Protein AF-0000000083258379 (afdb_homodimer)

Sequence (750 aa):
MASYQQRKNGKWQYTISRMIDGKPSPLRKGGFRTKKEAKLAAEEIEHKMRRGKTPQFNSISISNYFEEWINTYKKDKVSNATFLRYINNLNGVRNHFKNTPLREINKRDYQKFIDWYGEGRSFETVNKLNKHVRSCVKDAIDEGLIDIDFTRKVHIHFTKEAKKSSEKHLSFSETQLLTREIVKDINQCLSQSKKPNLGSLMILIGITTGMRYGEIAALRHSDLNLREGYIYVERAWKEKEKDFGETKGKMTRTIKIDQNTTEILKAYLKMNNSANDSKLLFESNKPNEFLYTNASANKRLRHFLSKLDLQIITFHALRHTHASLLLYKRRSIIYVSERLGHRSTITTSDTYSHVIKELREIDNKETLEVINSLYMASYQQRKNGKWQYTISRMIDGKPSPLRKGGFRTKKEAKLAAEEIEHKMRRGKTPQFNSISISNYFEEWINTYKKDKVSNATFLRYINNLNGVRNHFKNTPLREINKRDYQKFIDWYGEGRSFETVNKLNKHVRSCVKDAIDEGLIDIDFTRKVHIHFTKEAKKSSEKHLSFSETQLLTREIVKDINQCLSQSKKPNLGSLMILIGITTGMRYGEIAALRHSDLNLREGYIYVERAWKEKEKDFGETKGKMTRTIKIDQNTTEILKAYLKMNNSANDSKLLFESNKPNEFLYTNASANKRLRHFLSKLDLQIITFHALRHTHASLLLYKRRSIIYVSERLGHRSTITTSDTYSHVIKELREIDNKETLEVINSLY

Structure (mmCIF, N/CA/C/O backbone):
data_AF-0000000083258379-model_v1
#
loop_
_entity.id
_entity.type
_entity.pdbx_description
1 polymer Integrase
#
loop_
_atom_site.group_PDB
_atom_site.id
_atom_site.type_symbol
_atom_site.label_atom_id
_atom_site.label_alt_id
_atom_site.label_comp_id
_atom_site.label_asym_id
_atom_site.label_entity_id
_atom_site.label_seq_id
_atom_s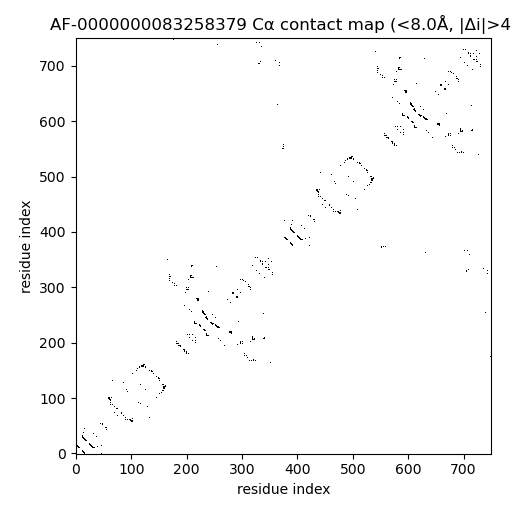ite.pdbx_PDB_ins_code
_atom_site.Cartn_x
_atom_site.Cartn_y
_atom_site.Cartn_z
_atom_site.occupancy
_atom_site.B_iso_or_equiv
_atom_site.auth_seq_id
_atom_site.auth_comp_id
_atom_site.auth_asym_id
_atom_site.auth_atom_id
_atom_site.pdbx_PDB_model_num
ATOM 1 N N . MET A 1 1 ? 57.75 11.867 11.883 1 65.25 1 MET A N 1
ATOM 2 C CA . MET A 1 1 ? 58.562 11.133 12.836 1 65.25 1 MET A CA 1
ATOM 3 C C . MET A 1 1 ? 58.312 11.625 14.258 1 65.25 1 MET A C 1
ATOM 5 O O . MET A 1 1 ? 58.25 12.828 14.508 1 65.25 1 MET A O 1
ATOM 9 N N . ALA A 1 2 ? 58.031 10.703 15.188 1 78.62 2 ALA A N 1
ATOM 10 C CA . ALA A 1 2 ? 57.719 11.008 16.578 1 78.62 2 ALA A CA 1
ATOM 11 C C . ALA A 1 2 ? 59 11.281 17.375 1 78.62 2 ALA A C 1
ATOM 13 O O . ALA A 1 2 ? 60.062 10.719 17.062 1 78.62 2 ALA A O 1
ATOM 14 N N . SER A 1 3 ? 59.094 12.336 18.234 1 84.06 3 SER A N 1
ATOM 15 C CA . SER A 1 3 ? 60.156 12.602 19.203 1 84.06 3 SER A CA 1
ATOM 16 C C . SER A 1 3 ? 59.688 12.281 20.625 1 84.06 3 SER A C 1
ATOM 18 O O . SER A 1 3 ? 58.5 12.359 20.938 1 84.06 3 SER A O 1
ATOM 20 N N . TYR A 1 4 ? 60.625 11.758 21.391 1 84.25 4 TYR A N 1
ATOM 21 C CA . TYR A 1 4 ? 60.344 11.328 22.766 1 84.25 4 TYR A CA 1
ATOM 22 C C . TYR A 1 4 ? 61.156 12.125 23.766 1 84.25 4 TYR A C 1
ATOM 24 O O . TYR A 1 4 ? 62.344 12.359 23.562 1 84.25 4 TYR A O 1
ATOM 32 N N . GLN A 1 5 ? 60.438 12.703 24.734 1 84.25 5 GLN A N 1
ATOM 33 C CA . GLN A 1 5 ? 61.125 13.461 25.781 1 84.25 5 GLN A CA 1
ATOM 34 C C . GLN A 1 5 ? 60.594 13.086 27.156 1 84.25 5 GLN A C 1
ATOM 36 O O . GLN A 1 5 ? 59.406 12.812 27.312 1 84.25 5 GLN A O 1
ATOM 41 N N . GLN A 1 6 ? 61.438 12.859 28.078 1 81.56 6 GLN A N 1
ATOM 42 C CA . GLN A 1 6 ? 61.062 12.688 29.484 1 81.56 6 GLN A CA 1
ATOM 43 C C . GLN A 1 6 ? 60.812 14.031 30.156 1 81.56 6 GLN A C 1
ATOM 45 O O . GLN A 1 6 ? 61.656 14.914 30.141 1 81.56 6 GLN A O 1
ATOM 50 N N . ARG A 1 7 ? 59.656 14.172 30.766 1 80.5 7 ARG A N 1
ATOM 51 C CA . ARG A 1 7 ? 59.25 15.414 31.438 1 80.5 7 ARG A CA 1
ATOM 52 C C . ARG A 1 7 ? 59.844 15.484 32.844 1 80.5 7 ARG A C 1
ATOM 54 O O . ARG A 1 7 ? 60.406 14.5 33.344 1 80.5 7 ARG A O 1
ATOM 61 N N . LYS A 1 8 ? 59.656 16.562 33.469 1 81.25 8 LYS A N 1
ATOM 62 C CA . LYS A 1 8 ? 60.219 16.797 34.781 1 81.25 8 LYS A CA 1
ATOM 63 C C . LYS A 1 8 ? 59.625 15.859 35.844 1 81.25 8 LYS A C 1
ATOM 65 O O . LYS A 1 8 ? 60.281 15.484 36.812 1 81.25 8 LYS A O 1
ATOM 70 N N . ASN A 1 9 ? 58.406 15.453 35.469 1 82.25 9 ASN A N 1
ATOM 71 C CA . ASN A 1 9 ? 57.719 14.586 36.406 1 82.25 9 ASN A CA 1
ATOM 72 C C . ASN A 1 9 ? 58.094 13.117 36.219 1 82.25 9 ASN A C 1
ATOM 74 O O . ASN A 1 9 ? 57.531 12.234 36.844 1 82.25 9 ASN A O 1
ATOM 78 N N . GLY A 1 10 ? 59.031 12.922 35.281 1 83.56 10 GLY A N 1
ATOM 79 C CA . GLY A 1 10 ? 59.531 11.578 35.062 1 83.56 10 GLY A CA 1
ATOM 80 C C . GLY A 1 10 ? 58.781 10.797 34.031 1 83.56 10 GLY A C 1
ATOM 81 O O . GLY A 1 10 ? 59.156 9.68 33.688 1 83.56 10 GLY A O 1
ATOM 82 N N . LYS A 1 11 ? 57.688 11.344 33.688 1 84.12 11 LYS A N 1
ATOM 83 C CA . LYS A 1 11 ? 56.906 10.633 32.688 1 84.12 11 LYS A CA 1
ATOM 84 C C . LYS A 1 11 ? 57.312 11.016 31.266 1 84.12 11 LYS A C 1
ATOM 86 O O . LYS A 1 11 ? 57.844 12.102 31.047 1 84.12 11 LYS A O 1
ATOM 91 N N . TRP A 1 12 ? 57.094 10.078 30.422 1 84.94 12 TRP A N 1
ATOM 92 C CA . TRP A 1 12 ? 57.531 10.266 29.047 1 84.94 12 TRP A CA 1
ATOM 93 C C . TRP A 1 12 ? 56.438 10.867 28.188 1 84.94 12 TRP A C 1
ATOM 95 O O . TRP A 1 12 ? 55.25 10.625 28.438 1 84.94 12 TRP A O 1
ATOM 105 N N . GLN A 1 13 ? 56.844 11.758 27.219 1 84.19 13 GLN A N 1
ATOM 106 C CA . GLN A 1 13 ? 55.969 12.406 26.25 1 84.19 13 GLN A CA 1
ATOM 107 C C . GLN A 1 13 ? 56.438 12.164 24.828 1 84.19 13 GLN A C 1
ATOM 109 O O . GLN A 1 13 ? 57.656 12.117 24.578 1 84.19 13 GLN A O 1
ATOM 114 N N . TYR A 1 14 ? 55.469 11.82 24.031 1 84.19 14 TYR A N 1
ATOM 115 C CA . TYR A 1 14 ? 55.844 11.797 22.609 1 84.19 14 TYR A CA 1
ATOM 116 C C . TYR A 1 14 ? 55.312 13.023 21.891 1 84.19 14 TYR A C 1
ATOM 118 O O . TYR A 1 14 ? 54.312 13.617 22.312 1 84.19 14 TYR A O 1
ATOM 126 N N . THR A 1 15 ? 56.125 13.523 20.906 1 81.88 15 THR A N 1
ATOM 127 C CA . THR A 1 15 ? 55.719 14.602 20 1 81.88 15 THR A CA 1
ATOM 128 C C . THR A 1 15 ? 55.812 14.156 18.547 1 81.88 15 THR A C 1
ATOM 130 O O . THR A 1 15 ? 56.844 13.703 18.094 1 81.88 15 THR A O 1
ATOM 133 N N . ILE A 1 16 ? 54.656 14.102 17.938 1 77.5 16 ILE A N 1
ATOM 134 C CA . ILE A 1 16 ? 54.656 13.789 16.516 1 77.5 16 ILE A CA 1
ATOM 135 C C . ILE A 1 16 ? 54.5 15.078 15.711 1 77.5 16 ILE A C 1
ATOM 137 O O . ILE A 1 16 ? 53.562 15.844 15.898 1 77.5 16 ILE A O 1
ATOM 141 N N . SER A 1 17 ? 55.531 15.32 14.836 1 73.25 17 SER A N 1
ATOM 142 C CA . SER A 1 17 ? 55.531 16.516 14.008 1 73.25 17 SER A CA 1
ATOM 143 C C . SER A 1 17 ? 54.531 16.391 12.875 1 73.25 17 SER A C 1
ATOM 145 O O . SER A 1 17 ? 54.469 15.367 12.195 1 73.25 17 SER A O 1
ATOM 147 N N . ARG A 1 18 ? 53.469 17.188 12.938 1 68.75 18 ARG A N 1
ATOM 148 C CA . ARG A 1 18 ? 52.531 17.234 11.836 1 68.75 18 ARG A CA 1
ATOM 149 C C . ARG A 1 18 ? 52.281 18.672 11.383 1 68.75 18 ARG A C 1
ATOM 151 O O . ARG A 1 18 ? 52.406 19.609 12.172 1 68.75 18 ARG A O 1
ATOM 158 N N . MET A 1 19 ? 52.125 18.812 9.984 1 65.5 19 MET A N 1
ATOM 159 C CA . MET A 1 19 ? 51.781 20.109 9.406 1 65.5 19 MET A CA 1
ATOM 160 C C . MET A 1 19 ? 50.312 20.141 9.008 1 65.5 19 MET A C 1
ATOM 162 O O . MET A 1 19 ? 49.812 19.203 8.367 1 65.5 19 MET A O 1
ATOM 166 N N . ILE A 1 20 ? 49.531 21 9.68 1 63.78 20 ILE A N 1
ATOM 167 C CA . ILE A 1 20 ? 48.156 21.25 9.258 1 63.78 20 ILE A CA 1
ATOM 168 C C . ILE A 1 20 ? 48.062 22.641 8.609 1 63.78 20 ILE A C 1
ATOM 170 O O . ILE A 1 20 ? 48.406 23.641 9.234 1 63.78 20 ILE A O 1
ATOM 174 N N . ASP A 1 21 ? 47.562 22.703 7.379 1 58.06 21 ASP A N 1
ATOM 175 C CA . ASP A 1 21 ? 47.438 23.938 6.621 1 58.06 21 ASP A CA 1
ATOM 176 C C . ASP A 1 21 ? 48.75 24.734 6.617 1 58.06 21 ASP A C 1
ATOM 178 O O . ASP A 1 21 ? 48.719 25.953 6.785 1 58.06 21 ASP A O 1
ATOM 182 N N . GLY A 1 22 ? 49.938 24.109 6.562 1 63.09 22 GLY A N 1
ATOM 183 C CA . GLY A 1 22 ? 51.219 24.734 6.414 1 63.09 22 GLY A CA 1
ATOM 184 C C . GLY A 1 22 ? 51.844 25.125 7.734 1 63.09 22 GLY A C 1
ATOM 185 O O . GLY A 1 22 ? 52.969 25.672 7.766 1 63.09 22 GLY A O 1
ATOM 186 N N . LYS A 1 23 ? 51.094 25.094 8.68 1 65.75 23 LYS A N 1
ATOM 187 C CA . LYS A 1 23 ? 51.625 25.438 9.992 1 65.75 23 LYS A CA 1
ATOM 188 C C . LYS A 1 23 ? 51.969 24.188 10.805 1 65.75 23 LYS A C 1
ATOM 190 O O . LYS A 1 23 ? 51.25 23.188 10.719 1 65.75 23 LYS A O 1
ATOM 195 N N . PRO A 1 24 ? 53.062 24.25 11.562 1 67.5 24 PRO A N 1
ATOM 196 C CA . PRO A 1 24 ? 53.406 23.109 12.422 1 67.5 24 PRO A CA 1
ATOM 197 C C . PRO A 1 24 ? 52.375 22.859 13.523 1 67.5 24 PRO A C 1
ATOM 199 O O . PRO A 1 24 ? 51.969 23.797 14.211 1 67.5 24 PRO A O 1
ATOM 202 N N . SER A 1 25 ? 51.625 21.844 13.516 1 70.44 25 SER A N 1
ATOM 203 C CA . SER A 1 25 ? 50.688 21.438 14.562 1 70.44 25 SER A CA 1
ATOM 204 C C . SER A 1 25 ? 51.062 20.094 15.156 1 70.44 25 SER A C 1
ATOM 206 O O . SER A 1 25 ? 50.469 19.062 14.828 1 70.44 25 SER A O 1
ATOM 208 N N . PRO A 1 26 ? 52.094 20.188 15.992 1 73.75 26 PRO A N 1
ATOM 209 C CA . PRO A 1 26 ? 52.562 18.906 16.531 1 73.75 26 PRO A CA 1
ATOM 210 C C . PRO A 1 26 ? 51.562 18.25 17.484 1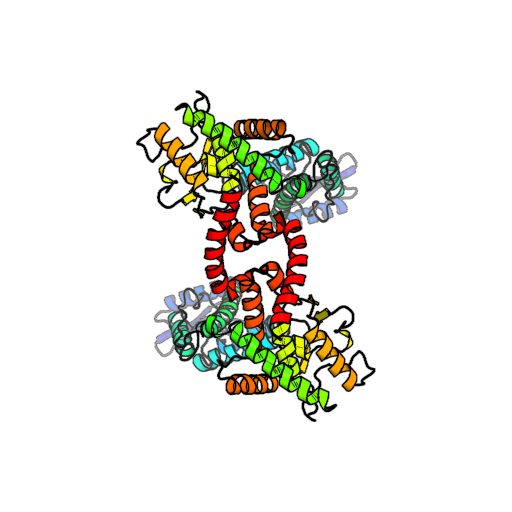 73.75 26 PRO A C 1
ATOM 212 O O . PRO A 1 26 ? 50.812 18.953 18.172 1 73.75 26 PRO A O 1
ATOM 215 N N . LEU A 1 27 ? 51.375 16.922 17.422 1 74.62 27 LEU A N 1
ATOM 216 C CA . LEU A 1 27 ? 50.594 16.109 18.328 1 74.62 27 LEU A CA 1
ATOM 217 C C . LEU A 1 27 ? 51.438 15.609 19.484 1 74.62 27 LEU A C 1
ATOM 219 O O . LEU A 1 27 ? 52.438 14.93 19.266 1 74.62 27 LEU A O 1
ATOM 223 N N . ARG A 1 28 ? 51.062 16.141 20.734 1 78.62 28 ARG A N 1
ATOM 224 C CA . ARG A 1 28 ? 51.812 15.75 21.922 1 78.62 28 ARG A CA 1
ATOM 225 C C . ARG A 1 28 ? 50.938 15.008 22.922 1 78.62 28 ARG A C 1
ATOM 227 O O . ARG A 1 28 ? 49.781 15.391 23.141 1 78.62 28 ARG A O 1
ATOM 234 N N . LYS A 1 29 ? 51.281 13.852 23.344 1 80.56 29 LYS A N 1
ATOM 235 C CA . LYS A 1 29 ? 50.656 13.148 24.453 1 80.56 29 LYS A CA 1
ATOM 236 C C . LYS A 1 29 ? 51.688 12.672 25.453 1 80.56 29 LYS A C 1
ATOM 238 O O . LYS A 1 29 ? 52.656 12.023 25.094 1 80.56 29 LYS A O 1
ATOM 243 N N . GLY A 1 30 ? 51.469 13.148 26.719 1 80.62 30 GLY A N 1
ATOM 244 C CA . GLY A 1 30 ? 52.344 12.742 27.812 1 80.62 30 GLY A CA 1
ATOM 245 C C . GLY A 1 30 ? 51.656 11.82 28.797 1 80.62 30 GLY A C 1
ATOM 246 O O . GLY A 1 30 ? 50.5 11.398 28.578 1 80.62 30 GLY A O 1
ATOM 247 N N . GLY A 1 31 ? 52.438 11.164 29.844 1 79 31 GLY A N 1
ATOM 248 C CA . GLY A 1 31 ? 51.875 10.359 30.938 1 79 31 GLY A CA 1
ATOM 249 C C . GLY A 1 31 ? 52.344 8.914 30.891 1 79 31 GLY A C 1
ATOM 250 O O . GLY A 1 31 ? 51.812 8.07 31.625 1 79 31 GLY A O 1
ATOM 251 N N . PHE A 1 32 ? 53.281 8.805 30.031 1 83 32 PHE A N 1
ATOM 252 C CA . PHE A 1 32 ? 53.781 7.438 29.906 1 83 32 PHE A CA 1
ATOM 253 C C . PHE A 1 32 ? 54.906 7.164 30.906 1 83 32 PHE A C 1
ATOM 255 O O . PHE A 1 32 ? 55.75 8.016 31.109 1 83 32 PHE A O 1
ATOM 262 N N . ARG A 1 33 ? 54.906 6.055 31.422 1 85.25 33 ARG A N 1
ATOM 263 C CA . ARG A 1 33 ? 55.875 5.707 32.438 1 85.25 33 ARG A CA 1
ATOM 264 C C . ARG A 1 33 ? 57.25 5.434 31.844 1 85.25 33 ARG A C 1
ATOM 266 O O . ARG A 1 33 ? 58.25 5.754 32.438 1 85.25 33 ARG A O 1
ATOM 273 N N . THR A 1 34 ? 57.188 4.809 30.734 1 87.06 34 THR A N 1
ATOM 274 C CA . THR A 1 34 ? 58.438 4.438 30.109 1 87.06 34 THR A CA 1
ATOM 275 C C . THR A 1 34 ? 58.5 4.953 28.672 1 87.06 34 THR A C 1
ATOM 277 O O . THR A 1 34 ? 57.469 5.242 28.078 1 87.06 34 THR A O 1
ATOM 280 N N . LYS A 1 35 ? 59.656 5.102 28.188 1 81.25 35 LYS A N 1
ATOM 281 C CA . LYS A 1 35 ? 59.906 5.52 26.812 1 81.25 35 LYS A CA 1
ATOM 282 C C . LYS A 1 35 ? 59.25 4.535 25.828 1 81.25 35 LYS A C 1
ATOM 284 O O . LYS A 1 35 ? 58.719 4.941 24.812 1 81.25 35 LYS A O 1
ATOM 289 N N . LYS A 1 36 ? 59.312 3.291 26.156 1 83.12 36 LYS A N 1
ATOM 290 C CA . LYS A 1 36 ? 58.75 2.244 25.312 1 83.12 36 LYS A CA 1
ATOM 291 C C . LYS A 1 36 ? 57.25 2.398 25.172 1 83.12 36 LYS A C 1
ATOM 293 O O . LYS A 1 36 ? 56.719 2.24 24.078 1 83.12 36 LYS A O 1
ATOM 298 N N . GLU A 1 37 ? 56.625 2.754 26.203 1 81.25 37 GLU A N 1
ATOM 299 C CA . GLU A 1 37 ? 55.188 2.98 26.188 1 81.25 37 GLU A CA 1
ATOM 300 C C . GLU A 1 37 ? 54.812 4.184 25.312 1 81.25 37 GLU A C 1
ATOM 302 O O . GLU A 1 37 ? 53.844 4.145 24.547 1 81.25 37 GLU A O 1
ATOM 307 N N . ALA A 1 38 ? 55.656 5.188 25.469 1 82.06 38 ALA A N 1
ATOM 308 C CA . ALA A 1 38 ? 55.469 6.391 24.656 1 82.06 38 ALA A CA 1
ATOM 309 C C . ALA A 1 38 ? 55.688 6.102 23.172 1 82.06 38 ALA A C 1
ATOM 311 O O . ALA A 1 38 ? 54.938 6.594 22.328 1 82.06 38 ALA A O 1
ATOM 312 N N . LYS A 1 39 ? 56.594 5.32 22.938 1 82.06 39 LYS A N 1
ATOM 313 C CA . LYS A 1 39 ? 56.906 4.953 21.562 1 82.06 39 LYS A CA 1
ATOM 314 C C . LYS A 1 39 ? 55.812 4.121 20.922 1 82.06 39 LYS A C 1
ATOM 316 O O . LYS A 1 39 ? 55.438 4.344 19.766 1 82.06 39 LYS A O 1
ATOM 321 N N . LEU A 1 40 ? 55.281 3.227 21.609 1 79.81 40 LEU A N 1
ATOM 322 C CA . LEU A 1 40 ? 54.219 2.379 21.109 1 79.81 40 LEU A CA 1
ATOM 323 C C . LEU A 1 40 ? 52.969 3.203 20.812 1 79.81 40 LEU A C 1
ATOM 325 O O . LEU A 1 40 ? 52.312 2.988 19.797 1 79.81 40 LEU A O 1
ATOM 329 N N . ALA A 1 41 ? 52.719 4.09 21.766 1 78.75 41 ALA A N 1
ATOM 330 C CA . ALA A 1 41 ? 51.562 4.961 21.578 1 78.75 41 ALA A CA 1
ATOM 331 C C . ALA A 1 41 ? 51.75 5.867 20.359 1 78.75 41 ALA A C 1
ATOM 333 O O . ALA A 1 41 ? 50.812 6.082 19.578 1 78.75 41 ALA A O 1
ATOM 334 N N . ALA A 1 42 ? 53 6.34 20.25 1 79.06 42 ALA A N 1
ATOM 335 C CA . ALA A 1 42 ? 53.312 7.207 19.109 1 79.06 42 ALA A CA 1
ATOM 336 C C . ALA A 1 42 ? 53.219 6.445 17.797 1 79.06 42 ALA A C 1
ATOM 338 O O . ALA A 1 42 ? 52.688 6.973 16.797 1 79.06 42 ALA A O 1
ATOM 339 N N . GLU A 1 43 ? 53.688 5.293 17.766 1 75.81 43 GLU A N 1
ATOM 340 C CA . GLU A 1 43 ? 53.656 4.465 16.562 1 75.81 43 GLU A CA 1
ATOM 341 C C . GLU A 1 43 ? 52.219 4.172 16.125 1 75.81 43 GLU A C 1
ATOM 343 O O . GLU A 1 43 ? 51.906 4.168 14.938 1 75.81 43 GLU A O 1
ATOM 348 N N . GLU A 1 44 ? 51.406 3.924 17.125 1 71.88 44 GLU A N 1
ATOM 349 C CA . GLU A 1 44 ? 50 3.693 16.828 1 71.88 44 GLU A CA 1
ATOM 350 C C . GLU A 1 44 ? 49.375 4.918 16.172 1 71.88 44 GLU A C 1
ATOM 352 O O . GLU A 1 44 ? 48.625 4.789 15.195 1 71.88 44 GLU A O 1
ATOM 357 N N . ILE A 1 45 ? 49.719 6.043 16.734 1 69.62 45 ILE A N 1
ATOM 358 C CA . ILE A 1 45 ? 49.188 7.297 16.219 1 69.62 45 ILE A CA 1
ATOM 359 C C . ILE A 1 45 ? 49.781 7.574 14.836 1 69.62 45 ILE A C 1
ATOM 361 O O . ILE A 1 45 ? 49.062 8 13.922 1 69.62 45 ILE A O 1
ATOM 365 N N . GLU A 1 46 ? 51.031 7.328 14.742 1 67.81 46 GLU A N 1
ATOM 366 C CA . GLU A 1 46 ? 51.688 7.512 13.445 1 67.81 46 GLU A CA 1
ATOM 367 C C . GLU A 1 46 ? 51.125 6.566 12.398 1 67.81 46 GLU A C 1
ATOM 369 O O . GLU A 1 46 ? 50.938 6.949 11.242 1 67.81 46 GLU A O 1
ATOM 374 N N . HIS A 1 47 ? 50.906 5.406 12.797 1 66.75 47 HIS A N 1
ATOM 375 C CA . HIS A 1 47 ? 50.312 4.418 11.906 1 66.75 47 HIS A CA 1
ATOM 376 C C . HIS A 1 47 ? 48.906 4.863 11.453 1 66.75 47 HIS A C 1
ATOM 378 O O . HIS A 1 47 ? 48.562 4.723 10.273 1 66.75 47 HIS A O 1
ATOM 384 N N . LYS A 1 48 ? 48.219 5.379 12.406 1 63.31 48 LYS A N 1
ATOM 385 C CA . LYS A 1 48 ? 46.875 5.898 12.086 1 63.31 48 LYS A CA 1
ATOM 386 C C . LYS A 1 48 ? 47 7.121 11.18 1 63.31 48 LYS A C 1
ATOM 388 O O . LYS A 1 48 ? 46.188 7.27 10.242 1 63.31 48 LYS A O 1
ATOM 393 N N . MET A 1 49 ? 47.969 7.938 11.461 1 61.06 49 MET A N 1
ATOM 394 C CA . MET A 1 49 ? 48.219 9.125 10.648 1 61.06 49 MET A CA 1
ATOM 395 C C . MET A 1 49 ? 48.625 8.734 9.227 1 61.06 49 MET A C 1
ATOM 397 O O . MET A 1 49 ? 48.219 9.391 8.258 1 61.06 49 MET A O 1
ATOM 401 N N . ARG A 1 50 ? 49.438 7.832 9.086 1 55.25 50 ARG A N 1
ATOM 402 C CA . ARG A 1 50 ? 49.938 7.348 7.793 1 55.25 50 ARG A CA 1
ATOM 403 C C . ARG A 1 50 ? 48.812 6.738 6.98 1 55.25 50 ARG A C 1
ATOM 405 O O . ARG A 1 50 ? 48.812 6.801 5.75 1 55.25 50 ARG A O 1
ATOM 412 N N . ARG A 1 51 ? 48.062 5.992 7.633 1 48.75 51 ARG A N 1
ATOM 413 C CA . ARG A 1 51 ? 46.938 5.375 6.922 1 48.75 51 ARG A CA 1
ATOM 414 C C . ARG A 1 51 ? 45.875 6.402 6.582 1 48.75 51 ARG A C 1
ATOM 416 O O . ARG A 1 51 ? 44.781 6.047 6.137 1 48.75 51 ARG A O 1
ATOM 423 N N . GLY A 1 52 ? 46.188 7.559 6.637 1 49.03 52 GLY A N 1
ATOM 424 C CA . GLY A 1 52 ? 45.281 8.633 6.25 1 49.03 52 GLY A CA 1
ATOM 425 C C . GLY A 1 52 ? 44.281 8.977 7.32 1 49.03 52 GLY A C 1
ATOM 426 O O . GLY A 1 52 ? 43.312 9.727 7.066 1 49.03 52 GLY A O 1
ATOM 427 N N . LYS A 1 53 ? 44.219 8.141 8.305 1 47.22 53 LYS A N 1
ATOM 428 C CA . LYS A 1 53 ? 43.344 8.477 9.43 1 47.22 53 LYS A CA 1
ATOM 429 C C . LYS A 1 53 ? 44 9.555 10.305 1 47.22 53 LYS A C 1
ATOM 431 O O . LYS A 1 53 ? 44.969 9.312 10.992 1 47.22 53 LYS A O 1
ATOM 436 N N . THR A 1 54 ? 44.375 10.539 9.758 1 41.81 54 THR A N 1
ATOM 437 C CA . THR A 1 54 ? 44.938 11.609 10.586 1 41.81 54 THR A CA 1
ATOM 438 C C . THR A 1 54 ? 44.125 11.781 11.859 1 41.81 54 THR A C 1
ATOM 440 O O . THR A 1 54 ? 42.906 12 11.805 1 41.81 54 THR A O 1
ATOM 443 N N . PRO A 1 55 ? 44.375 11.164 12.977 1 43.78 55 PRO A N 1
ATOM 444 C CA . PRO A 1 55 ? 43.688 11.617 14.195 1 43.78 55 PRO A CA 1
ATOM 445 C C . PRO A 1 55 ? 43.469 13.117 14.211 1 43.78 55 PRO A C 1
ATOM 447 O O . PRO A 1 55 ? 44.406 13.906 14.32 1 43.78 55 PRO A O 1
ATOM 450 N N . GLN A 1 56 ? 43.406 13.766 13.234 1 41.69 56 GLN A N 1
ATOM 451 C CA . GLN A 1 56 ? 43 15.125 13.57 1 41.69 56 GLN A CA 1
ATOM 452 C C . GLN A 1 56 ? 42 15.133 14.734 1 41.69 56 GLN A C 1
ATOM 454 O O . GLN A 1 56 ? 40.906 14.539 14.641 1 41.69 56 GLN A O 1
ATOM 459 N N . PHE A 1 57 ? 42.5 14.984 15.977 1 46.06 57 PHE A N 1
ATOM 460 C CA . PHE A 1 57 ? 41.75 15.195 17.203 1 46.06 57 PHE A CA 1
ATOM 461 C C . PHE A 1 57 ? 40.656 16.25 17 1 46.06 57 PHE A C 1
ATOM 463 O O . PHE A 1 57 ? 40.938 17.453 17.156 1 46.06 57 PHE A O 1
ATOM 470 N N . ASN A 1 58 ? 40.094 16.344 16.062 1 52.59 58 ASN A N 1
ATOM 471 C CA . ASN A 1 58 ? 39.031 17.359 15.898 1 52.59 58 ASN A CA 1
ATOM 472 C C . ASN A 1 58 ? 38.031 17.312 17.047 1 52.59 58 ASN A C 1
ATOM 474 O O . ASN A 1 58 ? 37.406 16.281 17.297 1 52.59 58 ASN A O 1
ATOM 478 N N . SER A 1 59 ? 38.438 18 18.156 1 75.88 59 SER A N 1
ATOM 479 C CA . SER A 1 59 ? 37.719 18.312 19.391 1 75.88 59 SER A CA 1
ATOM 480 C C . SER A 1 59 ? 36.375 18.984 19.125 1 75.88 59 SER A C 1
ATOM 482 O O . SER A 1 59 ? 35.938 19.812 19.906 1 75.88 59 SER A O 1
ATOM 484 N N . ILE A 1 60 ? 35.875 18.656 18.141 1 88.44 60 ILE A N 1
ATOM 485 C CA . ILE A 1 60 ? 34.625 19.328 17.875 1 88.44 60 ILE A CA 1
ATOM 486 C C . ILE A 1 60 ? 33.531 18.781 18.812 1 88.44 60 ILE A C 1
ATOM 488 O O . ILE A 1 60 ? 33.469 17.578 19.062 1 88.44 60 ILE A O 1
ATOM 492 N N . SER A 1 61 ? 32.844 19.719 19.359 1 94.25 61 SER A N 1
ATOM 493 C CA . SER A 1 61 ? 31.766 19.312 20.25 1 94.25 61 SER A CA 1
ATOM 494 C C . SER A 1 61 ? 30.594 18.719 19.469 1 94.25 61 SER A C 1
ATOM 496 O O . SER A 1 61 ? 30.438 19 18.281 1 94.25 61 SER A O 1
ATOM 498 N N . ILE A 1 62 ? 29.844 17.891 20.125 1 95.81 62 ILE A N 1
ATOM 499 C CA . ILE A 1 62 ? 28.688 17.281 19.453 1 95.81 62 ILE A CA 1
ATOM 500 C C . ILE A 1 62 ? 27.734 18.359 18.984 1 95.81 62 ILE A C 1
ATOM 502 O O . ILE A 1 62 ? 27.156 18.266 17.891 1 95.81 62 ILE A O 1
ATOM 506 N N . SER A 1 63 ? 27.578 19.375 19.781 1 96.38 63 SER A N 1
ATOM 507 C CA . SER A 1 63 ? 26.672 20.469 19.453 1 96.38 63 SER A CA 1
ATOM 508 C C . SER A 1 63 ? 27.125 21.203 18.188 1 96.38 63 SER A C 1
ATOM 510 O O . SER A 1 63 ? 26.312 21.438 17.281 1 96.38 63 SER A O 1
ATOM 512 N N . ASN A 1 64 ? 28.391 21.469 18.125 1 94.62 64 ASN A N 1
ATOM 513 C CA . ASN A 1 64 ? 28.922 22.172 16.969 1 94.62 64 ASN A CA 1
ATOM 514 C C . ASN A 1 64 ? 28.906 21.281 15.719 1 94.62 64 ASN A C 1
ATOM 516 O O . ASN A 1 64 ? 28.578 21.75 14.625 1 94.62 64 ASN A O 1
ATOM 520 N N . TYR A 1 65 ? 29.266 20.109 15.938 1 95.12 65 TYR A N 1
ATOM 521 C CA . TYR A 1 65 ? 29.234 19.203 14.805 1 95.12 65 TYR A CA 1
ATOM 522 C C . TYR A 1 65 ? 27.828 19.031 14.266 1 95.12 65 TYR A C 1
ATOM 524 O O . TYR A 1 65 ? 27.609 19.078 13.055 1 95.12 65 TYR A O 1
ATOM 532 N N . PHE A 1 66 ? 26.875 18.797 15.164 1 97.12 66 PHE A N 1
ATOM 533 C CA . PHE A 1 66 ? 25.484 18.641 14.773 1 97.12 66 PHE A CA 1
ATOM 534 C C . PHE A 1 66 ? 24.984 19.875 14.047 1 97.12 66 PHE A C 1
ATOM 536 O O . PHE A 1 66 ? 24.281 19.766 13.031 1 97.12 66 PHE A O 1
ATOM 543 N N . GLU A 1 67 ? 25.312 21 14.5 1 96.38 67 GLU A N 1
ATOM 544 C CA . GLU A 1 67 ? 24.922 22.25 13.867 1 96.38 67 GLU A CA 1
ATOM 545 C C . GLU A 1 67 ? 25.5 22.359 12.461 1 96.38 67 GLU A C 1
ATOM 547 O O . GLU A 1 67 ? 24.781 22.703 11.516 1 96.38 67 GLU A O 1
ATOM 552 N N . GLU A 1 68 ? 26.781 22.078 12.367 1 95 68 GLU A N 1
ATOM 553 C CA . GLU A 1 68 ? 27.422 22.109 11.055 1 95 68 GLU A CA 1
ATOM 554 C C . GLU A 1 68 ? 26.781 21.094 10.109 1 95 68 GLU A C 1
ATOM 556 O O . GLU A 1 68 ? 26.594 21.391 8.922 1 95 68 GLU A O 1
ATOM 561 N N . TRP A 1 69 ? 26.562 19.969 10.688 1 96.06 69 TRP A N 1
ATOM 562 C CA . TRP A 1 69 ? 25.938 18.906 9.914 1 96.06 69 TRP A CA 1
ATOM 563 C C . TRP A 1 69 ? 24.578 19.328 9.383 1 96.06 69 TRP A C 1
ATOM 565 O O . TRP A 1 69 ? 24.266 19.141 8.203 1 96.06 69 TRP A O 1
ATOM 575 N N . ILE A 1 70 ? 23.766 19.938 10.18 1 97.19 70 ILE A N 1
ATOM 576 C CA . ILE A 1 70 ? 22.438 20.422 9.797 1 97.19 70 ILE A CA 1
ATOM 577 C C . ILE A 1 70 ? 22.578 21.484 8.703 1 97.19 70 ILE A C 1
ATOM 579 O O . ILE A 1 70 ? 21.859 21.438 7.699 1 97.19 70 ILE A O 1
ATOM 583 N N . ASN A 1 71 ? 23.469 22.344 8.883 1 94.75 71 ASN A N 1
ATOM 584 C CA . ASN A 1 71 ? 23.656 23.422 7.918 1 94.75 71 ASN A CA 1
ATOM 585 C C . ASN A 1 71 ? 24.141 22.891 6.566 1 94.75 71 ASN A C 1
ATOM 587 O O . ASN A 1 71 ? 23.75 23.422 5.52 1 94.75 71 ASN A O 1
ATOM 591 N N . THR A 1 72 ? 24.906 21.891 6.656 1 94 72 THR A N 1
ATOM 592 C CA . THR A 1 72 ? 25.5 21.344 5.445 1 94 72 THR A CA 1
ATOM 593 C C . THR A 1 72 ? 24.516 20.453 4.707 1 94 72 THR A C 1
ATOM 595 O O . THR A 1 72 ? 24.391 20.516 3.484 1 94 72 THR A O 1
ATOM 598 N N . TYR A 1 73 ? 23.797 19.641 5.453 1 94.44 73 TYR A N 1
ATOM 599 C CA . TYR A 1 73 ? 23.062 18.562 4.789 1 94.44 73 TYR A CA 1
ATOM 600 C C . TYR A 1 73 ? 21.562 18.828 4.805 1 94.44 73 TYR A C 1
ATOM 602 O O . TYR A 1 73 ? 20.812 18.203 4.066 1 94.44 73 TYR A O 1
ATOM 610 N N . LYS A 1 74 ? 21.078 19.719 5.59 1 94.12 74 LYS A N 1
ATOM 611 C CA . LYS A 1 74 ? 19.641 19.844 5.738 1 94.12 74 LYS A CA 1
ATOM 612 C C . LYS A 1 74 ? 19.172 21.25 5.34 1 94.12 74 LYS A C 1
ATOM 614 O O . LYS A 1 74 ? 18.094 21.422 4.762 1 94.12 74 LYS A O 1
ATOM 619 N N . LYS A 1 75 ? 19.969 22.234 5.605 1 92.75 75 LYS A N 1
ATOM 620 C CA . LYS A 1 75 ? 19.594 23.609 5.273 1 92.75 75 LYS A CA 1
ATOM 621 C C . LYS A 1 75 ? 19.297 23.75 3.785 1 92.75 75 LYS A C 1
ATOM 623 O O . LYS A 1 75 ? 20.094 23.312 2.945 1 92.75 75 LYS A O 1
ATOM 628 N N . ASP A 1 76 ? 18.203 24.234 3.439 1 90 76 ASP A N 1
ATOM 629 C CA . ASP A 1 76 ? 17.734 24.5 2.08 1 90 76 ASP A CA 1
ATOM 630 C C . ASP A 1 76 ? 17.562 23.203 1.296 1 90 76 ASP A C 1
ATOM 632 O O . ASP A 1 76 ? 17.5 23.219 0.064 1 90 76 ASP A O 1
ATOM 636 N N . LYS A 1 77 ? 17.719 22.109 1.94 1 91.81 77 LYS A N 1
ATOM 637 C CA . LYS A 1 77 ? 17.562 20.828 1.271 1 91.81 77 LYS A CA 1
ATOM 638 C C . LYS A 1 77 ? 16.281 20.125 1.73 1 91.81 77 LYS A C 1
ATOM 640 O O . LYS A 1 77 ? 15.883 19.125 1.14 1 91.81 77 LYS A O 1
ATOM 645 N N . VAL A 1 78 ? 15.75 20.562 2.76 1 90.75 78 VAL A N 1
ATOM 646 C CA . VAL A 1 78 ? 14.484 20.062 3.279 1 90.75 78 VAL A CA 1
ATOM 647 C C . VAL A 1 78 ? 13.5 21.219 3.447 1 90.75 78 VAL A C 1
ATOM 649 O O . VAL A 1 78 ? 13.875 22.391 3.324 1 90.75 78 VAL A O 1
ATOM 652 N N . SER A 1 79 ? 12.266 20.922 3.648 1 88.31 79 SER A N 1
ATOM 653 C CA . SER A 1 79 ? 11.266 21.953 3.891 1 88.31 79 SER A CA 1
ATOM 654 C C . SER A 1 79 ? 11.609 22.766 5.137 1 88.31 79 SER A C 1
ATOM 656 O O . SER A 1 79 ? 12.297 22.281 6.035 1 88.31 79 SER A O 1
ATOM 658 N N . ASN A 1 80 ? 11.156 23.984 5.168 1 87.81 80 ASN A N 1
ATOM 659 C CA . ASN A 1 80 ? 11.43 24.859 6.305 1 87.81 80 ASN A CA 1
ATOM 660 C C . ASN A 1 80 ? 10.922 24.25 7.613 1 87.81 80 ASN A C 1
ATOM 662 O O . ASN A 1 80 ? 11.602 24.328 8.641 1 87.81 80 ASN A O 1
ATOM 666 N N . ALA A 1 81 ? 9.758 23.688 7.578 1 88.56 81 ALA A N 1
ATOM 667 C CA . ALA A 1 81 ? 9.211 23.047 8.773 1 88.56 81 ALA A CA 1
ATOM 668 C C . ALA A 1 81 ? 10.141 21.953 9.281 1 88.56 81 ALA A C 1
ATOM 670 O O . ALA A 1 81 ? 10.383 21.844 10.484 1 88.56 81 ALA A O 1
ATOM 671 N N . THR A 1 82 ? 10.633 21.141 8.375 1 91.69 82 THR A N 1
ATOM 672 C CA . THR A 1 82 ? 11.57 20.078 8.727 1 91.69 82 THR A CA 1
ATOM 673 C C . THR A 1 82 ? 12.867 20.656 9.281 1 91.69 82 THR A C 1
ATOM 675 O O . THR A 1 82 ? 13.391 20.172 10.289 1 91.69 82 THR A O 1
ATOM 678 N N . PHE A 1 83 ? 13.367 21.688 8.625 1 93.44 83 PHE A N 1
ATOM 679 C CA . PHE A 1 83 ? 14.594 22.344 9.055 1 93.44 83 PHE A CA 1
ATOM 680 C C . PHE A 1 83 ? 14.461 22.859 10.477 1 93.44 83 PHE A C 1
ATOM 682 O O . PHE A 1 83 ? 15.359 22.672 11.305 1 93.44 83 PHE A O 1
ATOM 689 N N . LEU A 1 84 ? 13.297 23.484 10.75 1 92.81 84 LEU A N 1
ATOM 690 C CA . LEU A 1 84 ? 13.055 24.031 12.078 1 92.81 84 LEU A CA 1
ATOM 691 C C . LEU A 1 84 ? 13.031 22.922 13.133 1 92.81 84 LEU A C 1
ATOM 693 O O . LEU A 1 84 ? 13.461 23.141 14.273 1 92.81 84 LEU A O 1
ATOM 697 N N . ARG A 1 85 ? 12.578 21.781 12.773 1 94.88 85 ARG A N 1
ATOM 698 C CA . ARG A 1 85 ? 12.602 20.656 13.688 1 94.88 85 ARG A CA 1
ATOM 699 C C . ARG A 1 85 ? 14.031 20.234 14.016 1 94.88 85 ARG A C 1
ATOM 701 O O . ARG A 1 85 ? 14.344 19.922 15.164 1 94.88 85 ARG A O 1
ATOM 708 N N . TYR A 1 86 ? 14.852 20.234 13.055 1 96.56 86 TYR A N 1
ATOM 709 C CA . TYR A 1 86 ? 16.266 19.938 13.273 1 96.56 86 TYR A CA 1
ATOM 710 C C . TYR A 1 86 ? 16.891 20.953 14.234 1 96.56 86 TYR A C 1
ATOM 712 O O . TYR A 1 86 ? 17.641 20.562 15.133 1 96.56 86 TYR A O 1
ATOM 720 N N . ILE A 1 87 ? 16.531 22.234 14.031 1 96.12 87 ILE A N 1
ATOM 721 C CA . ILE A 1 87 ? 17.062 23.297 14.875 1 96.12 87 ILE A CA 1
ATOM 722 C C . ILE A 1 87 ? 16.594 23.094 16.312 1 96.12 87 ILE A C 1
ATOM 724 O O . ILE A 1 87 ? 17.359 23.266 17.25 1 96.12 87 ILE A O 1
ATOM 728 N N . ASN A 1 88 ? 15.359 22.766 16.406 1 96.25 88 ASN A N 1
ATOM 729 C CA . ASN A 1 88 ? 14.828 22.516 17.734 1 96.25 88 ASN A CA 1
ATOM 730 C C . ASN A 1 88 ? 15.555 21.359 18.422 1 96.25 88 ASN A C 1
ATOM 732 O O . ASN A 1 88 ? 15.867 21.438 19.609 1 96.25 88 ASN A O 1
ATOM 736 N N . ASN A 1 89 ? 15.812 20.297 17.688 1 97.19 89 ASN A N 1
ATOM 737 C CA . ASN A 1 89 ? 16.516 19.141 18.234 1 97.19 89 ASN A CA 1
ATOM 738 C C . ASN A 1 89 ? 17.969 19.484 18.578 1 97.19 89 ASN A C 1
ATOM 740 O O . ASN A 1 89 ? 18.516 18.969 19.562 1 97.19 89 ASN A O 1
ATOM 744 N N . LEU A 1 90 ? 18.531 20.328 17.766 1 97.56 90 LEU A N 1
ATOM 745 C CA . LEU A 1 90 ? 19.875 20.828 18.062 1 97.56 90 LEU A CA 1
ATOM 746 C C . LEU A 1 90 ? 19.906 21.516 19.406 1 97.56 90 LEU A C 1
ATOM 748 O O . LEU A 1 90 ? 20.859 21.328 20.188 1 97.56 90 LEU A O 1
ATOM 752 N N . ASN A 1 91 ? 18.922 22.297 19.688 1 97.19 91 ASN A N 1
ATOM 753 C CA . ASN A 1 91 ? 18.844 22.984 20.984 1 97.19 91 ASN A CA 1
ATOM 754 C C . ASN A 1 91 ? 18.797 22 22.141 1 97.19 91 ASN A C 1
ATOM 756 O O . ASN A 1 91 ? 19.422 22.234 23.188 1 97.19 91 ASN A O 1
ATOM 760 N N . GLY A 1 92 ? 18.094 20.953 21.984 1 96.31 92 GLY A N 1
ATOM 761 C CA . GLY A 1 92 ? 18.094 19.906 23 1 96.31 92 GLY A CA 1
ATOM 762 C C . GLY A 1 92 ? 19.469 19.312 23.25 1 96.31 92 GLY A C 1
ATOM 763 O O . GLY A 1 92 ? 19.875 19.141 24.391 1 96.31 92 GLY A O 1
ATOM 764 N N . VAL A 1 93 ? 20.141 19.016 22.203 1 97.5 93 VAL A N 1
ATOM 765 C CA . VAL A 1 93 ? 21.484 18.453 22.297 1 97.5 93 VAL A CA 1
ATOM 766 C C . VAL A 1 93 ? 22.422 19.453 22.953 1 97.5 93 VAL A C 1
ATOM 768 O O . VAL A 1 93 ? 23.203 19.094 23.844 1 97.5 93 VAL A O 1
ATOM 771 N N . ARG A 1 94 ? 22.297 20.703 22.547 1 96.75 94 ARG A N 1
ATOM 772 C CA . ARG A 1 94 ? 23.141 21.766 23.078 1 96.75 94 ARG A CA 1
ATOM 773 C C . ARG A 1 94 ? 22.906 21.969 24.562 1 96.75 94 ARG A C 1
ATOM 775 O O . ARG A 1 94 ? 23.859 22.172 25.328 1 96.75 94 ARG A O 1
ATOM 782 N N . ASN A 1 95 ? 21.719 21.938 24.938 1 96.56 95 ASN A N 1
ATOM 783 C CA . ASN A 1 95 ? 21.359 22.156 26.328 1 96.56 95 ASN A CA 1
ATOM 784 C C . ASN A 1 95 ? 21.938 21.078 27.234 1 96.56 95 ASN A C 1
ATOM 786 O O . ASN A 1 95 ? 22.344 21.375 28.375 1 96.56 95 ASN A O 1
ATOM 790 N N . HIS A 1 96 ? 22 19.906 26.719 1 96.25 96 HIS A N 1
ATOM 791 C CA . HIS A 1 96 ? 22.453 18.812 27.562 1 96.25 96 HIS A CA 1
ATOM 792 C C . HIS A 1 96 ? 23.969 18.625 27.469 1 96.25 96 HIS A C 1
ATOM 794 O O . HIS A 1 96 ? 24.641 18.531 28.5 1 96.25 96 HIS A O 1
ATOM 800 N N . PHE A 1 97 ? 24.531 18.625 26.234 1 96.31 97 PHE A N 1
ATOM 801 C CA . PHE A 1 97 ? 25.938 18.25 26.031 1 96.31 97 PHE A CA 1
ATOM 802 C C . PHE A 1 97 ? 26.828 19.484 26 1 96.31 97 PHE A C 1
ATOM 804 O O . PHE A 1 97 ? 28.047 19.391 26.156 1 96.31 97 PHE A O 1
ATOM 811 N N . LYS A 1 98 ? 26.234 20.594 25.719 1 93.56 98 LYS A N 1
ATOM 812 C CA . LYS A 1 98 ? 27 21.844 25.641 1 93.56 98 LYS A CA 1
ATOM 813 C C . LYS A 1 98 ? 28.203 21.688 24.719 1 93.56 98 LYS A C 1
ATOM 815 O O . LYS A 1 98 ? 28.062 21.328 23.547 1 93.56 98 LYS A O 1
ATOM 820 N N . ASN A 1 99 ? 29.391 21.766 25.297 1 91.56 99 ASN A N 1
ATOM 821 C CA . ASN A 1 99 ? 30.578 21.719 24.469 1 91.56 99 ASN A CA 1
ATOM 822 C C . ASN A 1 99 ? 31.328 20.406 24.609 1 91.56 99 ASN A C 1
ATOM 824 O O . ASN A 1 99 ? 32.531 20.344 24.375 1 91.56 99 ASN A O 1
ATOM 828 N N . THR A 1 100 ? 30.641 19.391 24.938 1 93.56 100 THR A N 1
ATOM 829 C CA . THR A 1 100 ? 31.266 18.078 25.094 1 93.56 100 THR A CA 1
ATOM 830 C C . THR A 1 100 ? 31.797 17.578 23.75 1 93.56 100 THR A C 1
ATOM 832 O O . THR A 1 100 ? 31.078 17.578 22.75 1 93.56 100 THR A O 1
ATOM 835 N N . PRO A 1 101 ? 33.031 17.234 23.766 1 92.94 101 PRO A N 1
ATOM 836 C CA . PRO A 1 101 ? 33.594 16.703 22.516 1 92.94 101 PRO A CA 1
ATOM 837 C C . PRO A 1 101 ? 32.875 15.438 22.047 1 92.94 101 PRO A C 1
ATOM 839 O O . PRO A 1 101 ? 32.562 14.562 22.859 1 92.94 101 PRO A O 1
ATOM 842 N N . LEU A 1 102 ? 32.625 15.375 20.766 1 93.88 102 LEU A N 1
ATOM 843 C CA . LEU A 1 102 ? 31.953 14.258 20.125 1 93.88 102 LEU A CA 1
ATOM 844 C C . LEU A 1 102 ? 32.625 12.93 20.469 1 93.88 102 LEU A C 1
ATOM 846 O O . LEU A 1 102 ? 31.938 11.945 20.75 1 93.88 102 LEU A O 1
ATOM 850 N N . ARG A 1 103 ? 33.875 12.922 20.594 1 89.88 103 ARG A N 1
ATOM 851 C CA . ARG A 1 103 ? 34.656 11.711 20.812 1 89.88 103 ARG A CA 1
ATOM 852 C C . ARG A 1 103 ? 34.531 11.211 22.25 1 89.88 103 ARG A C 1
ATOM 854 O O . ARG A 1 103 ? 34.812 10.047 22.531 1 89.88 103 ARG A O 1
ATOM 861 N N . GLU A 1 104 ? 34.125 12.062 23.094 1 91.12 104 GLU A N 1
ATOM 862 C CA . GLU A 1 104 ? 34.031 11.727 24.516 1 91.12 104 GLU A CA 1
ATOM 863 C C . GLU A 1 104 ? 32.656 11.172 24.891 1 91.12 104 GLU A C 1
ATOM 865 O O . GLU A 1 104 ? 32.469 10.695 26 1 91.12 104 GLU A O 1
ATOM 870 N N . ILE A 1 105 ? 31.734 11.234 23.969 1 93.81 105 ILE A N 1
ATOM 871 C CA . ILE A 1 105 ? 30.391 10.766 24.266 1 93.81 105 ILE A CA 1
ATOM 872 C C . ILE A 1 105 ? 30.312 9.25 24.094 1 93.81 105 ILE A C 1
ATOM 874 O O . ILE A 1 105 ? 30.703 8.719 23.047 1 93.81 105 ILE A O 1
ATOM 878 N N . ASN A 1 106 ? 29.891 8.531 25.094 1 90.25 106 ASN A N 1
ATOM 879 C CA . ASN A 1 106 ? 29.703 7.086 25 1 90.25 106 ASN A CA 1
ATOM 880 C C . ASN A 1 106 ? 28.219 6.719 25.109 1 90.25 106 ASN A C 1
ATOM 882 O O . ASN A 1 106 ? 27.359 7.598 25.203 1 90.25 106 ASN A O 1
ATOM 886 N N . LYS A 1 107 ? 27.906 5.422 25.125 1 92.06 107 LYS A N 1
ATOM 887 C CA . LYS A 1 107 ? 26.531 4.926 25.094 1 92.06 107 LYS A CA 1
ATOM 888 C C . LYS A 1 107 ? 25.766 5.332 26.359 1 92.06 107 LYS A C 1
ATOM 890 O O . LYS A 1 107 ? 24.594 5.695 26.281 1 92.06 107 LYS A O 1
ATOM 895 N N . ARG A 1 108 ? 26.484 5.242 27.469 1 91.12 108 ARG A N 1
ATOM 896 C CA . ARG A 1 108 ? 25.859 5.598 28.734 1 91.12 108 ARG A CA 1
ATOM 897 C C . ARG A 1 108 ? 25.469 7.074 28.75 1 91.12 108 ARG A C 1
ATOM 899 O O . ARG A 1 108 ? 24.375 7.434 29.188 1 91.12 108 ARG A O 1
ATOM 906 N N . ASP A 1 109 ? 26.328 7.965 28.25 1 94.25 109 ASP A N 1
ATOM 907 C CA . ASP A 1 109 ? 26.078 9.398 28.188 1 94.25 109 ASP A CA 1
ATOM 908 C C . ASP A 1 109 ? 24.859 9.703 27.312 1 94.25 109 ASP A C 1
ATOM 910 O O . ASP A 1 109 ? 24.016 10.523 27.672 1 94.25 109 ASP A O 1
ATOM 914 N N . TYR A 1 110 ? 24.812 9.039 26.219 1 96.75 110 TYR A N 1
ATOM 915 C CA . TYR A 1 110 ? 23.719 9.281 25.266 1 96.75 110 TYR A CA 1
ATOM 916 C C . TYR A 1 110 ? 22.391 8.805 25.844 1 96.75 110 TYR A C 1
ATOM 918 O O . TYR A 1 110 ? 21.359 9.453 25.656 1 96.75 110 TYR A O 1
ATOM 926 N N . GLN A 1 111 ? 22.469 7.613 26.531 1 96.38 111 GLN A N 1
ATOM 927 C CA . GLN A 1 111 ? 21.25 7.133 27.172 1 96.38 111 GLN A CA 1
ATOM 928 C C . GLN A 1 111 ? 20.75 8.133 28.203 1 96.38 111 GLN A C 1
ATOM 930 O O . GLN A 1 111 ? 19.547 8.391 28.297 1 96.38 111 GLN A O 1
ATOM 935 N N . LYS A 1 112 ? 21.656 8.695 28.953 1 96.25 112 LYS A N 1
ATOM 936 C CA . LYS A 1 112 ? 21.266 9.703 29.938 1 96.25 112 LYS A CA 1
ATOM 937 C C . LYS A 1 112 ? 20.625 10.922 29.266 1 96.25 112 LYS A C 1
ATOM 939 O O . LYS A 1 112 ? 19.672 11.492 29.797 1 96.25 112 LYS A O 1
ATOM 944 N N . PHE A 1 113 ? 21.141 11.297 28.172 1 96.38 113 PHE A N 1
ATOM 945 C CA . PHE A 1 113 ? 20.578 12.398 27.406 1 96.38 113 PHE A CA 1
ATOM 946 C C . PHE A 1 113 ? 19.156 12.094 26.969 1 96.38 113 PHE A C 1
ATOM 948 O O . PHE A 1 113 ? 18.25 12.914 27.125 1 96.38 113 PHE A O 1
ATOM 955 N N . ILE A 1 114 ? 19 10.875 26.406 1 97.88 114 ILE A N 1
ATOM 956 C CA . ILE A 1 114 ? 17.672 10.477 25.922 1 97.88 114 ILE A CA 1
ATOM 957 C C . ILE A 1 114 ? 16.703 10.422 27.094 1 97.88 114 ILE A C 1
ATOM 959 O O . ILE A 1 114 ? 15.547 10.836 26.969 1 97.88 114 ILE A O 1
ATOM 963 N N . ASP A 1 115 ? 17.188 9.93 28.234 1 96.56 115 ASP A N 1
ATOM 964 C CA . ASP A 1 115 ? 16.344 9.883 29.438 1 96.56 115 ASP A CA 1
ATOM 965 C C . ASP A 1 115 ? 15.945 11.289 29.875 1 96.56 115 ASP A C 1
ATOM 967 O O . ASP A 1 115 ? 14.781 11.531 30.203 1 96.56 115 ASP A O 1
ATOM 971 N N . TRP A 1 116 ? 16.875 12.164 29.844 1 96.69 116 TRP A N 1
ATOM 972 C CA . TRP A 1 116 ? 16.641 13.555 30.219 1 96.69 116 TRP A CA 1
ATOM 973 C C . TRP A 1 116 ? 15.672 14.219 29.234 1 96.69 116 TRP A C 1
ATOM 975 O O . TRP A 1 116 ? 14.711 14.867 29.656 1 96.69 116 TRP A O 1
ATOM 985 N N . TYR A 1 117 ? 15.891 14.031 28.047 1 97 117 TYR A N 1
ATOM 986 C CA . TYR A 1 117 ? 15.078 14.664 27.016 1 97 117 TYR A CA 1
ATOM 987 C C . TYR A 1 117 ? 13.664 14.094 27.016 1 97 117 TYR A C 1
ATOM 989 O O . TYR A 1 117 ? 12.711 14.797 26.672 1 97 117 TYR A O 1
ATOM 997 N N . GLY A 1 118 ? 13.531 12.914 27.328 1 96.25 118 GLY A N 1
ATOM 998 C CA . GLY A 1 118 ? 12.258 12.211 27.281 1 96.25 118 GLY A CA 1
ATOM 999 C C . GLY A 1 118 ? 11.297 12.648 28.375 1 96.25 118 GLY A C 1
ATOM 1000 O O . GLY A 1 118 ? 10.102 12.344 28.312 1 96.25 118 GLY A O 1
ATOM 1001 N N . GLU A 1 119 ? 11.906 13.32 29.359 1 94.94 119 GLU A N 1
ATOM 1002 C CA . GLU A 1 119 ? 11.047 13.789 30.438 1 94.94 119 GLU A CA 1
ATOM 1003 C C . GLU A 1 119 ? 10.023 14.805 29.938 1 94.94 119 GLU A C 1
ATOM 1005 O O . GLU A 1 119 ? 10.391 15.859 29.406 1 94.94 119 GLU A O 1
ATOM 1010 N N . GLY A 1 120 ? 8.805 14.414 30.047 1 94.19 120 GLY A N 1
ATOM 1011 C CA . GLY A 1 120 ? 7.727 15.305 29.656 1 94.19 120 GLY A CA 1
ATOM 1012 C C . GLY A 1 120 ? 7.414 15.258 28.172 1 94.19 120 GLY A C 1
ATOM 1013 O O . GLY A 1 120 ? 6.703 16.125 27.656 1 94.19 120 GLY A O 1
ATOM 1014 N N . ARG A 1 121 ? 8.016 14.344 27.516 1 94.94 121 ARG A N 1
ATOM 1015 C CA . ARG A 1 121 ? 7.82 14.281 26.062 1 94.94 121 ARG A CA 1
ATOM 1016 C C . ARG A 1 121 ? 7.32 12.906 25.641 1 94.94 121 ARG A C 1
ATOM 1018 O O . ARG A 1 121 ? 7.414 11.938 26.406 1 94.94 121 ARG A O 1
ATOM 1025 N N . SER A 1 122 ? 6.73 12.852 24.5 1 93.5 122 SER A N 1
ATOM 1026 C CA . SER A 1 122 ? 6.176 11.609 23.984 1 93.5 122 SER A CA 1
ATOM 1027 C C . SER A 1 122 ? 7.246 10.789 23.266 1 93.5 122 SER A C 1
ATOM 1029 O O . SER A 1 122 ? 8.32 11.305 22.938 1 93.5 122 SER A O 1
ATOM 1031 N N . PHE A 1 123 ? 6.918 9.523 23.062 1 92.69 123 PHE A N 1
ATOM 1032 C CA . PHE A 1 123 ? 7.809 8.602 22.359 1 92.69 123 PHE A CA 1
ATOM 1033 C C . PHE A 1 123 ? 8.219 9.164 21 1 92.69 123 PHE A C 1
ATOM 1035 O O . PHE A 1 123 ? 9.406 9.172 20.672 1 92.69 123 PHE A O 1
ATOM 1042 N N . GLU A 1 124 ? 7.211 9.688 20.281 1 92.69 124 GLU A N 1
ATOM 1043 C CA . GLU A 1 124 ? 7.461 10.156 18.922 1 92.69 124 GLU A CA 1
ATOM 1044 C C . GLU A 1 124 ? 8.422 11.336 18.922 1 92.69 124 GLU A C 1
ATOM 1046 O O . GLU A 1 124 ? 9.297 11.43 18.047 1 92.69 124 GLU A O 1
ATOM 1051 N N . THR A 1 125 ? 8.25 12.172 19.844 1 94.25 125 THR A N 1
ATOM 1052 C CA . THR A 1 125 ? 9.102 13.352 19.938 1 94.25 125 THR A CA 1
ATOM 1053 C C . THR A 1 125 ? 10.555 12.953 20.203 1 94.25 125 THR A C 1
ATOM 1055 O O . THR A 1 125 ? 11.469 13.422 19.516 1 94.25 125 THR A O 1
ATOM 1058 N N . VAL A 1 126 ? 10.734 12.055 21.125 1 96.38 126 VAL A N 1
ATOM 1059 C CA . VAL A 1 126 ? 12.07 11.625 21.516 1 96.38 126 VAL A CA 1
ATOM 1060 C C . VAL A 1 126 ? 12.703 10.812 20.391 1 96.38 126 VAL A C 1
ATOM 1062 O O . VAL A 1 126 ? 13.883 10.977 20.078 1 96.38 126 VAL A O 1
ATOM 1065 N N . ASN A 1 127 ? 11.914 9.984 19.828 1 96.5 127 ASN A N 1
ATOM 1066 C CA . ASN A 1 127 ? 12.406 9.141 18.734 1 96.5 127 ASN A CA 1
ATOM 1067 C C . ASN A 1 127 ? 12.852 9.977 17.547 1 96.5 127 ASN A C 1
ATOM 1069 O O . ASN A 1 127 ? 13.82 9.617 16.859 1 96.5 127 ASN A O 1
ATOM 1073 N N . LYS A 1 128 ? 12.133 11.023 17.312 1 96.69 128 LYS A N 1
ATOM 1074 C CA . LYS A 1 128 ? 12.523 11.906 16.219 1 96.69 128 LYS A CA 1
ATOM 1075 C C . LYS A 1 128 ? 13.898 12.523 16.469 1 96.69 128 LYS A C 1
ATOM 1077 O O . LYS A 1 128 ? 14.742 12.57 15.57 1 96.69 128 LYS A O 1
ATOM 1082 N N . LEU A 1 129 ? 14.117 13 17.609 1 97.44 129 LEU A N 1
ATOM 1083 C CA . LEU A 1 129 ? 15.422 13.531 17.984 1 97.44 129 LEU A CA 1
ATOM 1084 C C . LEU A 1 129 ? 16.5 12.469 17.812 1 97.44 129 LEU A C 1
ATOM 1086 O O . LEU A 1 129 ? 17.547 12.734 17.219 1 97.44 129 LEU A O 1
ATOM 1090 N N . ASN A 1 130 ? 16.266 11.297 18.328 1 97.75 130 ASN A N 1
ATOM 1091 C CA . ASN A 1 130 ? 17.219 10.195 18.203 1 97.75 130 ASN A CA 1
ATOM 1092 C C . ASN A 1 130 ? 17.578 9.914 16.75 1 97.75 130 ASN A C 1
ATOM 1094 O O . ASN A 1 130 ? 18.734 9.703 16.422 1 97.75 130 ASN A O 1
ATOM 1098 N N . LYS A 1 131 ? 16.547 9.938 15.969 1 97.56 131 LYS A N 1
ATOM 1099 C CA . LYS A 1 131 ? 16.781 9.664 14.555 1 97.56 131 LYS A CA 1
ATOM 1100 C C . LYS A 1 131 ? 17.688 10.727 13.93 1 97.56 131 LYS A C 1
ATOM 1102 O O . LYS A 1 131 ? 18.562 10.406 13.133 1 97.56 131 LYS A O 1
ATOM 1107 N N . HIS A 1 132 ? 17.438 11.945 14.258 1 97.25 132 HIS A N 1
ATOM 1108 C CA . HIS A 1 132 ? 18.25 13.039 13.727 1 97.25 132 HIS A CA 1
ATOM 1109 C C . HIS A 1 132 ? 19.703 12.93 14.203 1 97.25 132 HIS A C 1
ATOM 1111 O O . HIS A 1 132 ? 20.625 13.047 13.406 1 97.25 132 HIS A O 1
ATOM 1117 N N . VAL A 1 133 ? 19.891 12.633 15.43 1 97.56 133 VAL A N 1
ATOM 1118 C CA . VAL A 1 133 ? 21.234 12.523 16 1 97.56 133 VAL A CA 1
ATOM 1119 C C . VAL A 1 133 ? 21.953 11.305 15.414 1 97.56 133 VAL A C 1
ATOM 1121 O O . VAL A 1 133 ? 23.125 11.383 15.062 1 97.56 133 VAL A O 1
ATOM 1124 N N . ARG A 1 134 ? 21.219 10.234 15.32 1 97.19 134 ARG A N 1
ATOM 1125 C CA . ARG A 1 134 ? 21.797 9.008 14.781 1 97.19 134 ARG A CA 1
ATOM 1126 C C . ARG A 1 134 ? 22.312 9.227 13.359 1 97.19 134 ARG A C 1
ATOM 1128 O O . ARG A 1 134 ? 23.391 8.75 13 1 97.19 134 ARG A O 1
ATOM 1135 N N . SER A 1 135 ? 21.5 9.898 12.602 1 95.94 135 SER A N 1
ATOM 1136 C CA . SER A 1 135 ? 21.906 10.188 11.227 1 95.94 135 SER A CA 1
ATOM 1137 C C . SER A 1 135 ? 23.203 10.977 11.195 1 95.94 135 SER A C 1
ATOM 1139 O O . SER A 1 135 ? 24.109 10.656 10.414 1 95.94 135 SER A O 1
ATOM 1141 N N . CYS A 1 136 ? 23.297 11.93 11.992 1 95.12 136 CYS A N 1
ATOM 1142 C CA . CYS A 1 136 ? 24.484 12.75 12.117 1 95.12 136 CYS A CA 1
ATOM 1143 C C . CYS A 1 136 ? 25.672 11.922 12.594 1 95.12 136 CYS A C 1
ATOM 1145 O O . CYS A 1 136 ? 26.781 12.055 12.062 1 95.12 136 CYS A O 1
ATOM 1147 N N . VAL A 1 137 ? 25.5 11.047 13.555 1 94.56 137 VAL A N 1
ATOM 1148 C CA . VAL A 1 137 ? 26.547 10.219 14.148 1 94.56 137 VAL A CA 1
ATOM 1149 C C . VAL A 1 137 ? 27.062 9.219 13.117 1 94.56 137 VAL A C 1
ATOM 1151 O O . VAL A 1 137 ? 28.266 8.961 13.047 1 94.56 137 VAL A O 1
ATOM 1154 N N . LYS A 1 138 ? 26.156 8.703 12.383 1 93.56 138 LYS A N 1
ATOM 1155 C CA . LYS A 1 138 ? 26.578 7.781 11.328 1 93.56 138 LYS A CA 1
ATOM 1156 C C . LYS A 1 138 ? 27.531 8.461 10.352 1 93.56 138 LYS A C 1
ATOM 1158 O O . LYS A 1 138 ? 28.547 7.875 9.953 1 93.56 138 LYS A O 1
ATOM 1163 N N . ASP A 1 139 ? 27.219 9.672 10 1 89.94 139 ASP A N 1
ATOM 1164 C CA . ASP A 1 139 ? 28.094 10.43 9.102 1 89.94 139 ASP A CA 1
ATOM 1165 C C . ASP A 1 139 ? 29.438 10.742 9.766 1 89.94 139 ASP A C 1
ATOM 1167 O O . ASP A 1 139 ? 30.469 10.742 9.102 1 89.94 139 ASP A O 1
ATOM 1171 N N . ALA A 1 140 ? 29.453 11.008 11.023 1 89.5 140 ALA A N 1
ATOM 1172 C CA . ALA A 1 140 ? 30.688 11.25 11.766 1 89.5 140 ALA A CA 1
ATOM 1173 C C . ALA A 1 140 ? 31.609 10.031 11.727 1 89.5 140 ALA A C 1
ATOM 1175 O O . ALA A 1 140 ? 32.812 10.164 11.625 1 89.5 140 ALA A O 1
ATOM 1176 N N . ILE A 1 141 ? 30.984 8.914 11.828 1 86.94 141 ILE A N 1
ATOM 1177 C CA . ILE A 1 141 ? 31.719 7.664 11.742 1 86.94 141 ILE A CA 1
ATOM 1178 C C . ILE A 1 141 ? 32.312 7.52 10.344 1 86.94 141 ILE A C 1
ATOM 1180 O O . ILE A 1 141 ? 33.5 7.207 10.203 1 86.94 141 ILE A O 1
ATOM 1184 N N . ASP A 1 142 ? 31.516 7.82 9.383 1 83.56 142 ASP A N 1
ATOM 1185 C CA . ASP A 1 142 ? 31.953 7.715 7.992 1 83.56 142 ASP A CA 1
ATOM 1186 C C . ASP A 1 142 ? 33.125 8.672 7.715 1 83.56 142 ASP A C 1
ATOM 1188 O O . ASP A 1 142 ? 34 8.359 6.922 1 83.56 142 ASP A O 1
ATOM 1192 N N . GLU A 1 143 ? 33.125 9.789 8.352 1 82.19 143 GLU A N 1
ATOM 1193 C CA . GLU A 1 143 ? 34.188 10.797 8.188 1 82.19 143 GLU A CA 1
ATOM 1194 C C . GLU A 1 143 ? 35.406 10.469 9.047 1 82.19 143 GLU A C 1
ATOM 1196 O O . GLU A 1 143 ? 36.406 11.141 8.961 1 82.19 143 GLU A O 1
ATOM 1201 N N . GLY A 1 144 ? 35.219 9.469 9.914 1 81.19 144 GLY A N 1
ATOM 1202 C CA . GLY A 1 144 ? 36.344 9.031 10.75 1 81.19 144 GLY A CA 1
ATOM 1203 C C . GLY A 1 144 ? 36.5 9.867 12.008 1 81.19 144 GLY A C 1
ATOM 1204 O O . GLY A 1 144 ? 37.531 9.836 12.648 1 81.19 144 GLY A O 1
ATOM 1205 N N . LEU A 1 145 ? 35.562 10.641 12.352 1 83.88 145 LEU A N 1
ATOM 1206 C CA . LEU A 1 145 ? 35.656 11.508 13.523 1 83.88 145 LEU A CA 1
ATOM 1207 C C . LEU A 1 145 ? 35.469 10.695 14.805 1 83.88 145 LEU A C 1
ATOM 1209 O O . LEU A 1 145 ? 36.031 11.047 15.852 1 83.88 145 LEU A O 1
ATOM 1213 N N . ILE A 1 146 ? 34.656 9.688 14.734 1 87.31 146 ILE A N 1
ATOM 1214 C CA . ILE A 1 146 ? 34.438 8.766 15.844 1 87.31 146 ILE A CA 1
ATOM 1215 C C . ILE A 1 146 ? 34.438 7.332 15.328 1 87.31 146 ILE A C 1
ATOM 1217 O O . ILE A 1 146 ? 34.188 7.09 14.148 1 87.31 146 ILE A O 1
ATOM 1221 N N . ASP A 1 147 ? 34.719 6.449 16.281 1 81.19 147 ASP A N 1
ATOM 1222 C CA . ASP A 1 147 ? 34.844 5.059 15.867 1 81.19 147 ASP A CA 1
ATOM 1223 C C . ASP A 1 147 ? 33.594 4.246 16.234 1 81.19 147 ASP A C 1
ATOM 1225 O O . ASP A 1 147 ? 33.312 3.227 15.609 1 81.19 147 ASP A O 1
ATOM 1229 N N . ILE A 1 148 ? 32.938 4.719 17.25 1 84.31 148 ILE A N 1
ATOM 1230 C CA . ILE A 1 148 ? 31.844 3.92 17.781 1 84.31 148 ILE A CA 1
ATOM 1231 C C . ILE A 1 148 ? 30.531 4.691 17.656 1 84.31 148 ILE A C 1
ATOM 1233 O O . ILE A 1 148 ? 30.484 5.895 17.922 1 84.31 148 ILE A O 1
ATOM 1237 N N . ASP A 1 149 ? 29.453 3.988 17.25 1 92.38 149 ASP A N 1
ATOM 1238 C CA . ASP A 1 149 ? 28.109 4.547 17.219 1 92.38 149 ASP A CA 1
ATOM 1239 C C . ASP A 1 149 ? 27.453 4.492 18.594 1 92.38 149 ASP A C 1
ATOM 1241 O O . ASP A 1 149 ? 26.859 3.479 18.969 1 92.38 149 ASP A O 1
ATOM 1245 N N . PHE A 1 150 ? 27.578 5.582 19.266 1 92.62 150 PHE A N 1
ATOM 1246 C CA . PHE A 1 150 ? 27.078 5.582 20.641 1 92.62 150 PHE A CA 1
ATOM 1247 C C . PHE A 1 150 ? 25.562 5.613 20.672 1 92.62 150 PHE A C 1
ATOM 1249 O O . PHE A 1 150 ? 24.953 5.492 21.734 1 92.62 150 PHE A O 1
ATOM 1256 N N . THR A 1 151 ? 24.875 5.746 19.531 1 95.31 151 THR A N 1
ATOM 1257 C CA . THR A 1 151 ? 23.406 5.785 19.484 1 95.31 151 THR A CA 1
ATOM 1258 C C . THR A 1 151 ? 22.828 4.379 19.328 1 95.31 151 THR A C 1
ATOM 1260 O O . THR A 1 151 ? 21.625 4.176 19.484 1 95.31 151 THR A O 1
ATOM 1263 N N . ARG A 1 152 ? 23.656 3.414 19.016 1 90.56 152 ARG A N 1
ATOM 1264 C CA . ARG A 1 152 ? 23.219 2.053 18.734 1 90.56 152 ARG A CA 1
ATOM 1265 C C . ARG A 1 152 ? 22.531 1.437 19.953 1 90.56 152 ARG A C 1
ATOM 1267 O O . ARG A 1 152 ? 23.047 1.53 21.062 1 90.56 152 ARG A O 1
ATOM 1274 N N . LYS A 1 153 ? 21.328 0.826 19.828 1 89.19 153 LYS A N 1
ATOM 1275 C CA . LYS A 1 153 ? 20.531 0.092 20.812 1 89.19 153 LYS A CA 1
ATOM 1276 C C . LYS A 1 153 ? 20.047 1.014 21.938 1 89.19 153 LYS A C 1
ATOM 1278 O O . LYS A 1 153 ? 19.906 0.584 23.078 1 89.19 153 LYS A O 1
ATOM 1283 N N . VAL A 1 154 ? 19.984 2.229 21.719 1 93.5 154 VAL A N 1
ATOM 1284 C CA . VAL A 1 154 ? 19.453 3.174 22.688 1 93.5 154 VAL A CA 1
ATOM 1285 C C . VAL A 1 154 ? 18 2.83 23 1 93.5 154 VAL A C 1
ATOM 1287 O O . VAL A 1 154 ? 17.234 2.441 22.109 1 93.5 154 VAL A O 1
ATOM 1290 N N . HIS A 1 155 ? 17.625 2.889 24.219 1 94.81 155 HIS A N 1
ATOM 1291 C CA . HIS A 1 155 ? 16.234 2.738 24.641 1 94.81 155 HIS A CA 1
ATOM 1292 C C . HIS A 1 155 ? 15.531 4.09 24.719 1 94.81 155 HIS A C 1
ATOM 1294 O O . HIS A 1 155 ? 15.906 4.945 25.516 1 94.81 155 HIS A O 1
ATOM 1300 N N . ILE A 1 156 ? 14.516 4.242 23.922 1 95.88 156 ILE A N 1
ATOM 1301 C CA . ILE A 1 156 ? 13.797 5.512 23.891 1 95.88 156 ILE A CA 1
ATOM 1302 C C . ILE A 1 156 ? 12.938 5.656 25.141 1 95.88 156 ILE A C 1
ATOM 1304 O O . ILE A 1 156 ? 11.945 4.941 25.312 1 95.88 156 ILE A O 1
ATOM 1308 N N . HIS A 1 157 ? 13.367 6.555 25.984 1 93.62 157 HIS A N 1
ATOM 1309 C CA . HIS A 1 157 ? 12.617 6.863 27.188 1 93.62 157 HIS A CA 1
ATOM 1310 C C . HIS A 1 157 ? 11.648 8.023 26.969 1 93.62 157 HIS A C 1
ATOM 1312 O O . HIS A 1 157 ? 11.992 9.008 26.312 1 93.62 157 HIS A O 1
ATOM 1318 N N . PHE A 1 158 ? 10.469 7.875 27.422 1 92.56 158 PHE A N 1
ATOM 1319 C CA . PHE A 1 158 ? 9.445 8.914 27.328 1 92.56 158 PHE A CA 1
ATOM 1320 C C . PHE A 1 158 ? 8.484 8.828 28.516 1 92.56 158 PHE A C 1
ATOM 1322 O O . PHE A 1 158 ? 8.328 7.762 29.109 1 92.56 158 PHE A O 1
ATOM 1329 N N . THR A 1 159 ? 7.902 9.953 28.891 1 92 159 THR A N 1
ATOM 1330 C CA . THR A 1 159 ? 7.027 9.938 30.062 1 92 159 THR A CA 1
ATOM 1331 C C . THR A 1 159 ? 5.621 10.398 29.688 1 92 159 THR A C 1
ATOM 1333 O O . THR A 1 159 ? 4.684 10.25 30.469 1 92 159 THR A O 1
ATOM 1336 N N . LYS A 1 160 ? 5.504 10.969 28.531 1 88.31 160 LYS A N 1
ATOM 1337 C CA . LYS A 1 160 ? 4.18 11.422 28.109 1 88.31 160 LYS A CA 1
ATOM 1338 C C . LYS A 1 160 ? 3.533 10.414 27.156 1 88.31 160 LYS A C 1
ATOM 1340 O O . LYS A 1 160 ? 4.156 9.984 26.188 1 88.31 160 LYS A O 1
ATOM 1345 N N . GLU A 1 161 ? 2.363 9.992 27.438 1 81.31 161 GLU A N 1
ATOM 1346 C CA . GLU A 1 161 ? 1.646 9.031 26.609 1 81.31 161 GLU A CA 1
ATOM 1347 C C . GLU A 1 161 ? 1.096 9.695 25.359 1 81.31 161 GLU A C 1
ATOM 1349 O O . GLU A 1 161 ? 0.697 10.867 25.391 1 81.31 161 GLU A O 1
ATOM 1354 N N . ALA A 1 162 ? 1.29 8.914 24.281 1 73.12 162 ALA A N 1
ATOM 1355 C CA . ALA A 1 162 ? 0.759 9.414 23.016 1 73.12 162 ALA A CA 1
ATOM 1356 C C . ALA A 1 162 ? -0.761 9.547 23.062 1 73.12 162 ALA A C 1
ATOM 1358 O O . ALA A 1 162 ? -1.43 8.781 23.766 1 73.12 162 ALA A O 1
ATOM 1359 N N . LYS A 1 163 ? -1.239 10.703 22.578 1 63.53 163 LYS A N 1
ATOM 1360 C CA . LYS A 1 163 ? -2.693 10.797 22.484 1 63.53 163 LYS A CA 1
ATOM 1361 C C . LYS A 1 163 ? -3.275 9.672 21.641 1 63.53 163 LYS A C 1
ATOM 1363 O O . LYS A 1 163 ? -2.662 9.258 20.656 1 63.53 163 LYS A O 1
ATOM 1368 N N . LYS A 1 164 ? -4.32 8.945 22.141 1 57.53 164 LYS A N 1
ATOM 1369 C CA . LYS A 1 164 ? -4.953 7.832 21.453 1 57.53 164 LYS A CA 1
ATOM 1370 C C . LYS A 1 164 ? -5.629 8.305 20.156 1 57.53 164 LYS A C 1
ATOM 1372 O O . LYS A 1 164 ? -6.188 9.398 20.109 1 57.53 164 LYS A O 1
ATOM 1377 N N . SER A 1 165 ? -5.441 7.57 18.984 1 56.09 165 SER A N 1
ATOM 1378 C CA . SER A 1 165 ? -5.977 7.805 17.641 1 56.09 165 SER A CA 1
ATOM 1379 C C . SER A 1 165 ? -7.477 8.07 17.672 1 56.09 165 SER A C 1
ATOM 1381 O O . SER A 1 165 ? -7.98 8.922 16.938 1 56.09 165 SER A O 1
ATOM 1383 N N . SER A 1 166 ? -8.242 7.129 18.562 1 50.72 166 SER A N 1
ATOM 1384 C CA . SER A 1 166 ? -9.695 7.215 18.609 1 50.72 166 SER A CA 1
ATOM 1385 C C . SER A 1 166 ? -10.148 8.586 19.094 1 50.72 166 SER A C 1
ATOM 1387 O O . SER A 1 166 ? -11.273 9.008 18.812 1 50.72 166 SER A O 1
ATOM 1389 N N . GLU A 1 167 ? -9.406 9.195 19.781 1 56.06 167 GLU A N 1
ATOM 1390 C CA . GLU A 1 167 ? -9.805 10.438 20.438 1 56.06 167 GLU A CA 1
ATOM 1391 C C . GLU A 1 167 ? -9.672 11.625 19.484 1 56.06 167 GLU A C 1
ATOM 1393 O O . GLU A 1 167 ? -9.977 12.758 19.844 1 56.06 167 GLU A O 1
ATOM 1398 N N . LYS A 1 168 ? -9.617 11.141 18.188 1 69.62 168 LYS A N 1
ATOM 1399 C CA . LYS A 1 168 ? -9.211 12.266 17.344 1 69.62 168 LYS A CA 1
ATOM 1400 C C . LYS A 1 168 ? -10.227 12.531 16.25 1 69.62 168 LYS A C 1
ATOM 1402 O O . LYS A 1 168 ? -9.969 13.297 15.32 1 69.62 168 LYS A O 1
ATOM 1407 N N . HIS A 1 169 ? -11.492 11.727 16.469 1 85.69 169 HIS A N 1
ATOM 1408 C CA . HIS A 1 169 ? -12.453 12.023 15.414 1 85.69 169 HIS A CA 1
ATOM 1409 C C . HIS A 1 169 ? -13.883 11.969 15.938 1 85.69 169 HIS A C 1
ATOM 1411 O O . HIS A 1 169 ? -14.133 11.422 17.016 1 85.69 169 HIS A O 1
ATOM 1417 N N . LEU A 1 170 ? -14.82 12.594 15.328 1 93.69 170 LEU A N 1
ATOM 1418 C CA . LEU A 1 170 ? -16.234 12.641 15.688 1 93.69 170 LEU A CA 1
ATOM 1419 C C . LEU A 1 170 ? -16.984 11.461 15.078 1 93.69 170 LEU A C 1
ATOM 1421 O O . LEU A 1 170 ? -16.609 10.953 14.023 1 93.69 170 LEU A O 1
ATOM 1425 N N . SER A 1 171 ? -18.031 10.984 15.812 1 93.25 171 SER A N 1
ATOM 1426 C CA . SER A 1 171 ? -18.938 9.992 15.25 1 93.25 171 SER A CA 1
ATOM 1427 C C . SER A 1 171 ? -19.812 10.602 14.164 1 93.25 171 SER A C 1
ATOM 1429 O O . SER A 1 171 ? -19.828 11.82 13.977 1 93.25 171 SER A O 1
ATOM 1431 N N . PHE A 1 172 ? -20.516 9.758 13.477 1 94.44 172 PHE A N 1
ATOM 1432 C CA . PHE A 1 172 ? -21.391 10.227 12.414 1 94.44 172 PHE A CA 1
ATOM 1433 C C . PHE A 1 172 ? -22.438 11.195 12.961 1 94.44 172 PHE A C 1
ATOM 1435 O O . PHE A 1 172 ? -22.641 12.273 12.406 1 94.44 172 PHE A O 1
ATOM 1442 N N . SER A 1 173 ? -23.031 10.812 14.07 1 95.88 173 SER A N 1
ATOM 1443 C CA . SER A 1 173 ? -24.062 11.641 14.68 1 95.88 173 SER A CA 1
ATOM 1444 C C . SER A 1 173 ? -23.5 12.977 15.156 1 95.88 173 SER A C 1
ATOM 1446 O O . SER A 1 173 ? -24.141 14.016 14.992 1 95.88 173 SER A O 1
ATOM 1448 N N . GLU A 1 174 ? -22.328 12.898 15.703 1 96.75 174 GLU A N 1
ATOM 1449 C CA . GLU A 1 174 ? -21.672 14.125 16.156 1 96.75 174 GLU A CA 1
ATOM 1450 C C . GLU A 1 174 ? -21.312 15.023 14.984 1 96.75 174 GLU A C 1
ATOM 1452 O O . GLU A 1 174 ? -21.438 16.25 15.062 1 96.75 174 GLU A O 1
ATOM 1457 N N . THR A 1 175 ? -20.844 14.398 13.922 1 97.44 175 THR A N 1
ATOM 1458 C CA . THR A 1 175 ? -20.5 15.148 12.719 1 97.44 175 THR A CA 1
ATOM 1459 C C . THR A 1 175 ? -21.734 15.812 12.109 1 97.44 175 THR A C 1
ATOM 1461 O O . THR A 1 175 ? -21.656 16.938 11.625 1 97.44 175 THR A O 1
ATOM 1464 N N . GLN A 1 176 ? -22.828 15.156 12.172 1 97.38 176 GLN A N 1
ATOM 1465 C CA . GLN A 1 176 ? -24.094 15.703 11.695 1 97.38 176 GLN A CA 1
ATOM 1466 C C . GLN A 1 176 ? -24.484 16.938 12.492 1 97.38 176 GLN A C 1
ATOM 1468 O O . GLN A 1 176 ? -24.859 17.969 11.914 1 97.38 176 GLN A O 1
ATOM 1473 N N . LEU A 1 177 ? -24.375 16.828 13.781 1 97.5 177 LEU A N 1
ATOM 1474 C CA . LEU A 1 177 ? -24.703 17.953 14.656 1 97.5 177 LEU A CA 1
ATOM 1475 C C . LEU A 1 177 ? -23.812 19.156 14.344 1 97.5 177 LEU A C 1
ATOM 1477 O O . LEU A 1 177 ? -24.297 20.281 14.211 1 97.5 177 LEU A O 1
ATOM 1481 N N . LEU A 1 178 ? -22.531 18.906 14.211 1 98.19 178 LEU A N 1
ATOM 1482 C CA . LEU A 1 178 ? -21.578 19.969 13.93 1 98.19 178 LEU A CA 1
ATOM 1483 C C . LEU A 1 178 ? -21.875 20.609 12.57 1 98.19 178 LEU A C 1
ATOM 1485 O O . LEU A 1 178 ? -21.906 21.844 12.461 1 98.19 178 LEU A O 1
ATOM 1489 N N . THR A 1 179 ? -22.109 19.781 11.57 1 98.31 179 THR A N 1
ATOM 1490 C CA . THR A 1 179 ? -22.359 20.266 10.219 1 98.31 179 THR A CA 1
ATOM 1491 C C . THR A 1 179 ? -23.609 21.125 10.172 1 98.31 179 THR A C 1
ATOM 1493 O O . THR A 1 179 ? -23.609 22.219 9.594 1 98.31 179 THR A O 1
ATOM 1496 N N . ARG A 1 180 ? -24.625 20.688 10.836 1 97.81 180 ARG A N 1
ATOM 1497 C CA . ARG A 1 180 ? -25.891 21.422 10.844 1 97.81 180 ARG A CA 1
ATOM 1498 C C . ARG A 1 180 ? -25.734 22.781 11.531 1 97.81 180 ARG A C 1
ATOM 1500 O O . ARG A 1 180 ? -26.266 23.781 11.07 1 97.81 180 ARG A O 1
ATOM 1507 N N . GLU A 1 181 ? -24.984 22.766 12.578 1 98 181 GLU A N 1
ATOM 1508 C CA . GLU A 1 181 ? -24.75 24.016 13.297 1 98 181 GLU A CA 1
ATOM 1509 C C . GLU A 1 181 ? -23.953 24.984 12.461 1 98 181 GLU A C 1
ATOM 1511 O O . GLU A 1 181 ? -24.234 26.188 12.445 1 98 181 GLU A O 1
ATOM 1516 N N . ILE A 1 182 ? -22.953 24.5 11.812 1 98.06 182 ILE A N 1
ATOM 1517 C CA . ILE A 1 182 ? -22.109 25.328 10.961 1 98.06 182 ILE A CA 1
ATOM 1518 C C . ILE A 1 182 ? -22.938 25.891 9.812 1 98.06 182 ILE A C 1
ATOM 1520 O O . ILE A 1 182 ? -22.828 27.078 9.492 1 98.06 182 ILE A O 1
ATOM 1524 N N . VAL A 1 183 ? -23.719 25.047 9.219 1 97.75 183 VAL A N 1
ATOM 1525 C CA . VAL A 1 183 ? -24.531 25.453 8.07 1 97.75 183 VAL A CA 1
ATOM 1526 C C . VAL A 1 183 ? -25.547 26.5 8.5 1 97.75 183 VAL A C 1
ATOM 1528 O O . VAL A 1 183 ? -25.797 27.469 7.777 1 97.75 183 VAL A O 1
ATOM 1531 N N . LYS A 1 184 ? -26.094 26.297 9.664 1 97.38 184 LYS A N 1
ATOM 1532 C CA . LYS A 1 184 ? -27.016 27.281 10.219 1 97.38 184 LYS A CA 1
ATOM 1533 C C . LYS A 1 184 ? -26.328 28.641 10.367 1 97.38 184 LYS A C 1
ATOM 1535 O O . LYS A 1 184 ? -26.906 29.672 10.023 1 97.38 184 LYS A O 1
ATOM 1540 N N . ASP A 1 185 ? -25.141 28.609 10.891 1 97.19 185 ASP A N 1
ATOM 1541 C CA . ASP A 1 185 ? -24.375 29.828 11.078 1 97.19 185 ASP A CA 1
ATOM 1542 C C . ASP A 1 185 ? -24.109 30.516 9.742 1 97.19 185 ASP A C 1
ATOM 1544 O O . ASP A 1 185 ? -24.281 31.734 9.625 1 97.19 185 ASP A O 1
ATOM 1548 N N . ILE A 1 186 ? -23.781 29.781 8.742 1 96.81 186 ILE A N 1
ATOM 1549 C CA . ILE A 1 186 ? -23.453 30.312 7.418 1 96.81 186 ILE A CA 1
ATOM 1550 C C . ILE A 1 186 ? -24.719 30.875 6.766 1 96.81 186 ILE A C 1
ATOM 1552 O O . ILE A 1 186 ? -24.734 32 6.266 1 96.81 186 ILE A O 1
ATOM 1556 N N . ASN A 1 187 ? -25.781 30.094 6.836 1 95.94 187 ASN A N 1
ATOM 1557 C CA . ASN A 1 187 ? -27.031 30.469 6.172 1 95.94 187 ASN A CA 1
ATOM 1558 C C . ASN A 1 187 ? -27.656 31.719 6.812 1 95.94 187 ASN A C 1
ATOM 1560 O O . ASN A 1 187 ? -28.281 32.531 6.125 1 95.94 187 ASN A O 1
ATOM 1564 N N . GLN A 1 188 ? -27.516 31.797 8.078 1 95.94 188 GLN A N 1
ATOM 1565 C CA . GLN A 1 188 ? -28.016 33 8.758 1 95.94 188 GLN A CA 1
ATOM 1566 C C . GLN A 1 188 ? -27.359 34.25 8.203 1 95.94 188 GLN A C 1
ATOM 1568 O O . GLN A 1 188 ? -28.031 35.25 7.98 1 95.94 188 GLN A O 1
ATOM 1573 N N . CYS A 1 189 ? -26.094 34.156 7.977 1 94.5 189 CYS A N 1
ATOM 1574 C CA . CYS A 1 189 ? -25.375 35.312 7.41 1 94.5 189 CYS A CA 1
ATOM 1575 C C . CYS A 1 189 ? -25.812 35.562 5.969 1 94.5 189 CYS A C 1
ATOM 1577 O O . CYS A 1 189 ? -26.125 36.688 5.598 1 94.5 189 CYS A O 1
ATOM 1579 N N . LEU A 1 190 ? -25.906 34.531 5.215 1 91.88 190 LEU A N 1
ATOM 1580 C CA . LEU A 1 190 ? -26.234 34.656 3.799 1 91.88 190 LEU A CA 1
ATOM 1581 C C . LEU A 1 190 ? -27.641 35.188 3.607 1 91.88 190 LEU A C 1
ATOM 1583 O O . LEU A 1 190 ? -27.875 36 2.703 1 91.88 190 LEU A O 1
ATOM 1587 N N . SER A 1 191 ? -28.531 34.75 4.438 1 91.62 191 SER A N 1
ATOM 1588 C CA . SER A 1 191 ? -29.922 35.219 4.348 1 91.62 191 SER A CA 1
ATOM 1589 C C . SER A 1 191 ? -30.031 36.719 4.617 1 91.62 191 SER A C 1
ATOM 1591 O O . SER A 1 191 ? -30.969 37.375 4.152 1 91.62 191 SER A O 1
ATOM 1593 N N . GLN A 1 192 ? -29.078 37.219 5.301 1 93.44 192 GLN A N 1
ATOM 1594 C CA . GLN A 1 192 ? -29.062 38.656 5.621 1 93.44 192 GLN A CA 1
ATOM 1595 C C . GLN A 1 192 ? -28.141 39.406 4.672 1 93.44 192 GLN A C 1
ATOM 1597 O O . GLN A 1 192 ? -27.766 40.562 4.945 1 93.44 192 GLN A O 1
ATOM 1602 N N . SER A 1 193 ? -27.703 38.719 3.643 1 90.44 193 SER A N 1
ATOM 1603 C CA . SER A 1 193 ? -26.828 39.281 2.633 1 90.44 193 SER A CA 1
ATOM 1604 C C . SER A 1 193 ? -25.5 39.75 3.248 1 90.44 193 SER A C 1
ATOM 1606 O O . SER A 1 193 ? -24.969 40.781 2.883 1 90.44 193 SER A O 1
ATOM 1608 N N . LYS A 1 194 ? -25.109 39.062 4.273 1 90.62 194 LYS A N 1
ATOM 1609 C CA . LYS A 1 194 ? -23.812 39.281 4.902 1 90.62 194 LYS A CA 1
ATOM 1610 C C . LYS A 1 194 ? -22.844 38.125 4.59 1 90.62 194 LYS A C 1
ATOM 1612 O O . LYS A 1 194 ? -23.281 37 4.371 1 90.62 194 LYS A O 1
ATOM 1617 N N . LYS A 1 195 ? -21.594 38.5 4.617 1 88.44 195 LYS A N 1
ATOM 1618 C CA . LYS A 1 195 ? -20.578 37.469 4.391 1 88.44 195 LYS A CA 1
ATOM 1619 C C . LYS A 1 195 ? -20.5 36.531 5.578 1 88.44 195 LYS A C 1
ATOM 1621 O O . LYS A 1 195 ? -20.469 36.969 6.73 1 88.44 195 LYS A O 1
ATOM 1626 N N . PRO A 1 196 ? -20.531 35.25 5.293 1 91.38 196 PRO A N 1
ATOM 1627 C CA . PRO A 1 196 ? -20.344 34.281 6.391 1 91.38 196 PRO A CA 1
ATOM 1628 C C . PRO A 1 196 ? -18.953 34.344 7.004 1 91.38 196 PRO A C 1
ATOM 1630 O O . PRO A 1 196 ? -18.016 34.844 6.371 1 91.38 196 PRO A O 1
ATOM 1633 N N . ASN A 1 197 ? -18.891 33.906 8.258 1 92.12 197 ASN A N 1
ATOM 1634 C CA . ASN A 1 197 ? -17.578 33.75 8.883 1 92.12 197 ASN A CA 1
ATOM 1635 C C . ASN A 1 197 ? -16.688 32.812 8.094 1 92.12 197 ASN A C 1
ATOM 1637 O O . ASN A 1 197 ? -17.094 31.688 7.75 1 92.12 197 ASN A O 1
ATOM 1641 N N . LEU A 1 198 ? -15.508 33.25 7.805 1 93.81 198 LEU A N 1
ATOM 1642 C CA . LEU A 1 198 ? -14.586 32.438 7 1 93.81 198 LEU A CA 1
ATOM 1643 C C . LEU A 1 198 ? -14.25 31.125 7.699 1 93.81 198 LEU A C 1
ATOM 1645 O O . LEU A 1 198 ? -14.07 30.109 7.047 1 93.81 198 LEU A O 1
ATOM 1649 N N . GLY A 1 199 ? -14.133 31.188 8.992 1 96.06 199 GLY A N 1
ATOM 1650 C CA . GLY A 1 199 ? -13.867 29.984 9.758 1 96.06 199 GLY A CA 1
ATOM 1651 C C . GLY A 1 199 ? -14.945 28.922 9.594 1 96.06 199 GLY A C 1
ATOM 1652 O O . GLY A 1 199 ? -14.641 27.734 9.469 1 96.06 199 GLY A O 1
ATOM 1653 N N . SER A 1 200 ? -16.203 29.344 9.602 1 97.38 200 SER A N 1
ATOM 1654 C CA . SER A 1 200 ? -17.312 28.422 9.422 1 97.38 200 SER A CA 1
ATOM 1655 C C . SER A 1 200 ? -17.25 27.75 8.055 1 97.38 200 SER A C 1
ATOM 1657 O O . SER A 1 200 ? -17.484 26.547 7.938 1 97.38 200 SER A O 1
ATOM 1659 N N . LEU A 1 201 ? -16.953 28.562 7.074 1 96.62 201 LEU A N 1
ATOM 1660 C CA . LEU A 1 201 ? -16.844 28.031 5.719 1 96.62 201 LEU A CA 1
ATOM 1661 C C . LEU A 1 201 ? -15.68 27.047 5.613 1 96.62 201 LEU A C 1
ATOM 1663 O O . LEU A 1 201 ? -15.812 26 4.984 1 96.62 201 LEU A O 1
ATOM 1667 N N . MET A 1 202 ? -14.555 27.359 6.227 1 97.75 202 MET A N 1
ATOM 1668 C CA . MET A 1 202 ? -13.391 26.469 6.219 1 97.75 202 MET A CA 1
ATOM 1669 C C . MET A 1 202 ? -13.719 25.141 6.891 1 97.75 202 MET A C 1
ATOM 1671 O O . MET A 1 202 ? -13.336 24.078 6.391 1 97.75 202 MET A O 1
ATOM 1675 N N . ILE A 1 203 ? -14.383 25.25 8.016 1 98.44 203 ILE A N 1
ATOM 1676 C CA . ILE A 1 203 ? -14.742 24.047 8.758 1 98.44 203 ILE A CA 1
ATOM 1677 C C . ILE A 1 203 ? -15.664 23.172 7.91 1 98.44 203 ILE A C 1
ATOM 1679 O O . ILE A 1 203 ? -15.492 21.953 7.855 1 98.44 203 ILE A O 1
ATOM 1683 N N . LEU A 1 204 ? -16.625 23.781 7.234 1 98.38 204 LEU A N 1
ATOM 1684 C CA . LEU A 1 204 ? -17.547 23.047 6.371 1 98.38 204 LEU A CA 1
ATOM 1685 C C . LEU A 1 204 ? -16.781 22.312 5.277 1 98.38 204 LEU A C 1
ATOM 1687 O O . LEU A 1 204 ? -17 21.125 5.047 1 98.38 204 LEU A O 1
ATOM 1691 N N . ILE A 1 205 ? -15.852 22.984 4.621 1 98.19 205 ILE A N 1
ATOM 1692 C CA . ILE A 1 205 ? -15.047 22.375 3.566 1 98.19 205 ILE A CA 1
ATOM 1693 C C . ILE A 1 205 ? -14.188 21.25 4.148 1 98.19 205 ILE A C 1
ATOM 1695 O O . ILE A 1 205 ? -14.055 20.188 3.539 1 98.19 205 ILE A O 1
ATOM 1699 N N . GLY A 1 206 ? -13.641 21.484 5.328 1 98.12 206 GLY A N 1
ATOM 1700 C CA . GLY A 1 206 ? -12.844 20.469 5.984 1 98.12 206 GLY A CA 1
ATOM 1701 C C . GLY A 1 206 ? -13.602 19.188 6.258 1 98.12 206 GLY A C 1
ATOM 1702 O O . GLY A 1 206 ? -13.117 18.094 5.957 1 98.12 206 GLY A O 1
ATOM 1703 N N . ILE A 1 207 ? -14.828 19.297 6.734 1 97.44 207 ILE A N 1
ATOM 1704 C CA . ILE A 1 207 ? -15.656 18.156 7.102 1 97.44 207 ILE A CA 1
ATOM 1705 C C . ILE A 1 207 ? -16.078 17.406 5.844 1 97.44 207 ILE A C 1
ATOM 1707 O O . ILE A 1 207 ? -16.109 16.172 5.832 1 97.44 207 ILE A O 1
ATOM 1711 N N . THR A 1 208 ? -16.328 18.125 4.801 1 97.88 208 THR A N 1
ATOM 1712 C CA . THR A 1 208 ? -16.984 17.5 3.648 1 97.88 208 THR A CA 1
ATOM 1713 C C . THR A 1 208 ? -15.945 16.984 2.658 1 97.88 208 THR A C 1
ATOM 1715 O O . THR A 1 208 ? -16.25 16.125 1.821 1 97.88 208 THR A O 1
ATOM 1718 N N . THR A 1 209 ? -14.68 17.484 2.715 1 97.94 209 THR A N 1
ATOM 1719 C CA . THR A 1 209 ? -13.719 17.125 1.686 1 97.94 209 THR A CA 1
ATOM 1720 C C . THR A 1 209 ? -12.516 16.406 2.301 1 97.94 209 THR A C 1
ATOM 1722 O O . THR A 1 209 ? -11.75 15.742 1.598 1 97.94 209 THR A O 1
ATOM 1725 N N . GLY A 1 210 ? -12.242 16.625 3.576 1 97 210 GLY A N 1
ATOM 1726 C CA . GLY A 1 210 ? -11.094 16.031 4.234 1 97 210 GLY A CA 1
ATOM 1727 C C . GLY A 1 210 ? -9.789 16.734 3.896 1 97 210 GLY A C 1
ATOM 1728 O O . GLY A 1 210 ? -8.703 16.188 4.125 1 97 210 GLY A O 1
ATOM 1729 N N . MET A 1 211 ? -9.82 17.922 3.346 1 97.5 211 MET A N 1
ATOM 1730 C CA . MET A 1 211 ? -8.609 18.672 2.984 1 97.5 211 MET A CA 1
ATOM 1731 C C . MET A 1 211 ? -7.875 19.141 4.23 1 97.5 211 MET A C 1
ATOM 1733 O O . MET A 1 211 ? -8.5 19.453 5.246 1 97.5 211 MET A O 1
ATOM 1737 N N . ARG A 1 212 ? -6.586 19.25 4.137 1 95.75 212 ARG A N 1
ATOM 1738 C CA . ARG A 1 212 ? -5.793 19.875 5.188 1 95.75 212 ARG A CA 1
ATOM 1739 C C . ARG A 1 212 ? -6.059 21.375 5.258 1 95.75 212 ARG A C 1
ATOM 1741 O O . ARG A 1 212 ? -6.445 22 4.262 1 95.75 212 ARG A O 1
ATOM 1748 N N . TYR A 1 213 ? -5.762 22.031 6.418 1 95.94 213 TYR A N 1
ATOM 1749 C CA . TYR A 1 213 ? -5.977 23.469 6.578 1 95.94 213 TYR A CA 1
ATOM 1750 C C . TYR A 1 213 ? -5.25 24.25 5.492 1 95.94 213 TYR A C 1
ATOM 1752 O O . TYR A 1 213 ? -5.84 25.125 4.855 1 95.94 213 TYR A O 1
ATOM 1760 N N . GLY A 1 214 ? -3.957 23.953 5.289 1 95.69 214 GLY A N 1
ATOM 1761 C CA . GLY A 1 214 ? -3.154 24.688 4.324 1 95.69 214 GLY A CA 1
ATOM 1762 C C . GLY A 1 214 ? -3.703 24.609 2.912 1 95.69 214 GLY A C 1
ATOM 1763 O O . GLY A 1 214 ? -3.578 25.562 2.143 1 95.69 214 GLY A O 1
ATOM 1764 N N . GLU A 1 215 ? -4.289 23.453 2.58 1 96.94 215 GLU A N 1
ATOM 1765 C CA . GLU A 1 215 ? -4.898 23.281 1.264 1 96.94 215 GLU A CA 1
ATOM 1766 C C . GLU A 1 215 ? -6.141 24.156 1.113 1 96.94 215 GLU A C 1
ATOM 1768 O O . GLU A 1 215 ? -6.34 24.781 0.075 1 96.94 215 GLU A O 1
ATOM 1773 N N . ILE A 1 216 ? -6.922 24.203 2.154 1 97.5 216 ILE A N 1
ATOM 1774 C CA . ILE A 1 216 ? -8.156 24.984 2.137 1 97.5 216 ILE A CA 1
ATOM 1775 C C . ILE A 1 216 ? -7.824 26.484 2.082 1 97.5 216 ILE A C 1
ATOM 1777 O O . ILE A 1 216 ? -8.398 27.219 1.275 1 97.5 216 ILE A O 1
ATOM 1781 N N . ALA A 1 217 ? -6.887 26.906 2.9 1 95.38 217 ALA A N 1
ATOM 1782 C CA . ALA A 1 217 ? -6.496 28.312 2.973 1 95.38 217 ALA A CA 1
ATOM 1783 C C . ALA A 1 217 ? -5.969 28.797 1.627 1 95.38 217 ALA A C 1
ATOM 1785 O O . ALA A 1 217 ? -6.094 29.984 1.298 1 95.38 217 ALA A O 1
ATOM 1786 N N . ALA A 1 218 ? -5.469 27.875 0.792 1 95 218 ALA A N 1
ATOM 1787 C CA . ALA A 1 218 ? -4.801 28.25 -0.453 1 95 218 ALA A CA 1
ATOM 1788 C C . ALA A 1 218 ? -5.777 28.234 -1.625 1 95 218 ALA A C 1
ATOM 1790 O O . ALA A 1 218 ? -5.41 28.578 -2.752 1 95 218 ALA A O 1
ATOM 1791 N N . LEU A 1 219 ? -6.992 27.906 -1.394 1 95.5 219 LEU A N 1
ATOM 1792 C CA . LEU A 1 219 ? -7.957 27.797 -2.482 1 95.5 219 LEU A CA 1
ATOM 1793 C C . LEU A 1 219 ? -8.219 29.156 -3.125 1 95.5 219 LEU A C 1
ATOM 1795 O O . LEU A 1 219 ? -8.391 30.156 -2.426 1 95.5 219 LEU A O 1
ATOM 1799 N N . ARG A 1 220 ? -8.219 29.172 -4.438 1 93.44 220 ARG A N 1
ATOM 1800 C CA . ARG A 1 220 ? -8.609 30.312 -5.242 1 93.44 220 ARG A CA 1
ATOM 1801 C C . ARG A 1 220 ? -9.977 30.094 -5.883 1 93.44 220 ARG A C 1
ATOM 1803 O O . ARG A 1 220 ? -10.477 28.969 -5.926 1 93.44 220 ARG A O 1
ATOM 1810 N N . HIS A 1 221 ? -10.539 31.188 -6.379 1 91.81 221 HIS A N 1
ATOM 1811 C CA . HIS A 1 221 ? -11.805 31.078 -7.094 1 91.81 221 HIS A CA 1
ATOM 1812 C C . HIS A 1 221 ? -11.688 30.125 -8.281 1 91.81 221 HIS A C 1
ATOM 1814 O O . HIS A 1 221 ? -12.602 29.344 -8.555 1 91.81 221 HIS A O 1
ATOM 1820 N N . SER A 1 222 ? -10.57 30.125 -8.914 1 92.19 222 SER A N 1
ATOM 1821 C CA . SER A 1 222 ? -10.344 29.312 -10.109 1 92.19 222 SER A CA 1
ATOM 1822 C C . SER A 1 222 ? -10.242 27.844 -9.766 1 92.19 222 SER A C 1
ATOM 1824 O O . SER A 1 222 ? -10.305 26.984 -10.656 1 92.19 222 SER A O 1
ATOM 1826 N N . ASP A 1 223 ? -10.047 27.547 -8.484 1 95.62 223 ASP A N 1
ATOM 1827 C CA . ASP A 1 223 ? -9.906 26.156 -8.062 1 95.62 223 ASP A CA 1
ATOM 1828 C C . ASP A 1 223 ? -11.273 25.516 -7.84 1 95.62 223 ASP A C 1
ATOM 1830 O O . ASP A 1 223 ? -11.359 24.328 -7.543 1 95.62 223 ASP A O 1
ATOM 1834 N N . LEU A 1 224 ? -12.336 26.328 -8.031 1 95.56 224 LEU A N 1
ATOM 1835 C CA . LEU A 1 224 ? -13.695 25.828 -7.816 1 95.56 224 LEU A CA 1
ATOM 1836 C C . LEU A 1 224 ? -14.438 25.703 -9.141 1 95.56 224 LEU A C 1
ATOM 1838 O O . LEU A 1 224 ? -14.562 26.672 -9.883 1 95.56 224 LEU A O 1
ATOM 1842 N N . ASN A 1 225 ? -14.766 24.547 -9.523 1 96.12 225 ASN A N 1
ATOM 1843 C CA . ASN A 1 225 ? -15.727 24.281 -10.594 1 96.12 225 ASN A CA 1
ATOM 1844 C C . ASN A 1 225 ? -17.094 23.922 -10.031 1 96.12 225 ASN A C 1
ATOM 1846 O O . ASN A 1 225 ? -17.438 22.75 -9.93 1 96.12 225 ASN A O 1
ATOM 1850 N N . LEU A 1 226 ? -17.875 24.938 -9.742 1 95.38 226 LEU A N 1
ATOM 1851 C CA . LEU A 1 226 ? -19.125 24.734 -9.008 1 95.38 226 LEU A CA 1
ATOM 1852 C C . LEU A 1 226 ? -20.234 24.281 -9.945 1 95.38 226 LEU A C 1
ATOM 1854 O O . LEU A 1 226 ? -21.281 23.812 -9.492 1 95.38 226 LEU A O 1
ATOM 1858 N N . ARG A 1 227 ? -20.016 24.406 -11.234 1 94.94 227 ARG A N 1
ATOM 1859 C CA . ARG A 1 227 ? -20.969 23.875 -12.203 1 94.94 227 ARG A CA 1
ATOM 1860 C C . ARG A 1 227 ? -21.016 22.344 -12.148 1 94.94 227 ARG A C 1
ATOM 1862 O O . ARG A 1 227 ? -22.094 21.75 -12.141 1 94.94 227 ARG A O 1
ATOM 1869 N N . GLU A 1 228 ? -19.844 21.797 -12.039 1 95.06 228 GLU A N 1
ATOM 1870 C CA . GLU A 1 228 ? -19.75 20.344 -12.031 1 95.06 228 GLU A CA 1
ATOM 1871 C C . GLU A 1 228 ? -19.531 19.812 -10.617 1 95.06 228 GLU A C 1
ATOM 1873 O O . GLU A 1 228 ? -19.547 18.594 -10.391 1 95.06 228 GLU A O 1
ATOM 1878 N N . GLY A 1 229 ? -19.297 20.641 -9.664 1 95.69 229 GLY A N 1
ATOM 1879 C CA . GLY A 1 229 ? -19.172 20.25 -8.266 1 95.69 229 GLY A CA 1
ATOM 1880 C C . GLY A 1 229 ? -17.797 19.672 -7.938 1 95.69 229 GLY A C 1
ATOM 1881 O O . GLY A 1 229 ? -17.703 18.609 -7.336 1 95.69 229 GLY A O 1
ATOM 1882 N N . TYR A 1 230 ? -16.719 20.406 -8.367 1 96.94 230 TYR A N 1
ATOM 1883 C CA . TYR A 1 230 ? -15.375 19.938 -8.086 1 96.94 230 TYR A CA 1
ATOM 1884 C C . TYR A 1 230 ? -14.539 21.031 -7.418 1 96.94 230 TYR A C 1
ATOM 1886 O O . TYR A 1 230 ? -14.719 22.219 -7.699 1 96.94 230 TYR A O 1
ATOM 1894 N N . ILE A 1 231 ? -13.648 20.641 -6.516 1 97.38 231 ILE A N 1
ATOM 1895 C CA . ILE A 1 231 ? -12.586 21.5 -5.984 1 97.38 231 ILE A CA 1
ATOM 1896 C C . ILE A 1 231 ? -11.227 20.953 -6.426 1 97.38 231 ILE A C 1
ATOM 1898 O O . ILE A 1 231 ? -10.945 19.766 -6.27 1 97.38 231 ILE A O 1
ATOM 1902 N N . TYR A 1 232 ? -10.438 21.75 -7.004 1 97 232 TYR A N 1
ATOM 1903 C CA . TYR A 1 232 ? -9.078 21.391 -7.41 1 97 232 TYR A CA 1
ATOM 1904 C C . TYR A 1 232 ? -8.07 21.766 -6.328 1 97 232 TYR A C 1
ATOM 1906 O O . TYR A 1 232 ? -7.922 22.938 -5.988 1 97 232 TYR A O 1
ATOM 1914 N N . VAL A 1 233 ? -7.422 20.781 -5.73 1 97.19 233 VAL A N 1
ATOM 1915 C CA . VAL A 1 233 ? -6.395 21 -4.719 1 97.19 233 VAL A CA 1
ATOM 1916 C C . VAL A 1 233 ? -5.02 21.047 -5.383 1 97.19 233 VAL A C 1
ATOM 1918 O O . VAL A 1 233 ? -4.426 20.016 -5.672 1 97.19 233 VAL A O 1
ATOM 1921 N N . GLU A 1 234 ? -4.488 22.234 -5.523 1 93.94 234 GLU A N 1
ATOM 1922 C CA . GLU A 1 234 ? -3.295 22.406 -6.348 1 93.94 234 GLU A CA 1
ATOM 1923 C C . GLU A 1 234 ? -2.119 22.922 -5.52 1 93.94 234 GLU A C 1
ATOM 1925 O O . GLU A 1 234 ? -0.96 22.734 -5.898 1 93.94 234 GLU A O 1
ATOM 1930 N N . ARG A 1 235 ? -2.447 23.594 -4.441 1 93.94 235 ARG A N 1
ATOM 1931 C CA . ARG A 1 235 ? -1.403 24.234 -3.637 1 93.94 235 ARG A CA 1
ATOM 1932 C C . ARG A 1 235 ? -1.786 24.25 -2.16 1 93.94 235 ARG A C 1
ATOM 1934 O O . ARG A 1 235 ? -2.902 23.859 -1.799 1 93.94 235 ARG A O 1
ATOM 1941 N N . ALA A 1 236 ? -0.841 24.656 -1.352 1 94.25 236 ALA A N 1
ATOM 1942 C CA . ALA A 1 236 ? -1.069 24.766 0.086 1 94.25 236 ALA A CA 1
ATOM 1943 C C . ALA A 1 236 ? -0.437 26.047 0.646 1 94.25 236 ALA A C 1
ATOM 1945 O O . ALA A 1 236 ? 0.618 26.469 0.175 1 94.25 236 ALA A O 1
ATOM 1946 N N . TRP A 1 237 ? -1.116 26.562 1.565 1 91.62 237 TRP A N 1
ATOM 1947 C CA . TRP A 1 237 ? -0.609 27.719 2.293 1 91.62 237 TRP A CA 1
ATOM 1948 C C . TRP A 1 237 ? 0.283 27.297 3.451 1 91.62 237 TRP A C 1
ATOM 1950 O O . TRP A 1 237 ? -0.129 26.5 4.297 1 91.62 237 TRP A O 1
ATOM 1960 N N . LYS A 1 238 ? 1.506 27.797 3.371 1 89.38 238 LYS A N 1
ATOM 1961 C CA . LYS A 1 238 ? 2.439 27.594 4.473 1 89.38 238 LYS A CA 1
ATOM 1962 C C . LYS A 1 238 ? 2.436 28.781 5.438 1 89.38 238 LYS A C 1
ATOM 1964 O O . LYS A 1 238 ? 3.172 29.75 5.238 1 89.38 238 LYS A O 1
ATOM 1969 N N . GLU A 1 239 ? 1.707 28.656 6.438 1 86.38 239 GLU A N 1
ATOM 1970 C CA . GLU A 1 239 ? 1.421 29.781 7.332 1 86.38 239 GLU A CA 1
ATOM 1971 C C . GLU A 1 239 ? 2.701 30.328 7.957 1 86.38 239 GLU A C 1
ATOM 1973 O O . GLU A 1 239 ? 2.873 31.547 8.062 1 86.38 239 GLU A O 1
ATOM 1978 N N . LYS A 1 240 ? 3.574 29.453 8.328 1 82.19 240 LYS A N 1
ATOM 1979 C CA . LYS A 1 240 ? 4.801 29.906 8.984 1 82.19 240 LYS A CA 1
ATOM 1980 C C . LYS A 1 240 ? 5.688 30.672 8.016 1 82.19 240 LYS A C 1
ATOM 1982 O O . LYS A 1 240 ? 6.34 31.656 8.406 1 82.19 240 LYS A O 1
ATOM 1987 N N . GLU A 1 241 ? 5.691 30.297 6.809 1 84.88 241 GLU A N 1
ATOM 1988 C CA . GLU A 1 241 ? 6.504 30.953 5.777 1 84.88 241 GLU A CA 1
ATOM 1989 C C . GLU A 1 241 ? 5.727 32.062 5.086 1 84.88 241 GLU A C 1
ATOM 1991 O O . GLU A 1 241 ? 6.309 32.875 4.363 1 84.88 241 GLU A O 1
ATOM 1996 N N . LYS A 1 242 ? 4.43 32.094 5.402 1 84.75 242 LYS A N 1
ATOM 1997 C CA . LYS A 1 242 ? 3.537 33.031 4.754 1 84.75 242 LYS A CA 1
ATOM 1998 C C . LYS A 1 242 ? 3.697 33 3.234 1 84.75 242 LYS A C 1
ATOM 2000 O O . LYS A 1 242 ? 3.871 34.031 2.596 1 84.75 242 LYS A O 1
ATOM 2005 N N . ASP A 1 243 ? 3.727 31.797 2.775 1 87.44 243 ASP A N 1
ATOM 2006 C CA . ASP A 1 243 ? 3.906 31.578 1.342 1 87.44 243 ASP A CA 1
ATOM 2007 C C . ASP A 1 243 ? 3.133 30.359 0.867 1 87.44 243 ASP A C 1
ATOM 2009 O O . ASP A 1 243 ? 2.721 29.531 1.677 1 87.44 243 ASP A O 1
ATOM 2013 N N . PHE A 1 244 ? 2.951 30.484 -0.472 1 87.75 244 PHE A N 1
ATOM 2014 C CA . PHE A 1 244 ? 2.303 29.344 -1.102 1 87.75 244 PHE A CA 1
ATOM 2015 C C . PHE A 1 244 ? 3.33 28.297 -1.512 1 87.75 244 PHE A C 1
ATOM 2017 O O . PHE A 1 244 ? 4.445 28.625 -1.909 1 87.75 244 PHE A O 1
ATOM 2024 N N . GLY A 1 245 ? 2.994 27.062 -1.374 1 86.88 245 GLY A N 1
ATOM 2025 C CA . GLY A 1 245 ? 3.861 25.969 -1.79 1 86.88 245 GLY A CA 1
ATOM 2026 C C . GLY A 1 245 ? 3.098 24.75 -2.289 1 86.88 245 GLY A C 1
ATOM 2027 O O . GLY A 1 245 ? 1.878 24.812 -2.457 1 86.88 245 GLY A O 1
ATOM 2028 N N . GLU A 1 246 ? 3.887 23.766 -2.57 1 84.81 246 GLU A N 1
ATOM 2029 C CA . GLU A 1 246 ? 3.289 22.5 -2.996 1 84.81 246 GLU A CA 1
ATOM 2030 C C . GLU A 1 246 ? 2.594 21.797 -1.833 1 84.81 246 GLU A C 1
ATOM 2032 O O . GLU A 1 246 ? 2.945 22.016 -0.671 1 84.81 246 GLU A O 1
ATOM 2037 N N . THR A 1 247 ? 1.568 21.125 -2.199 1 81.62 247 THR A N 1
ATOM 2038 C CA . THR A 1 247 ? 0.954 20.281 -1.178 1 81.62 247 THR A CA 1
ATOM 2039 C C . THR A 1 247 ? 1.974 19.312 -0.589 1 81.62 247 THR A C 1
ATOM 2041 O O . THR A 1 247 ? 2.99 19.016 -1.221 1 81.62 247 THR A O 1
ATOM 2044 N N . LYS A 1 248 ? 1.696 18.875 0.589 1 74.38 248 LYS A N 1
ATOM 2045 C CA . LYS A 1 248 ? 2.574 17.875 1.188 1 74.38 248 LYS A CA 1
ATOM 2046 C C . LYS A 1 248 ? 2.652 16.625 0.32 1 74.38 248 LYS A C 1
ATOM 2048 O O . LYS A 1 248 ? 1.624 16.094 -0.106 1 74.38 248 LYS A O 1
ATOM 2053 N N . GLY A 1 249 ? 3.871 16.266 -0.04 1 75.06 249 GLY A N 1
ATOM 2054 C CA . GLY A 1 249 ? 4.102 15.109 -0.899 1 75.06 249 GLY A CA 1
ATOM 2055 C C . GLY A 1 249 ? 3.855 15.406 -2.367 1 75.06 249 GLY A C 1
ATOM 2056 O O . GLY A 1 249 ? 3.908 14.5 -3.203 1 75.06 249 GLY A O 1
ATOM 2057 N N . LYS A 1 250 ? 3.449 16.609 -2.678 1 77.5 250 LYS A N 1
ATOM 2058 C CA . LYS A 1 250 ? 3.234 17.078 -4.043 1 77.5 250 LYS A CA 1
ATOM 2059 C C . LYS A 1 250 ? 2.078 16.328 -4.703 1 77.5 250 LYS A C 1
ATOM 2061 O O . LYS A 1 250 ? 2.176 15.914 -5.859 1 77.5 250 LYS A O 1
ATOM 2066 N N . MET A 1 251 ? 1.074 16.188 -3.861 1 83.69 251 MET A N 1
ATOM 2067 C CA . MET A 1 251 ? -0.072 15.438 -4.371 1 83.69 251 MET A CA 1
ATOM 2068 C C . MET A 1 251 ? -1.217 16.375 -4.734 1 83.69 251 MET A C 1
ATOM 2070 O O . MET A 1 251 ? -1.897 16.906 -3.852 1 83.69 251 MET A O 1
ATOM 2074 N N . THR A 1 252 ? -1.404 16.672 -5.992 1 91.81 252 THR A N 1
ATOM 2075 C CA . THR A 1 252 ? -2.588 17.391 -6.465 1 91.81 252 THR A CA 1
ATOM 2076 C C . THR A 1 252 ? -3.738 16.406 -6.715 1 91.81 252 THR A C 1
ATOM 2078 O O . THR A 1 252 ? -3.512 15.227 -6.969 1 91.81 252 THR A O 1
ATOM 2081 N N . ARG A 1 253 ? -4.941 16.953 -6.453 1 94.44 253 ARG A N 1
ATOM 2082 C CA . ARG A 1 253 ? -6.086 16.078 -6.68 1 94.44 253 ARG A CA 1
ATOM 2083 C C . ARG A 1 253 ? -7.355 16.891 -6.922 1 94.44 253 ARG A C 1
ATOM 2085 O O . ARG A 1 253 ? -7.371 18.109 -6.703 1 94.44 253 ARG A O 1
ATOM 2092 N N . THR A 1 254 ? -8.328 16.219 -7.461 1 95.75 254 THR A N 1
ATOM 2093 C CA . THR A 1 254 ? -9.656 16.766 -7.672 1 95.75 254 THR A CA 1
ATOM 2094 C C . THR A 1 254 ? -10.68 16.094 -6.758 1 95.75 254 THR A C 1
ATOM 2096 O O . THR A 1 254 ? -10.75 14.875 -6.699 1 95.75 254 THR A O 1
ATOM 2099 N N . ILE A 1 255 ? -11.43 16.922 -6.023 1 97.06 255 ILE A N 1
ATOM 2100 C CA . ILE A 1 255 ? -12.406 16.391 -5.082 1 97.06 255 ILE A CA 1
ATOM 2101 C C . ILE A 1 255 ? -13.812 16.781 -5.523 1 97.06 255 ILE A C 1
ATOM 2103 O O . ILE A 1 255 ? -14.102 17.953 -5.73 1 97.06 255 ILE A O 1
ATOM 2107 N N . LYS A 1 256 ? -14.664 15.781 -5.707 1 95.69 256 LYS A N 1
ATOM 2108 C CA . LYS A 1 256 ? -16.078 16.047 -5.965 1 95.69 256 LYS A CA 1
ATOM 2109 C C . LYS A 1 256 ? -16.812 16.453 -4.684 1 95.69 256 LYS A C 1
ATOM 2111 O O . LYS A 1 256 ? -16.594 15.844 -3.629 1 95.69 256 LYS A O 1
ATOM 2116 N N . ILE A 1 257 ? -17.625 17.484 -4.723 1 96.88 257 ILE A N 1
ATOM 2117 C CA . ILE A 1 257 ? -18.344 17.953 -3.537 1 96.88 257 ILE A CA 1
ATOM 2118 C C . ILE A 1 257 ? -19.844 17.797 -3.742 1 96.88 257 ILE A C 1
ATOM 2120 O O . ILE A 1 257 ? -20.312 17.75 -4.879 1 96.88 257 ILE A O 1
ATOM 2124 N N . ASP A 1 258 ? -20.547 17.672 -2.656 1 95.44 258 ASP A N 1
ATOM 2125 C CA . ASP A 1 258 ? -22 17.469 -2.67 1 95.44 258 ASP A CA 1
ATOM 2126 C C . ASP A 1 258 ? -22.734 18.75 -3.051 1 95.44 258 ASP A C 1
ATOM 2128 O O . ASP A 1 258 ? -22.156 19.828 -3.045 1 95.44 258 ASP A O 1
ATOM 2132 N N . GLN A 1 259 ? -24.016 18.594 -3.27 1 95.44 259 GLN A N 1
ATOM 2133 C CA . GLN A 1 259 ? -24.828 19.688 -3.785 1 95.44 259 GLN A CA 1
ATOM 2134 C C . GLN A 1 259 ? -25 20.781 -2.744 1 95.44 259 GLN A C 1
ATOM 2136 O O . GLN A 1 259 ? -24.953 21.969 -3.076 1 95.44 259 GLN A O 1
ATOM 2141 N N . ASN A 1 260 ? -25.156 20.453 -1.516 1 96.5 260 ASN A N 1
ATOM 2142 C CA . ASN A 1 260 ? -25.359 21.453 -0.463 1 96.5 260 ASN A CA 1
ATOM 2143 C C . ASN A 1 260 ? -24.125 22.328 -0.288 1 96.5 260 ASN A C 1
ATOM 2145 O O . ASN A 1 260 ? -24.234 23.562 -0.213 1 96.5 260 ASN A O 1
ATOM 2149 N N . THR A 1 261 ? -22.953 21.656 -0.232 1 97.06 261 THR A N 1
ATOM 2150 C CA . THR A 1 261 ? -21.703 22.406 -0.141 1 97.06 261 THR A CA 1
ATOM 2151 C C . THR A 1 261 ? -21.531 23.297 -1.361 1 97.06 261 THR A C 1
ATOM 2153 O O . THR A 1 261 ? -21.125 24.469 -1.231 1 97.06 261 THR A O 1
ATOM 2156 N N . THR A 1 262 ? -21.844 22.781 -2.514 1 97.06 262 THR A N 1
ATOM 2157 C CA . THR A 1 262 ? -21.734 23.516 -3.766 1 97.06 262 THR A CA 1
ATOM 2158 C C . THR A 1 262 ? -22.594 24.781 -3.725 1 97.06 262 THR A C 1
ATOM 2160 O O . THR A 1 262 ? -22.141 25.859 -4.078 1 97.06 262 THR A O 1
ATOM 2163 N N . GLU A 1 263 ? -23.812 24.672 -3.279 1 96.19 263 GLU A N 1
ATOM 2164 C CA . GLU A 1 263 ? -24.75 25.781 -3.234 1 96.19 263 GLU A CA 1
ATOM 2165 C C . GLU A 1 263 ? -24.281 26.859 -2.248 1 96.19 263 GLU A C 1
ATOM 2167 O O . GLU A 1 263 ? -24.406 28.047 -2.516 1 96.19 263 GLU A O 1
ATOM 2172 N N . ILE A 1 264 ? -23.734 26.438 -1.158 1 95.81 264 ILE A N 1
ATOM 2173 C CA . ILE A 1 264 ? -23.234 27.375 -0.153 1 95.81 264 ILE A CA 1
ATOM 2174 C C . ILE A 1 264 ? -22.047 28.141 -0.717 1 95.81 264 ILE A C 1
ATOM 2176 O O . ILE A 1 264 ? -21.969 29.359 -0.556 1 95.81 264 ILE A O 1
ATOM 2180 N N . LEU A 1 265 ? -21.188 27.422 -1.416 1 95.25 265 LEU A N 1
ATOM 2181 C CA . LEU A 1 265 ? -20.016 28.062 -2.008 1 95.25 265 LEU A CA 1
ATOM 2182 C C . LEU A 1 265 ? -20.422 29.031 -3.111 1 95.25 265 LEU A C 1
ATOM 2184 O O . LEU A 1 265 ? -19.828 30.109 -3.248 1 95.25 265 LEU A O 1
ATOM 2188 N N . LYS A 1 266 ? -21.438 28.641 -3.875 1 94 266 LYS A N 1
ATOM 2189 C CA . LYS A 1 266 ? -21.953 29.531 -4.914 1 94 266 LYS A CA 1
ATOM 2190 C C . LYS A 1 266 ? -22.469 30.828 -4.312 1 94 266 LYS A C 1
ATOM 2192 O O . LYS A 1 266 ? -22.172 31.922 -4.809 1 94 266 LYS A O 1
ATOM 2197 N N . ALA A 1 267 ? -23.25 30.672 -3.264 1 93.19 267 ALA A N 1
ATOM 2198 C CA . ALA A 1 267 ? -23.828 31.844 -2.592 1 93.19 267 ALA A CA 1
ATOM 2199 C C . ALA A 1 267 ? -22.734 32.75 -2.031 1 93.19 267 ALA A C 1
ATOM 2201 O O . ALA A 1 267 ? -22.812 33.969 -2.129 1 93.19 267 ALA A O 1
ATOM 2202 N N . TYR A 1 268 ? -21.719 32.156 -1.481 1 91.88 268 TYR A N 1
ATOM 2203 C CA . TYR A 1 268 ? -20.594 32.906 -0.92 1 91.88 268 TYR A CA 1
ATOM 2204 C C . TYR A 1 268 ? -19.859 33.656 -2.008 1 91.88 268 TYR A C 1
ATOM 2206 O O . TYR A 1 268 ? -19.516 34.844 -1.829 1 91.88 268 TYR A O 1
ATOM 2214 N N . LEU A 1 269 ? -19.609 33 -3.131 1 90.19 269 LEU A N 1
ATOM 2215 C CA . LEU A 1 269 ? -18.859 33.594 -4.223 1 90.19 269 LEU A CA 1
ATOM 2216 C C . LEU A 1 269 ? -19.625 34.75 -4.836 1 90.19 269 LEU A C 1
ATOM 2218 O O . LEU A 1 269 ? -19.031 35.75 -5.281 1 90.19 269 LEU A O 1
ATOM 2222 N N . LYS A 1 270 ? -20.891 34.594 -4.863 1 87.62 270 LYS A N 1
ATOM 2223 C CA . LYS A 1 270 ? -21.734 35.656 -5.402 1 87.62 270 LYS A CA 1
ATOM 2224 C C . LYS A 1 270 ? -21.609 36.938 -4.574 1 87.62 270 LYS A C 1
ATOM 2226 O O . LYS A 1 270 ? -21.688 38.031 -5.109 1 87.62 270 LYS A O 1
ATOM 2231 N N . MET A 1 271 ? -21.406 36.75 -3.322 1 83.88 271 MET A N 1
ATOM 2232 C CA . MET A 1 271 ? -21.281 37.906 -2.428 1 83.88 271 MET A CA 1
ATOM 2233 C C . MET A 1 271 ? -19.906 38.562 -2.578 1 83.88 271 MET A C 1
ATOM 2235 O O . MET A 1 271 ? -19.75 39.75 -2.33 1 83.88 271 MET A O 1
ATOM 2239 N N . ASN A 1 272 ? -18.922 37.781 -2.787 1 73.31 272 ASN A N 1
ATOM 2240 C CA . ASN A 1 272 ? -17.547 38.25 -2.852 1 73.31 272 ASN A CA 1
ATOM 2241 C C . ASN A 1 272 ? -17.203 38.781 -4.246 1 73.31 272 ASN A C 1
ATOM 2243 O O . ASN A 1 272 ? -16.125 39.312 -4.461 1 73.31 272 ASN A O 1
ATOM 2247 N N . ASN A 1 273 ? -18.094 39.312 -5.105 1 62.56 273 ASN A N 1
ATOM 2248 C CA . ASN A 1 273 ? -18.125 39.938 -6.43 1 62.56 273 ASN A CA 1
ATOM 2249 C C . ASN A 1 273 ? -16.734 40 -7.039 1 62.56 273 ASN A C 1
ATOM 2251 O O . ASN A 1 273 ? -16.438 40.906 -7.816 1 62.56 273 ASN A O 1
ATOM 2255 N N . SER A 1 274 ? -15.68 39.344 -6.512 1 59.16 274 SER A N 1
ATOM 2256 C CA . SER A 1 274 ? -14.414 39.688 -7.16 1 59.16 274 SER A CA 1
ATOM 2257 C C . SER A 1 274 ? -14.234 38.906 -8.461 1 59.16 274 SER A C 1
ATOM 2259 O O . SER A 1 274 ? -14.43 37.688 -8.5 1 59.16 274 SER A O 1
ATOM 2261 N N . ALA A 1 275 ? -14.469 39.625 -9.641 1 56.72 275 ALA A N 1
ATOM 2262 C CA . ALA A 1 275 ? -14.266 39.125 -10.992 1 56.72 275 ALA A CA 1
ATOM 2263 C C . ALA A 1 275 ? -12.867 38.531 -11.148 1 56.72 275 ALA A C 1
ATOM 2265 O O . ALA A 1 275 ? -12.508 38.031 -12.227 1 56.72 275 ALA A O 1
ATOM 2266 N N . ASN A 1 276 ? -12.07 38.562 -10.086 1 61.56 276 ASN A N 1
ATOM 2267 C CA . ASN A 1 276 ? -10.688 38.156 -10.289 1 61.56 276 ASN A CA 1
ATOM 2268 C C . ASN A 1 276 ? -10.484 36.688 -9.898 1 61.56 276 ASN A C 1
ATOM 2270 O O . ASN A 1 276 ? -10.5 36.344 -8.711 1 61.56 276 ASN A O 1
ATOM 2274 N N . ASP A 1 277 ? -10.328 35.781 -10.812 1 64.56 277 ASP A N 1
ATOM 2275 C CA . ASP A 1 277 ? -10.164 34.344 -10.695 1 64.56 277 ASP A CA 1
ATOM 2276 C C . ASP A 1 277 ? -8.961 34 -9.82 1 64.56 277 ASP A C 1
ATOM 2278 O O . ASP A 1 277 ? -8.906 32.938 -9.227 1 64.56 277 ASP A O 1
ATOM 2282 N N . SER A 1 278 ? -8.109 34.875 -9.711 1 68.5 278 SER A N 1
ATOM 2283 C CA . SER A 1 278 ? -6.891 34.594 -8.961 1 68.5 278 SER A CA 1
ATOM 2284 C C . SER A 1 278 ? -7.055 34.969 -7.488 1 68.5 278 SER A C 1
ATOM 2286 O O . SER A 1 278 ? -6.172 34.688 -6.672 1 68.5 278 SER A O 1
ATOM 2288 N N . LYS A 1 279 ? -8.234 35.344 -7.18 1 82.69 279 LYS A N 1
ATOM 2289 C CA . LYS A 1 279 ? -8.484 35.781 -5.812 1 82.69 279 LYS A CA 1
ATOM 2290 C C . LYS A 1 279 ? -8.625 34.594 -4.867 1 82.69 279 LYS A C 1
ATOM 2292 O O . LYS A 1 279 ? -9.219 33.594 -5.227 1 82.69 279 LYS A O 1
ATOM 2297 N N . LEU A 1 280 ? -8.062 34.781 -3.721 1 89.62 280 LEU A N 1
ATOM 2298 C CA . LEU A 1 280 ? -8.125 33.781 -2.678 1 89.62 280 LEU A CA 1
ATOM 2299 C C . LEU A 1 280 ? -9.508 33.719 -2.039 1 89.62 280 LEU A C 1
ATOM 2301 O O . LEU A 1 280 ? -10.133 34.781 -1.827 1 89.62 280 LEU A O 1
ATOM 2305 N N . LEU A 1 281 ? -9.945 32.594 -1.731 1 90.75 281 LEU A N 1
ATOM 2306 C CA . LEU A 1 281 ? -11.273 32.375 -1.158 1 90.75 281 LEU A CA 1
ATOM 2307 C C . LEU A 1 281 ? -11.312 32.844 0.297 1 90.75 281 LEU A C 1
ATOM 2309 O O . LEU A 1 281 ? -12.359 33.281 0.786 1 90.75 281 LEU A O 1
ATOM 2313 N N . PHE A 1 282 ? -10.164 32.781 1.01 1 93.19 282 PHE A N 1
ATOM 2314 C CA . PHE A 1 282 ? -10.188 32.969 2.457 1 93.19 282 PHE A CA 1
ATOM 2315 C C . PHE A 1 282 ? -9.273 34.125 2.873 1 93.19 282 PHE A C 1
ATOM 2317 O O . PHE A 1 282 ? -8.57 34.031 3.885 1 93.19 282 PHE A O 1
ATOM 2324 N N . GLU A 1 283 ? -9.297 35.062 2.15 1 87.94 283 GLU A N 1
ATOM 2325 C CA . GLU A 1 283 ? -8.57 36.281 2.523 1 87.94 283 GLU A CA 1
ATOM 2326 C C . GLU A 1 283 ? -9.164 36.906 3.779 1 87.94 283 GLU A C 1
ATOM 2328 O O . GLU A 1 283 ? -10.383 37.062 3.9 1 87.94 283 GLU A O 1
ATOM 2333 N N . SER A 1 284 ? -8.242 37.188 4.633 1 82.25 284 SER A N 1
ATOM 2334 C CA . SER A 1 284 ? -8.688 37.75 5.906 1 82.25 284 SER A CA 1
ATOM 2335 C C . SER A 1 284 ? -9.117 39.219 5.75 1 82.25 284 SER A C 1
ATOM 2337 O O . SER A 1 284 ? -8.578 39.938 4.906 1 82.25 284 SER A O 1
ATOM 2339 N N . ASN A 1 285 ? -10.141 39.594 6.488 1 74.75 285 ASN A N 1
ATOM 2340 C CA . ASN A 1 285 ? -10.57 41 6.523 1 74.75 285 ASN A CA 1
ATOM 2341 C C . ASN A 1 285 ? -9.797 41.812 7.566 1 74.75 285 ASN A C 1
ATOM 2343 O O . ASN A 1 285 ? -9.977 43.031 7.68 1 74.75 285 ASN A O 1
ATOM 2347 N N . LYS A 1 286 ? -8.898 41.125 8.195 1 78.44 286 LYS A N 1
ATOM 2348 C CA . LYS A 1 286 ? -8.102 41.812 9.211 1 78.44 286 LYS A CA 1
ATOM 2349 C C . LYS A 1 286 ? -6.824 42.406 8.609 1 78.44 286 LYS A C 1
ATOM 2351 O O . LYS A 1 286 ? -6.191 41.781 7.754 1 78.44 286 LYS A O 1
ATOM 2356 N N . PRO A 1 287 ? -6.547 43.656 8.898 1 71.75 287 PRO A N 1
ATOM 2357 C CA . PRO A 1 287 ? -5.43 44.406 8.289 1 71.75 287 PRO A CA 1
ATOM 2358 C C . PRO A 1 287 ? -4.117 43.625 8.367 1 71.75 287 PRO A C 1
ATOM 2360 O O . PRO A 1 287 ? -3.33 43.625 7.414 1 71.75 287 PRO A O 1
ATOM 2363 N N . ASN A 1 288 ? -3.787 42.875 9.414 1 72.94 288 ASN A N 1
ATOM 2364 C CA . ASN A 1 288 ? -2.48 42.25 9.578 1 72.94 288 ASN A CA 1
ATOM 2365 C C . ASN A 1 288 ? -2.553 40.75 9.336 1 72.94 288 ASN A C 1
ATOM 2367 O O . ASN A 1 288 ? -1.676 40 9.773 1 72.94 288 ASN A O 1
ATOM 2371 N N . GLU A 1 289 ? -3.6 40.406 8.641 1 74.62 289 GLU A N 1
ATOM 2372 C CA . GLU A 1 289 ? -3.756 38.969 8.344 1 74.62 289 GLU A CA 1
ATOM 2373 C C . GLU A 1 289 ? -4.125 38.75 6.883 1 74.62 289 GLU A C 1
ATOM 2375 O O . GLU A 1 289 ? -5.137 39.281 6.406 1 74.62 289 GLU A O 1
ATOM 2380 N N . PHE A 1 290 ? -3.236 38.188 6.219 1 78.69 290 PHE A N 1
ATOM 2381 C CA . PHE A 1 290 ? -3.443 37.969 4.793 1 78.69 290 PHE A CA 1
ATOM 2382 C C . PHE A 1 290 ? -4.527 36.906 4.562 1 78.69 290 PHE A C 1
ATOM 2384 O O . PHE A 1 290 ? -5.5 37.188 3.85 1 78.69 290 PHE A O 1
ATOM 2391 N N . LEU A 1 291 ? -4.367 35.812 5.324 1 88.06 291 LEU A N 1
ATOM 2392 C CA . LEU A 1 291 ? -5.34 34.719 5.238 1 88.06 291 LEU A CA 1
ATOM 2393 C C . LEU A 1 291 ? -5.879 34.375 6.621 1 88.06 291 LEU A C 1
ATOM 2395 O O . LEU A 1 291 ? -5.238 34.656 7.637 1 88.06 291 LEU A O 1
ATOM 2399 N N . TYR A 1 292 ? -7.145 33.875 6.617 1 90.19 292 TYR A N 1
ATOM 2400 C CA . TYR A 1 292 ? -7.695 33.375 7.863 1 90.19 292 TYR A CA 1
ATOM 2401 C C . TYR A 1 292 ? -6.789 32.281 8.453 1 90.19 292 TYR A C 1
ATOM 2403 O O . TYR A 1 292 ? -6.488 31.297 7.797 1 90.19 292 TYR A O 1
ATOM 2411 N N . THR A 1 293 ? -6.348 32.438 9.664 1 92.81 293 THR A N 1
ATOM 2412 C CA . THR A 1 293 ? -5.262 31.641 10.211 1 92.81 293 THR A CA 1
ATOM 2413 C C . THR A 1 293 ? -5.785 30.328 10.758 1 92.81 293 THR A C 1
ATOM 2415 O O . THR A 1 293 ? -6.977 30.188 11.055 1 92.81 293 THR A O 1
ATOM 2418 N N . ASN A 1 294 ? -4.836 29.391 10.898 1 94.38 294 ASN A N 1
ATOM 2419 C CA . ASN A 1 294 ? -5.16 28.109 11.508 1 94.38 294 ASN A CA 1
ATOM 2420 C C . ASN A 1 294 ? -5.664 28.281 12.938 1 94.38 294 ASN A C 1
ATOM 2422 O O . ASN A 1 294 ? -6.613 27.609 13.352 1 94.38 294 ASN A O 1
ATOM 2426 N N . ALA A 1 295 ? -5.078 29.203 13.641 1 94.25 295 ALA A N 1
ATOM 2427 C CA . ALA A 1 295 ? -5.477 29.484 15.016 1 94.25 295 ALA A CA 1
ATOM 2428 C C . ALA A 1 295 ? -6.918 29.984 15.07 1 94.25 295 ALA A C 1
ATOM 2430 O O . ALA A 1 295 ? -7.699 29.547 15.922 1 94.25 295 ALA A O 1
ATOM 2431 N N . SER A 1 296 ? -7.242 30.859 14.18 1 94.06 296 SER A N 1
ATOM 2432 C CA . SER A 1 296 ? -8.594 31.406 14.133 1 94.06 296 SER A CA 1
ATOM 2433 C C . SER A 1 296 ? -9.609 30.328 13.773 1 94.06 296 SER A C 1
ATOM 2435 O O . SER A 1 296 ? -10.703 30.266 14.344 1 94.06 296 SER A O 1
ATOM 2437 N N . ALA A 1 297 ? -9.258 29.531 12.797 1 96 297 ALA A N 1
ATOM 2438 C CA . ALA A 1 297 ? -10.133 28.422 12.406 1 96 297 ALA A CA 1
ATOM 2439 C C . ALA A 1 297 ? -10.383 27.484 13.578 1 96 297 ALA A C 1
ATOM 2441 O O . ALA A 1 297 ? -11.516 27.047 13.805 1 96 297 ALA A O 1
ATOM 2442 N N . ASN A 1 298 ? -9.391 27.203 14.328 1 97.19 298 ASN A N 1
ATOM 2443 C CA . ASN A 1 298 ? -9.516 26.328 15.484 1 97.19 298 ASN A CA 1
ATOM 2444 C C . ASN A 1 298 ? -10.367 26.953 16.578 1 97.19 298 ASN A C 1
ATOM 2446 O O . ASN A 1 298 ? -11.125 26.266 17.266 1 97.19 298 ASN A O 1
ATOM 2450 N N . LYS A 1 299 ? -10.133 28.203 16.766 1 97.06 299 LYS A N 1
ATOM 2451 C CA . LYS A 1 299 ? -10.945 28.906 17.75 1 97.06 299 LYS A CA 1
ATOM 2452 C C . LYS A 1 299 ? -12.43 28.828 17.391 1 97.06 299 LYS A C 1
ATOM 2454 O O . LYS A 1 299 ? -13.266 28.562 18.266 1 97.06 299 LYS A O 1
ATOM 2459 N N . ARG A 1 300 ? -12.703 29.047 16.125 1 96.75 300 ARG A N 1
ATOM 2460 C CA . ARG A 1 300 ? -14.078 28.953 15.641 1 96.75 300 ARG A CA 1
ATOM 2461 C C . ARG A 1 300 ? -14.625 27.531 15.836 1 96.75 300 ARG A C 1
ATOM 2463 O O . ARG A 1 300 ? -15.758 27.359 16.281 1 96.75 300 ARG A O 1
ATOM 2470 N N . LEU A 1 301 ? -13.859 26.562 15.516 1 97.81 301 LEU A N 1
ATOM 2471 C CA . LEU A 1 301 ? -14.25 25.172 15.672 1 97.81 301 LEU A CA 1
ATOM 2472 C C . LEU A 1 301 ? -14.531 24.859 17.141 1 97.81 301 LEU A C 1
ATOM 2474 O O . LEU A 1 301 ? -15.562 24.25 17.469 1 97.81 301 LEU A O 1
ATOM 2478 N N . ARG A 1 302 ? -13.641 25.297 17.984 1 97.81 302 ARG A N 1
ATOM 2479 C CA . ARG A 1 302 ? -13.805 25.062 19.422 1 97.81 302 ARG A CA 1
ATOM 2480 C C . ARG A 1 302 ? -15.109 25.672 19.922 1 97.81 302 ARG A C 1
ATOM 2482 O O . ARG A 1 302 ? -15.773 25.109 20.797 1 97.81 302 ARG A O 1
ATOM 2489 N N . HIS A 1 303 ? -15.383 26.812 19.438 1 97.94 303 HIS A N 1
ATOM 2490 C CA . HIS A 1 303 ? -16.625 27.469 19.828 1 97.94 303 HIS A CA 1
ATOM 2491 C C . HIS A 1 303 ? -17.828 26.594 19.516 1 97.94 303 HIS A C 1
ATOM 2493 O O . HIS A 1 303 ? -18.688 26.391 20.391 1 97.94 303 HIS A O 1
ATOM 2499 N N . PHE A 1 304 ? -17.938 26.047 18.312 1 98 304 PHE A N 1
ATOM 2500 C CA . PHE A 1 304 ? -19.062 25.203 17.922 1 98 304 PHE A CA 1
ATOM 2501 C C . PHE A 1 304 ? -19.078 23.922 18.734 1 98 304 PHE A C 1
ATOM 2503 O O . PHE A 1 304 ? -20.141 23.5 19.188 1 98 304 PHE A O 1
ATOM 2510 N N . LEU A 1 305 ? -17.938 23.312 18.906 1 97.94 305 LEU A N 1
ATOM 2511 C CA . LEU A 1 305 ? -17.859 22.047 19.641 1 97.94 305 LEU A CA 1
ATOM 2512 C C . LEU A 1 305 ? -18.312 22.234 21.078 1 97.94 305 LEU A C 1
ATOM 2514 O O . LEU A 1 305 ? -19.047 21.391 21.609 1 97.94 305 LEU A O 1
ATOM 2518 N N . SER A 1 306 ? -17.859 23.328 21.672 1 97.88 306 SER A N 1
ATOM 2519 C CA . SER A 1 306 ? -18.25 23.625 23.047 1 97.88 306 SER A CA 1
ATOM 2520 C C . SER A 1 306 ? -19.75 23.875 23.141 1 97.88 306 SER A C 1
ATOM 2522 O O . SER A 1 306 ? -20.406 23.375 24.047 1 97.88 306 SER A O 1
ATOM 2524 N N . LYS A 1 307 ? -20.203 24.609 22.234 1 97.69 307 LYS A N 1
ATOM 2525 C CA . LYS A 1 307 ? -21.625 24.906 22.188 1 97.69 307 LYS A CA 1
ATOM 2526 C C . LYS A 1 307 ? -22.469 23.641 22.109 1 97.69 307 LYS A C 1
ATOM 2528 O O . LYS A 1 307 ? -23.531 23.547 22.719 1 97.69 307 LYS A O 1
ATOM 2533 N N . LEU A 1 308 ? -22 22.641 21.406 1 97.81 308 LEU A N 1
ATOM 2534 C CA . LEU A 1 308 ? -22.734 21.406 21.156 1 97.81 308 LEU A CA 1
ATOM 2535 C C . LEU A 1 308 ? -22.375 20.344 22.188 1 97.81 308 LEU A C 1
ATOM 2537 O O . LEU A 1 308 ? -22.844 19.203 22.109 1 97.81 308 LEU A O 1
ATOM 2541 N N . ASP A 1 309 ? -21.484 20.625 23.078 1 97 309 ASP A N 1
ATOM 2542 C CA . ASP A 1 309 ? -21 19.703 24.094 1 97 309 ASP A CA 1
ATOM 2543 C C . ASP A 1 309 ? -20.359 18.469 23.453 1 97 309 ASP A C 1
ATOM 2545 O O . ASP A 1 309 ? -20.688 17.344 23.812 1 97 309 ASP A O 1
ATOM 2549 N N . LEU A 1 310 ? -19.609 18.734 22.453 1 96.19 310 LEU A N 1
ATOM 2550 C CA . LEU A 1 310 ? -18.859 17.672 21.781 1 96.19 310 LEU A CA 1
ATOM 2551 C C . LEU A 1 310 ? -17.406 17.672 22.219 1 96.19 310 LEU A C 1
ATOM 2553 O O . LEU A 1 310 ? -16.922 18.656 22.797 1 96.19 310 LEU A O 1
ATOM 2557 N N . GLN A 1 311 ? -16.766 16.625 22.016 1 92.88 311 GLN A N 1
ATOM 2558 C CA . GLN A 1 311 ? -15.336 16.531 22.266 1 92.88 311 GLN A CA 1
ATOM 2559 C C . GLN A 1 311 ? -14.578 17.578 21.469 1 92.88 311 GLN A C 1
ATOM 2561 O O . GLN A 1 311 ? -14.867 17.797 20.281 1 92.88 311 GLN A O 1
ATOM 2566 N N . ILE A 1 312 ? -13.602 18.188 22.062 1 93.94 312 ILE A N 1
ATOM 2567 C CA . ILE A 1 312 ? -12.805 19.203 21.391 1 93.94 312 ILE A CA 1
ATOM 2568 C C . ILE A 1 312 ? -11.773 18.531 20.484 1 93.94 312 ILE A C 1
ATOM 2570 O O . ILE A 1 312 ? -11.016 17.672 20.922 1 93.94 312 ILE A O 1
ATOM 2574 N N . ILE A 1 313 ? -11.859 18.891 19.297 1 94.06 313 ILE A N 1
ATOM 2575 C CA . ILE A 1 313 ? -10.875 18.406 18.328 1 94.06 313 ILE A CA 1
ATOM 2576 C C . ILE A 1 313 ? -10.242 19.594 17.609 1 94.06 313 ILE A C 1
ATOM 2578 O O . ILE A 1 313 ? -10.711 20.734 17.734 1 94.06 313 ILE A O 1
ATOM 2582 N N . THR A 1 314 ? -9.18 19.375 16.906 1 94.38 314 THR A N 1
ATOM 2583 C CA . THR A 1 314 ? -8.523 20.422 16.125 1 94.38 314 THR A CA 1
ATOM 2584 C C . THR A 1 314 ? -9.008 20.406 14.68 1 94.38 314 THR A C 1
ATOM 2586 O O . THR A 1 314 ? -9.727 19.484 14.273 1 94.38 314 THR A O 1
ATOM 2589 N N . PHE A 1 315 ? -8.648 21.391 13.977 1 95.56 315 PHE A N 1
ATOM 2590 C CA . PHE A 1 315 ? -9.016 21.484 12.57 1 95.56 315 PHE A CA 1
ATOM 2591 C C . PHE A 1 315 ? -8.516 20.266 11.797 1 95.56 315 PHE A C 1
ATOM 2593 O O . PHE A 1 315 ? -9.234 19.734 10.945 1 95.56 315 PHE A O 1
ATOM 2600 N N . HIS A 1 316 ? -7.348 19.781 12.055 1 94.25 316 HIS A N 1
ATOM 2601 C CA . HIS A 1 316 ? -6.781 18.609 11.375 1 94.25 316 HIS A CA 1
ATOM 2602 C C . HIS A 1 316 ? -7.609 17.359 11.641 1 94.25 316 HIS A C 1
ATOM 2604 O O . HIS A 1 316 ? -7.703 16.484 10.789 1 94.25 316 HIS A O 1
ATOM 2610 N N . ALA A 1 317 ? -8.203 17.359 12.773 1 94.94 317 ALA A N 1
ATOM 2611 C CA . ALA A 1 317 ? -9.023 16.219 13.148 1 94.94 317 ALA A CA 1
ATOM 2612 C C . ALA A 1 317 ? -10.281 16.125 12.297 1 94.94 317 ALA A C 1
ATOM 2614 O O . ALA A 1 317 ? -10.922 15.078 12.219 1 94.94 317 ALA A O 1
ATOM 2615 N N . LEU A 1 318 ? -10.688 17.203 11.664 1 96.5 318 LEU A N 1
ATOM 2616 C CA . LEU A 1 318 ? -11.805 17.141 10.719 1 96.5 318 LEU A CA 1
ATOM 2617 C C . LEU A 1 318 ? -11.5 16.188 9.57 1 96.5 318 LEU A C 1
ATOM 2619 O O . LEU A 1 318 ? -12.383 15.461 9.117 1 96.5 318 LEU A O 1
ATOM 2623 N N . ARG A 1 319 ? -10.258 16.25 9.18 1 95 319 ARG A N 1
ATOM 2624 C CA . ARG A 1 319 ? -9.789 15.32 8.148 1 95 319 ARG A CA 1
ATOM 2625 C C . ARG A 1 319 ? -9.891 13.875 8.625 1 95 319 ARG A C 1
ATOM 2627 O O . ARG A 1 319 ? -10.336 13 7.883 1 95 319 ARG A O 1
ATOM 2634 N N . HIS A 1 320 ? -9.562 13.695 9.82 1 94.25 320 HIS A N 1
ATOM 2635 C CA . HIS A 1 320 ? -9.672 12.359 10.383 1 94.25 320 HIS A CA 1
ATOM 2636 C C . HIS A 1 320 ? -11.125 11.922 10.484 1 94.25 320 HIS A C 1
ATOM 2638 O O . HIS A 1 320 ? -11.453 10.766 10.211 1 94.25 320 HIS A O 1
ATOM 2644 N N . THR A 1 321 ? -11.859 12.852 10.875 1 95.44 321 THR A N 1
ATOM 2645 C CA . THR A 1 321 ? -13.297 12.586 10.969 1 95.44 321 THR A CA 1
ATOM 2646 C C . THR A 1 321 ? -13.859 12.211 9.602 1 95.44 321 THR A C 1
ATOM 2648 O O . THR A 1 321 ? -14.57 11.211 9.477 1 95.44 321 THR A O 1
ATOM 2651 N N . HIS A 1 322 ? -13.516 12.953 8.578 1 96.75 322 HIS A N 1
ATOM 2652 C CA . HIS A 1 322 ? -13.969 12.703 7.211 1 96.75 322 HIS A CA 1
ATOM 2653 C C . HIS A 1 322 ? -13.555 11.305 6.746 1 96.75 322 HIS A C 1
ATOM 2655 O O . HIS A 1 322 ? -14.391 10.547 6.238 1 96.75 322 HIS A O 1
ATOM 2661 N N . ALA A 1 323 ? -12.352 11.016 6.949 1 95.25 323 ALA A N 1
ATOM 2662 C CA . ALA A 1 323 ? -11.812 9.727 6.52 1 95.25 323 ALA A CA 1
ATOM 2663 C C . ALA A 1 323 ? -12.5 8.578 7.242 1 95.25 323 ALA A C 1
ATOM 2665 O O . ALA A 1 323 ? -12.922 7.602 6.613 1 95.25 323 ALA A O 1
ATOM 2666 N N . SER A 1 324 ? -12.57 8.703 8.555 1 93.5 324 SER A N 1
ATOM 2667 C CA . SER A 1 324 ? -13.195 7.656 9.359 1 93.5 324 SER A CA 1
ATOM 2668 C C . SER A 1 324 ? -14.648 7.43 8.945 1 93.5 324 SER A C 1
ATOM 2670 O O . SER A 1 324 ? -15.094 6.289 8.82 1 93.5 324 SER A O 1
ATOM 2672 N N . LEU A 1 325 ? -15.336 8.484 8.672 1 95.12 325 LEU A N 1
ATOM 2673 C CA . LEU A 1 325 ? -16.734 8.406 8.25 1 95.12 325 LEU A CA 1
ATOM 2674 C C . LEU A 1 325 ? -16.859 7.605 6.957 1 95.12 325 LEU A C 1
ATOM 2676 O O . LEU A 1 325 ? -17.703 6.719 6.852 1 95.12 325 LEU A O 1
ATOM 2680 N N . LEU A 1 326 ? -16.047 7.914 6.008 1 95.5 326 LEU A N 1
ATOM 2681 C CA . LEU A 1 326 ? -16.109 7.254 4.707 1 95.5 326 LEU A CA 1
ATOM 2682 C C . LEU A 1 326 ? -15.742 5.777 4.828 1 95.5 326 LEU A C 1
ATOM 2684 O O . LEU A 1 326 ? -16.375 4.926 4.199 1 95.5 326 LEU A O 1
ATOM 2688 N N . LEU A 1 327 ? -14.75 5.48 5.652 1 93 327 LEU A N 1
ATOM 2689 C CA . LEU A 1 327 ? -14.344 4.094 5.844 1 93 327 LEU A CA 1
ATOM 2690 C C . LEU A 1 327 ? -15.461 3.289 6.512 1 93 327 LEU A C 1
ATOM 2692 O O . LEU A 1 327 ? -15.773 2.178 6.078 1 93 327 LEU A O 1
ATOM 2696 N N . TYR A 1 328 ? -16.078 3.889 7.504 1 91.25 328 TYR A N 1
ATOM 2697 C CA . TYR A 1 328 ? -17.156 3.207 8.188 1 91.25 328 TYR A CA 1
ATOM 2698 C C . TYR A 1 328 ? -18.344 2.979 7.25 1 91.25 328 TYR A C 1
ATOM 2700 O O . TYR A 1 328 ? -19.078 2.004 7.398 1 91.25 328 TYR A O 1
ATOM 2708 N N . LYS A 1 329 ? -18.453 3.848 6.32 1 92.69 329 LYS A N 1
ATOM 2709 C CA . LYS A 1 329 ? -19.516 3.695 5.336 1 92.69 329 LYS A CA 1
ATOM 2710 C C . LYS A 1 329 ? -19.047 2.855 4.148 1 92.69 329 LYS A C 1
ATOM 2712 O O . LYS A 1 329 ? -19.656 2.898 3.074 1 92.69 329 LYS A O 1
ATOM 2717 N N . ARG A 1 330 ? -17.875 2.223 4.188 1 90.38 330 ARG A N 1
ATOM 2718 C CA . ARG A 1 330 ? -17.375 1.146 3.348 1 90.38 330 ARG A CA 1
ATOM 2719 C C . ARG A 1 330 ? -16.828 1.689 2.031 1 90.38 330 ARG A C 1
ATOM 2721 O O . ARG A 1 330 ? -16.844 0.997 1.012 1 90.38 330 ARG A O 1
ATOM 2728 N N . ARG A 1 331 ? -16.516 2.971 2.094 1 92.5 331 ARG A N 1
ATOM 2729 C CA . ARG A 1 331 ? -15.742 3.432 0.94 1 92.5 331 ARG A CA 1
ATOM 2730 C C . ARG A 1 331 ? -14.367 2.775 0.898 1 92.5 331 ARG A C 1
ATOM 2732 O O . ARG A 1 331 ? -13.766 2.514 1.942 1 92.5 331 ARG A O 1
ATOM 2739 N N . SER A 1 332 ? -13.914 2.523 -0.288 1 91.56 332 SER A N 1
ATOM 2740 C CA . SER A 1 332 ? -12.633 1.84 -0.427 1 91.56 332 SER A CA 1
ATOM 2741 C C . SER A 1 332 ? -11.492 2.686 0.133 1 91.56 332 SER A C 1
ATOM 2743 O O . SER A 1 332 ? -11.484 3.908 -0.02 1 91.56 332 SER A O 1
ATOM 2745 N N . ILE A 1 333 ? -10.562 2.016 0.717 1 91.62 333 ILE A N 1
ATOM 2746 C CA . ILE A 1 333 ? -9.414 2.695 1.315 1 91.62 333 ILE A CA 1
ATOM 2747 C C . ILE A 1 333 ? -8.617 3.416 0.23 1 91.62 333 ILE A C 1
ATOM 2749 O O . ILE A 1 333 ? -8.047 4.48 0.475 1 91.62 333 ILE A O 1
ATOM 2753 N N . ILE A 1 334 ? -8.594 2.854 -0.946 1 90.81 334 ILE A N 1
ATOM 2754 C CA . ILE A 1 334 ? -7.895 3.477 -2.064 1 90.81 334 ILE A CA 1
ATOM 2755 C C . ILE A 1 334 ? -8.555 4.809 -2.408 1 90.81 334 ILE A C 1
ATOM 2757 O O . ILE A 1 334 ? -7.875 5.832 -2.541 1 90.81 334 ILE A O 1
ATOM 2761 N N . TYR A 1 335 ? -9.852 4.777 -2.471 1 92.81 335 TYR A N 1
ATOM 2762 C CA . TYR A 1 335 ? -10.617 5.988 -2.758 1 92.81 335 TYR A CA 1
ATOM 2763 C C . TYR A 1 335 ? -10.391 7.043 -1.68 1 92.81 335 TYR A C 1
ATOM 2765 O O . TYR A 1 335 ? -10.133 8.211 -1.988 1 92.81 335 TYR A O 1
ATOM 2773 N N . VAL A 1 336 ? -10.477 6.621 -0.439 1 95.31 336 VAL A N 1
ATOM 2774 C CA . VAL A 1 336 ? -10.305 7.543 0.681 1 95.31 336 VAL A CA 1
ATOM 2775 C C . VAL A 1 336 ? -8.891 8.125 0.665 1 95.31 336 VAL A C 1
ATOM 2777 O O . VAL A 1 336 ? -8.703 9.32 0.884 1 95.31 336 VAL A O 1
ATOM 2780 N N . SER A 1 337 ? -7.922 7.258 0.393 1 93.94 337 SER A N 1
ATOM 2781 C CA . SER A 1 337 ? -6.531 7.695 0.333 1 93.94 337 SER A CA 1
ATOM 2782 C C . SER A 1 337 ? -6.328 8.75 -0.748 1 93.94 337 SER A C 1
ATOM 2784 O O . SER A 1 337 ? -5.672 9.773 -0.514 1 93.94 337 SER A O 1
ATOM 2786 N N . GLU A 1 338 ? -6.891 8.523 -1.878 1 92.69 338 GLU A N 1
ATOM 2787 C CA . GLU A 1 338 ? -6.785 9.461 -2.992 1 92.69 338 GLU A CA 1
ATOM 2788 C C . GLU A 1 338 ? -7.473 10.789 -2.672 1 92.69 338 GLU A C 1
ATOM 2790 O O . GLU A 1 338 ? -6.938 11.859 -2.965 1 92.69 338 GLU A O 1
ATOM 2795 N N . ARG A 1 339 ? -8.625 10.672 -2.115 1 94.88 339 ARG A N 1
ATOM 2796 C CA . ARG A 1 339 ? -9.391 11.859 -1.741 1 94.88 339 ARG A CA 1
ATOM 2797 C C . ARG A 1 339 ? -8.625 12.703 -0.727 1 94.88 339 ARG A C 1
ATOM 2799 O O . ARG A 1 339 ? -8.641 13.938 -0.804 1 94.88 339 ARG A O 1
ATOM 2806 N N . LEU A 1 340 ? -7.922 12.062 0.138 1 95.5 340 LEU A N 1
ATOM 2807 C CA . LEU A 1 340 ? -7.148 12.742 1.172 1 95.5 340 LEU A CA 1
ATOM 2808 C C . LEU A 1 340 ? -5.816 13.234 0.616 1 95.5 340 LEU A C 1
ATOM 2810 O O . LEU A 1 340 ? -5.16 14.078 1.23 1 95.5 340 LEU A O 1
ATOM 2814 N N . GLY A 1 341 ? -5.457 12.727 -0.51 1 94.69 341 GLY A N 1
ATOM 2815 C CA . GLY A 1 341 ? -4.172 13.109 -1.076 1 94.69 341 GLY A CA 1
ATOM 2816 C C . GLY A 1 341 ? -3 12.391 -0.43 1 94.69 341 GLY A C 1
ATOM 2817 O O . GLY A 1 341 ? -1.954 12.992 -0.186 1 94.69 341 GLY A O 1
ATOM 2818 N N . HIS A 1 342 ? -3.195 11.109 -0.065 1 92.06 342 HIS A N 1
ATOM 2819 C CA . HIS A 1 342 ? -2.111 10.281 0.44 1 92.06 342 HIS A CA 1
ATOM 2820 C C . HIS A 1 342 ? -1.325 9.641 -0.703 1 92.06 342 HIS A C 1
ATOM 2822 O O . HIS A 1 342 ? -1.913 9.164 -1.676 1 92.06 342 HIS A O 1
ATOM 2828 N N . ARG A 1 343 ? -0.027 9.656 -0.55 1 87.56 343 ARG A N 1
ATOM 2829 C CA . ARG A 1 343 ? 0.825 9.07 -1.582 1 87.56 343 ARG A CA 1
ATOM 2830 C C . ARG A 1 343 ? 0.697 7.555 -1.604 1 87.56 343 ARG A C 1
ATOM 2832 O O . ARG A 1 343 ? 0.865 6.926 -2.65 1 87.56 343 ARG A O 1
ATOM 2839 N N . SER A 1 344 ? 0.417 7.059 -0.448 1 85.94 344 SER A N 1
ATOM 2840 C CA . SER A 1 344 ? 0.282 5.613 -0.3 1 85.94 344 SER A CA 1
ATOM 2841 C C . SER A 1 344 ? -0.889 5.258 0.609 1 85.94 344 SER A C 1
ATOM 2843 O O . SER A 1 344 ? -1.128 5.93 1.614 1 85.94 344 SER A O 1
ATOM 2845 N N . THR A 1 345 ? -1.521 4.117 0.25 1 87.5 345 THR A N 1
ATOM 2846 C CA . THR A 1 345 ? -2.635 3.654 1.071 1 87.5 345 THR A CA 1
ATOM 2847 C C . THR A 1 345 ? -2.145 3.205 2.443 1 87.5 345 THR A C 1
ATOM 2849 O O . THR A 1 345 ? -2.934 3.082 3.383 1 87.5 345 THR A O 1
ATOM 2852 N N . ILE A 1 346 ? -0.897 2.982 2.576 1 85.94 346 ILE A N 1
ATOM 2853 C CA . ILE A 1 346 ? -0.317 2.543 3.842 1 85.94 346 ILE A CA 1
ATOM 2854 C C . ILE A 1 346 ? -0.502 3.629 4.898 1 85.94 346 ILE A C 1
ATOM 2856 O O . ILE A 1 346 ? -0.794 3.332 6.059 1 85.94 346 ILE A O 1
ATOM 2860 N N . THR A 1 347 ? -0.368 4.898 4.488 1 88.62 347 THR A N 1
ATOM 2861 C CA . THR A 1 347 ? -0.581 6.016 5.402 1 88.62 347 THR A CA 1
ATOM 2862 C C . THR A 1 347 ? -1.991 5.977 5.984 1 88.62 347 THR A C 1
ATOM 2864 O O . THR A 1 347 ? -2.172 6.121 7.195 1 88.62 347 THR A O 1
ATOM 2867 N N . THR A 1 348 ? -2.943 5.719 5.098 1 89.75 348 THR A N 1
ATOM 2868 C CA . THR A 1 348 ? -4.336 5.656 5.523 1 89.75 348 THR A CA 1
ATOM 2869 C C . THR A 1 348 ? -4.578 4.441 6.414 1 89.75 348 THR A C 1
ATOM 2871 O O . THR A 1 348 ? -5.191 4.555 7.477 1 89.75 348 THR A O 1
ATOM 2874 N N . SER A 1 349 ? -3.986 3.322 6 1 88.62 349 SER A N 1
ATOM 2875 C CA . SER A 1 349 ? -4.188 2.09 6.754 1 88.62 349 SER A CA 1
ATOM 2876 C C . SER A 1 349 ? -3.602 2.199 8.156 1 88.62 349 SER A C 1
ATOM 2878 O O . SER A 1 349 ? -4.215 1.746 9.133 1 88.62 349 SER A O 1
ATOM 2880 N N . ASP A 1 350 ? -2.537 2.811 8.25 1 86.88 350 ASP A N 1
ATOM 2881 C CA . ASP A 1 350 ? -1.874 2.955 9.547 1 86.88 350 ASP A CA 1
ATOM 2882 C C . ASP A 1 350 ? -2.641 3.916 10.453 1 86.88 350 ASP A C 1
ATOM 2884 O O . ASP A 1 350 ? -2.846 3.633 11.633 1 86.88 350 ASP A O 1
ATOM 2888 N N . THR A 1 351 ? -3.025 5 9.875 1 88.25 351 THR A N 1
ATOM 2889 C CA . THR A 1 351 ? -3.713 6.039 10.641 1 88.25 351 THR A CA 1
ATOM 2890 C C . THR A 1 351 ? -5.062 5.535 11.141 1 88.25 351 THR A C 1
ATOM 2892 O O . THR A 1 351 ? -5.469 5.844 12.266 1 88.25 351 THR A O 1
ATOM 2895 N N . TYR A 1 352 ? -5.656 4.75 10.312 1 89.62 352 TYR A N 1
ATOM 2896 C CA . TYR A 1 352 ? -7.008 4.32 10.664 1 89.62 352 TYR A CA 1
ATOM 2897 C C . TYR A 1 352 ? -7.062 2.818 10.906 1 89.62 352 TYR A C 1
ATOM 2899 O O . TYR A 1 352 ? -8.047 2.162 10.562 1 89.62 352 TYR A O 1
ATOM 2907 N N . SER A 1 353 ? -6.027 2.309 11.414 1 86.62 353 SER A N 1
ATOM 2908 C CA . SER A 1 353 ? -5.867 0.876 11.641 1 86.62 353 SER A CA 1
ATOM 2909 C C . SER A 1 353 ? -6.996 0.325 12.516 1 86.62 353 SER A C 1
ATOM 2911 O O . SER A 1 353 ? -7.453 -0.8 12.305 1 86.62 353 SER A O 1
ATOM 2913 N N . HIS A 1 354 ? -7.438 1.16 13.477 1 85 354 HIS A N 1
ATOM 2914 C CA . HIS A 1 354 ? -8.508 0.702 14.359 1 85 354 HIS A CA 1
ATOM 2915 C C . HIS A 1 354 ? -9.812 0.514 13.594 1 85 354 HIS A C 1
ATOM 2917 O O . HIS A 1 354 ? -10.516 -0.476 13.797 1 85 354 HIS A O 1
ATOM 2923 N N . VAL A 1 355 ? -10.109 1.437 12.82 1 87.19 355 VAL A N 1
ATOM 2924 C CA . VAL A 1 355 ? -11.312 1.35 11.992 1 87.19 355 VAL A CA 1
ATOM 2925 C C . VAL A 1 355 ? -11.219 0.131 11.078 1 87.19 355 VAL A C 1
ATOM 2927 O O . VAL A 1 355 ? -12.18 -0.636 10.961 1 87.19 355 VAL A O 1
ATOM 2930 N N . ILE A 1 356 ? -10.07 -0.055 10.547 1 87.12 356 ILE A N 1
ATOM 2931 C CA . ILE A 1 356 ? -9.844 -1.146 9.609 1 87.12 356 ILE A CA 1
ATOM 2932 C C . ILE A 1 356 ? -10.008 -2.486 10.32 1 87.12 356 ILE A C 1
ATOM 2934 O O . ILE A 1 356 ? -10.602 -3.418 9.773 1 87.12 356 ILE A O 1
ATOM 2938 N N . LYS A 1 357 ? -9.492 -2.549 11.523 1 86.38 357 LYS A N 1
ATOM 2939 C CA . LYS A 1 357 ? -9.625 -3.77 12.312 1 86.38 357 LYS A CA 1
ATOM 2940 C C . LYS A 1 357 ? -11.094 -4.09 12.594 1 86.38 357 LYS A C 1
ATOM 2942 O O . LYS A 1 357 ? -11.516 -5.242 12.477 1 86.38 357 LYS A O 1
ATOM 2947 N N . GLU A 1 358 ? -11.805 -3.094 12.922 1 87.81 358 GLU A N 1
ATOM 2948 C CA . GLU A 1 358 ? -13.227 -3.268 13.172 1 87.81 358 GLU A CA 1
ATOM 2949 C C . GLU A 1 358 ? -13.961 -3.73 11.922 1 87.81 358 GLU A C 1
ATOM 2951 O O . GLU A 1 358 ? -14.797 -4.637 11.977 1 87.81 358 GLU A O 1
ATOM 2956 N N . LEU A 1 359 ? -13.648 -3.16 10.852 1 88.88 359 LEU A N 1
ATOM 2957 C CA . LEU A 1 359 ? -14.305 -3.48 9.594 1 88.88 359 LEU A CA 1
ATOM 2958 C C . LEU A 1 359 ? -13.922 -4.875 9.117 1 88.88 359 LEU A C 1
ATOM 2960 O O . LEU A 1 359 ? -14.711 -5.543 8.445 1 88.88 359 LEU A O 1
ATOM 2964 N N . ARG A 1 360 ? -12.734 -5.301 9.477 1 89.44 360 ARG A N 1
ATOM 2965 C CA . ARG A 1 360 ? -12.289 -6.645 9.133 1 89.44 360 ARG A CA 1
ATOM 2966 C C . ARG A 1 360 ? -13.234 -7.699 9.68 1 89.44 360 ARG A C 1
ATOM 2968 O O . ARG A 1 360 ? -13.531 -8.688 9.008 1 89.44 360 ARG A O 1
ATOM 2975 N N . GLU A 1 361 ? -13.695 -7.508 10.828 1 89.69 361 GLU A N 1
ATOM 2976 C CA . GLU A 1 361 ? -14.633 -8.445 11.438 1 89.69 361 GLU A CA 1
ATOM 2977 C C . GLU A 1 361 ? -15.953 -8.492 10.664 1 89.69 361 GLU A C 1
ATOM 2979 O O . GLU A 1 361 ? -16.531 -9.562 10.469 1 89.69 361 GLU A O 1
ATOM 2984 N N . ILE A 1 362 ? -16.328 -7.391 10.25 1 90.94 362 ILE A N 1
ATOM 2985 C CA . ILE A 1 362 ? -17.562 -7.305 9.461 1 90.94 362 ILE A CA 1
ATOM 2986 C C . ILE A 1 362 ? -17.344 -7.969 8.102 1 90.94 362 ILE A C 1
ATOM 2988 O O . ILE A 1 362 ? -18.203 -8.711 7.617 1 90.94 362 ILE A O 1
ATOM 2992 N N . ASP A 1 363 ? -16.203 -7.715 7.527 1 93.25 363 ASP A N 1
ATOM 2993 C CA . ASP A 1 363 ? -15.859 -8.312 6.238 1 93.25 363 ASP A CA 1
ATOM 2994 C C . ASP A 1 363 ? -15.883 -9.836 6.316 1 93.25 363 ASP A C 1
ATOM 2996 O O . ASP A 1 363 ? -16.328 -10.5 5.387 1 93.25 363 ASP A O 1
ATOM 3000 N N . ASN A 1 364 ? -15.359 -10.336 7.402 1 91.69 364 ASN A N 1
ATOM 3001 C CA . ASN A 1 364 ? -15.367 -11.781 7.582 1 91.69 364 ASN A CA 1
ATOM 3002 C C . ASN A 1 364 ? -16.781 -12.344 7.527 1 91.69 364 ASN A C 1
ATOM 3004 O O . ASN A 1 364 ? -17.047 -13.297 6.793 1 91.69 364 ASN A O 1
ATOM 3008 N N . LYS A 1 365 ? -17.672 -11.727 8.242 1 92.62 365 LYS A N 1
ATOM 3009 C CA . LYS A 1 365 ? -19.047 -12.18 8.297 1 92.62 365 LYS A CA 1
ATOM 3010 C C . LYS A 1 365 ? -19.734 -12.047 6.941 1 92.62 365 LYS A C 1
ATOM 3012 O O . LYS A 1 365 ? -20.375 -12.984 6.469 1 92.62 365 LYS A O 1
ATOM 3017 N N . GLU A 1 366 ? -19.516 -10.953 6.344 1 94.12 366 GLU A N 1
ATOM 3018 C CA . GLU A 1 366 ? -20.156 -10.688 5.062 1 94.12 366 GLU A CA 1
ATOM 3019 C C . GLU A 1 366 ? -19.594 -11.57 3.959 1 94.12 366 GLU A C 1
ATOM 3021 O O . GLU A 1 366 ? -20.312 -11.953 3.029 1 94.12 366 GLU A O 1
ATOM 3026 N N . THR A 1 367 ? -18.344 -11.867 4 1 95.56 367 THR A N 1
ATOM 3027 C CA . THR A 1 367 ? -17.719 -12.773 3.037 1 95.56 367 THR A CA 1
ATOM 3028 C C . THR A 1 367 ? -18.359 -14.156 3.109 1 95.56 367 THR A C 1
ATOM 3030 O O . THR A 1 367 ? -18.656 -14.766 2.078 1 95.56 367 THR A O 1
ATOM 3033 N N . LEU A 1 368 ? -18.578 -14.633 4.328 1 95.75 368 LEU A N 1
ATOM 3034 C CA . LEU A 1 368 ? -19.219 -15.938 4.496 1 95.75 368 LEU A CA 1
ATOM 3035 C C . LEU A 1 368 ? -20.625 -15.93 3.887 1 95.75 368 LEU A C 1
ATOM 3037 O O . LEU A 1 368 ? -21.047 -16.922 3.285 1 95.75 368 LEU A O 1
ATOM 3041 N N . GLU A 1 369 ? -21.281 -14.805 4.012 1 94.69 369 GLU A N 1
ATOM 3042 C CA . GLU A 1 369 ? -22.609 -14.672 3.424 1 94.69 369 GLU A CA 1
ATOM 3043 C C . GLU A 1 369 ? -22.531 -14.71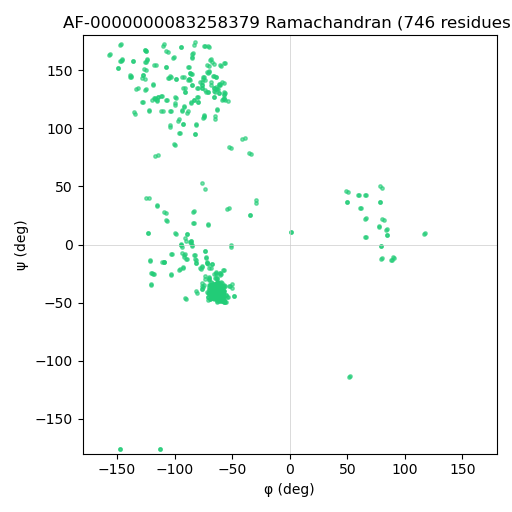1 1.899 1 94.69 369 GLU A C 1
ATOM 3045 O O . GLU A 1 369 ? -23.359 -15.352 1.252 1 94.69 369 GLU A O 1
ATOM 3050 N N . VAL A 1 370 ? -21.562 -14.055 1.36 1 94.69 370 VAL A N 1
ATOM 3051 C CA . VAL A 1 370 ? -21.391 -14.023 -0.087 1 94.69 370 VAL A CA 1
ATOM 3052 C C . VAL A 1 370 ? -21.094 -15.43 -0.599 1 94.69 370 VAL A C 1
ATOM 3054 O O . VAL A 1 370 ? -21.703 -15.883 -1.568 1 94.69 370 VAL A O 1
ATOM 3057 N N . ILE A 1 371 ? -20.203 -16.109 0.055 1 95.81 371 ILE A N 1
ATOM 3058 C CA . ILE A 1 371 ? -19.828 -17.453 -0.364 1 95.81 371 ILE A CA 1
ATOM 3059 C C . ILE A 1 371 ? -21.016 -18.391 -0.232 1 95.81 371 ILE A C 1
ATOM 3061 O O . ILE A 1 371 ? -21.266 -19.219 -1.118 1 95.81 371 ILE A O 1
ATOM 3065 N N . ASN A 1 372 ? -21.734 -18.234 0.856 1 94.25 372 ASN A N 1
ATOM 3066 C CA . ASN A 1 372 ? -22.922 -19.062 1.055 1 94.25 372 ASN A CA 1
ATOM 3067 C C . ASN A 1 372 ? -23.922 -18.875 -0.072 1 94.25 372 ASN A C 1
ATOM 3069 O O . ASN A 1 372 ? -24.625 -19.812 -0.444 1 94.25 372 ASN A O 1
ATOM 3073 N N . SER A 1 373 ? -23.984 -17.703 -0.613 1 94.56 373 SER A N 1
ATOM 3074 C CA . SER A 1 373 ? -24.938 -17.391 -1.666 1 94.56 373 SER A CA 1
ATOM 3075 C C . SER A 1 373 ? -24.547 -18.047 -2.982 1 94.56 373 SER A C 1
ATOM 3077 O O . SER A 1 373 ? -25.344 -18.078 -3.928 1 94.56 373 SER A O 1
ATOM 3079 N N . LEU A 1 374 ? -23.344 -18.594 -3.074 1 95.06 374 LEU A N 1
ATOM 3080 C CA . LEU A 1 374 ? -22.891 -19.266 -4.289 1 95.06 374 LEU A CA 1
ATOM 3081 C C . LEU A 1 374 ? -23.5 -20.656 -4.406 1 95.06 374 LEU A C 1
ATOM 3083 O O . LEU A 1 374 ? -23.5 -21.25 -5.488 1 95.06 374 LEU A O 1
ATOM 3087 N N . TYR A 1 375 ? -23.938 -21.188 -3.297 1 94.88 375 TYR A N 1
ATOM 3088 C CA . TYR A 1 375 ? -24.453 -22.547 -3.27 1 94.88 375 TYR A CA 1
ATOM 3089 C C . TYR A 1 375 ? -25.922 -22.594 -3.674 1 94.88 375 TYR A C 1
ATOM 3091 O O . TYR A 1 375 ? -26.375 -23.547 -4.293 1 94.88 375 TYR A O 1
ATOM 3099 N N . MET B 1 1 ? 57.25 -4.211 -19 1 65.25 1 MET B N 1
ATOM 3100 C CA . MET B 1 1 ? 57.812 -3.375 -20.047 1 65.25 1 MET B CA 1
ATOM 3101 C C . MET B 1 1 ? 57.438 -3.895 -21.422 1 65.25 1 MET B C 1
ATOM 3103 O O . MET B 1 1 ? 57.531 -5.098 -21.688 1 65.25 1 MET B O 1
ATOM 3107 N N . ALA B 1 2 ? 56.938 -3.01 -22.312 1 78.44 2 ALA B N 1
ATOM 3108 C CA . ALA B 1 2 ? 56.5 -3.359 -23.656 1 78.44 2 ALA B CA 1
ATOM 3109 C C . ALA B 1 2 ? 57.688 -3.475 -24.609 1 78.44 2 ALA B C 1
ATOM 3111 O O . ALA B 1 2 ? 58.688 -2.787 -24.438 1 78.44 2 ALA B O 1
ATOM 3112 N N . SER B 1 3 ? 57.781 -4.512 -25.469 1 83.88 3 SER B N 1
ATOM 3113 C CA . SER B 1 3 ? 58.75 -4.648 -26.562 1 83.88 3 SER B CA 1
ATOM 3114 C C . SER B 1 3 ? 58.062 -4.418 -27.906 1 83.88 3 SER B C 1
ATOM 3116 O O . SER B 1 3 ? 56.875 -4.66 -28.062 1 83.88 3 SER B O 1
ATOM 3118 N N . TYR B 1 4 ? 58.812 -3.785 -28.797 1 83.69 4 TYR B N 1
ATOM 3119 C CA . TYR B 1 4 ? 58.281 -3.416 -30.109 1 83.69 4 TYR B CA 1
ATOM 3120 C C . TYR B 1 4 ? 59.062 -4.113 -31.219 1 83.69 4 TYR B C 1
ATOM 3122 O O . TYR B 1 4 ? 60.281 -4.184 -31.172 1 83.69 4 TYR B O 1
ATOM 3130 N N . GLN B 1 5 ? 58.312 -4.793 -32.062 1 84.12 5 GLN B N 1
ATOM 3131 C CA . GLN B 1 5 ? 58.938 -5.469 -33.219 1 84.12 5 GLN B CA 1
ATOM 3132 C C . GLN B 1 5 ? 58.219 -5.188 -34.5 1 84.12 5 GLN B C 1
ATOM 3134 O O . GLN B 1 5 ? 56.969 -5.062 -34.5 1 84.12 5 GLN B O 1
ATOM 3139 N N . GLN B 1 6 ? 58.875 -4.895 -35.531 1 81.12 6 GLN B N 1
ATOM 3140 C CA . GLN B 1 6 ? 58.281 -4.789 -36.875 1 81.12 6 GLN B CA 1
ATOM 3141 C C . GLN B 1 6 ? 58.125 -6.164 -37.5 1 81.12 6 GLN B C 1
ATOM 3143 O O . GLN B 1 6 ? 59.062 -6.934 -37.625 1 81.12 6 GLN B O 1
ATOM 3148 N N . ARG B 1 7 ? 56.938 -6.457 -37.938 1 80.25 7 ARG B N 1
ATOM 3149 C CA . ARG B 1 7 ? 56.625 -7.746 -38.562 1 80.25 7 ARG B CA 1
ATOM 3150 C C . ARG B 1 7 ? 57 -7.758 -40.031 1 80.25 7 ARG B C 1
ATOM 3152 O O . ARG B 1 7 ? 57.344 -6.711 -40.594 1 80.25 7 ARG B O 1
ATOM 3159 N N . LYS B 1 8 ? 56.938 -8.844 -40.656 1 81.25 8 LYS B N 1
ATOM 3160 C CA . LYS B 1 8 ? 57.344 -9.023 -42.031 1 81.25 8 LYS B CA 1
ATOM 3161 C C . LYS B 1 8 ? 56.469 -8.203 -42.969 1 81.25 8 LYS B C 1
ATOM 3163 O O . LYS B 1 8 ? 56.938 -7.75 -44.031 1 81.25 8 LYS B O 1
ATOM 3168 N N . ASN B 1 9 ? 55.281 -7.953 -42.469 1 82.12 9 ASN B N 1
ATOM 3169 C CA . ASN B 1 9 ? 54.344 -7.199 -43.312 1 82.12 9 ASN B CA 1
ATOM 3170 C C . ASN B 1 9 ? 54.562 -5.695 -43.156 1 82.12 9 ASN B C 1
ATOM 3172 O O . ASN B 1 9 ? 53.812 -4.898 -43.719 1 82.12 9 ASN B O 1
ATOM 3176 N N . GLY B 1 10 ? 55.562 -5.359 -42.375 1 83.31 10 GLY B N 1
ATOM 3177 C CA . GLY B 1 10 ? 55.906 -3.959 -42.219 1 83.31 10 GLY B CA 1
ATOM 3178 C C . GLY B 1 10 ? 55.188 -3.268 -41.094 1 83.31 10 GLY B C 1
ATOM 3179 O O . GLY B 1 10 ? 55.469 -2.104 -40.781 1 83.31 10 GLY B O 1
ATOM 3180 N N . LYS B 1 11 ? 54.25 -3.939 -40.594 1 83.75 11 LYS B N 1
ATOM 3181 C CA . LYS B 1 11 ? 53.5 -3.322 -39.5 1 83.75 11 LYS B CA 1
ATOM 3182 C C . LYS B 1 11 ? 54.156 -3.629 -38.156 1 83.75 11 LYS B C 1
ATOM 3184 O O . LYS B 1 11 ? 54.844 -4.629 -38 1 83.75 11 LYS B O 1
ATOM 3189 N N . TRP B 1 12 ? 53.906 -2.717 -37.281 1 84.19 12 TRP B N 1
ATOM 3190 C CA . TRP B 1 12 ? 54.562 -2.824 -35.969 1 84.19 12 TRP B CA 1
ATOM 3191 C C . TRP B 1 12 ? 53.656 -3.559 -34.969 1 84.19 12 TRP B C 1
ATOM 3193 O O . TRP B 1 12 ? 52.438 -3.477 -35.062 1 84.19 12 TRP B O 1
ATOM 3203 N N . GLN B 1 13 ? 54.312 -4.371 -34.062 1 83.75 13 GLN B N 1
ATOM 3204 C CA . GLN B 1 13 ? 53.688 -5.117 -33 1 83.75 13 GLN B CA 1
ATOM 3205 C C . GLN B 1 13 ? 54.312 -4.797 -31.641 1 83.75 13 GLN B C 1
ATOM 3207 O O . GLN B 1 13 ? 55.531 -4.59 -31.547 1 83.75 13 GLN B O 1
ATOM 3212 N N . TYR B 1 14 ? 53.406 -4.574 -30.734 1 84 14 TYR B N 1
ATOM 3213 C CA . TYR B 1 14 ? 53.969 -4.484 -29.391 1 84 14 TYR B CA 1
ATOM 3214 C C . TYR B 1 14 ? 53.688 -5.762 -28.594 1 84 14 TYR B C 1
ATOM 3216 O O . TYR B 1 14 ? 52.75 -6.488 -28.875 1 84 14 TYR B O 1
ATOM 3224 N N . THR B 1 15 ? 54.688 -6.141 -27.734 1 81.5 15 THR B N 1
ATOM 3225 C CA . THR B 1 15 ? 54.531 -7.25 -26.797 1 81.5 15 THR B CA 1
ATOM 3226 C C . THR B 1 15 ? 54.75 -6.777 -25.359 1 81.5 15 THR B C 1
ATOM 3228 O O . THR B 1 15 ? 55.812 -6.188 -25.047 1 81.5 15 THR B O 1
ATOM 3231 N N . ILE B 1 16 ? 53.719 -6.859 -24.609 1 77.12 16 ILE B N 1
ATOM 3232 C CA . ILE B 1 16 ? 53.844 -6.531 -23.188 1 77.12 16 ILE B CA 1
ATOM 3233 C C . ILE B 1 16 ? 53.969 -7.816 -22.375 1 77.12 16 ILE B C 1
ATOM 3235 O O . ILE B 1 16 ? 53.125 -8.695 -22.438 1 77.12 16 ILE B O 1
ATOM 3239 N N . SER B 1 17 ? 55.156 -7.902 -21.641 1 73.06 17 SER B N 1
ATOM 3240 C CA . SER B 1 17 ? 55.406 -9.086 -20.828 1 73.06 17 SER B CA 1
ATOM 3241 C C . SER B 1 17 ? 54.562 -9.086 -19.562 1 73.06 17 SER B C 1
ATOM 3243 O O . SER B 1 17 ? 54.469 -8.07 -18.875 1 73.06 17 SER B O 1
ATOM 3245 N N . ARG B 1 18 ? 53.594 -10.008 -19.516 1 68.56 18 ARG B N 1
ATOM 3246 C CA . ARG B 1 18 ? 52.812 -10.164 -18.297 1 68.56 18 ARG B CA 1
ATOM 3247 C C . ARG B 1 18 ? 52.844 -11.617 -17.812 1 68.56 18 ARG B C 1
ATOM 3249 O O . ARG B 1 18 ? 53 -12.539 -18.625 1 68.56 18 ARG B O 1
ATOM 3256 N N . MET B 1 19 ? 52.906 -11.75 -16.422 1 65.5 19 MET B N 1
ATOM 3257 C CA . MET B 1 19 ? 52.812 -13.07 -15.805 1 65.5 19 MET B CA 1
ATOM 3258 C C . MET B 1 19 ? 51.406 -13.297 -15.211 1 65.5 19 MET B C 1
ATOM 3260 O O . MET B 1 19 ? 50.906 -12.43 -14.508 1 65.5 19 MET B O 1
ATOM 3264 N N . ILE B 1 20 ? 50.688 -14.266 -15.797 1 63.16 20 ILE B N 1
ATOM 3265 C CA . ILE B 1 20 ? 49.438 -14.688 -15.195 1 63.16 20 ILE B CA 1
ATOM 3266 C C . ILE B 1 20 ? 49.594 -16.062 -14.555 1 63.16 20 ILE B C 1
ATOM 3268 O O . ILE B 1 20 ? 49.969 -17.031 -15.227 1 63.16 20 ILE B O 1
ATOM 3272 N N . ASP B 1 21 ? 49.281 -16.172 -13.266 1 57.94 21 ASP B N 1
ATOM 3273 C CA . ASP B 1 21 ? 49.406 -17.406 -12.5 1 57.94 21 ASP B CA 1
ATOM 3274 C C . ASP B 1 21 ? 50.781 -18.031 -12.68 1 57.94 21 ASP B C 1
ATOM 3276 O O . ASP B 1 21 ? 50.906 -19.25 -12.844 1 57.94 21 ASP B O 1
ATOM 3280 N N . GLY B 1 22 ? 51.875 -17.266 -12.789 1 63.06 22 GLY B N 1
ATOM 3281 C CA . GLY B 1 22 ? 53.25 -17.719 -12.812 1 63.06 22 GLY B CA 1
ATOM 3282 C C . GLY B 1 22 ? 53.75 -18.047 -14.211 1 63.06 22 GLY B C 1
ATOM 3283 O O . GLY B 1 22 ? 54.906 -18.438 -14.391 1 63.06 22 GLY B O 1
ATOM 3284 N N . LYS B 1 23 ? 52.875 -18.125 -15.047 1 65.25 23 LYS B N 1
ATOM 3285 C CA . LYS B 1 23 ? 53.281 -18.406 -16.422 1 65.25 23 LYS B CA 1
ATOM 3286 C C . LYS B 1 23 ? 53.344 -17.141 -17.266 1 65.25 23 LYS B C 1
ATOM 3288 O O . LYS B 1 23 ? 52.531 -16.234 -17.078 1 65.25 23 LYS B O 1
ATOM 3293 N N . PRO B 1 24 ? 54.312 -17.047 -18.141 1 67.25 24 PRO B N 1
ATOM 3294 C CA . PRO B 1 24 ? 54.406 -15.875 -19.031 1 67.25 24 PRO B CA 1
ATOM 3295 C C . PRO B 1 24 ? 53.25 -15.781 -19.984 1 67.25 24 PRO B C 1
ATOM 3297 O O . PRO B 1 24 ? 52.875 -16.766 -20.641 1 67.25 24 PRO B O 1
ATOM 3300 N N . SER B 1 25 ? 52.312 -14.875 -19.859 1 69.81 25 SER B N 1
ATOM 3301 C CA . SER B 1 25 ? 51.219 -14.609 -20.781 1 69.81 25 SER B CA 1
ATOM 3302 C C . SER B 1 25 ? 51.344 -13.227 -21.422 1 69.81 25 SER B C 1
ATOM 3304 O O . SER B 1 25 ? 50.688 -12.281 -21 1 69.81 25 SER B O 1
ATOM 3306 N N . PRO B 1 26 ? 52.25 -13.188 -22.375 1 73.69 26 PRO B N 1
ATOM 3307 C CA . PRO B 1 26 ? 52.5 -11.867 -22.969 1 73.69 26 PRO B CA 1
ATOM 3308 C C . PRO B 1 26 ? 51.312 -11.367 -23.781 1 73.69 26 PRO B C 1
ATOM 3310 O O . PRO B 1 26 ? 50.562 -12.164 -24.359 1 73.69 26 PRO B O 1
ATOM 3313 N N . LEU B 1 27 ? 50.938 -10.07 -23.656 1 74.5 27 LEU B N 1
ATOM 3314 C CA . LEU B 1 27 ? 49.938 -9.375 -24.469 1 74.5 27 LEU B CA 1
ATOM 3315 C C . LEU B 1 27 ? 50.562 -8.773 -25.719 1 74.5 27 LEU B C 1
ATOM 3317 O O . LEU B 1 27 ? 51.5 -7.965 -25.625 1 74.5 27 LEU B O 1
ATOM 3321 N N . ARG B 1 28 ? 50.062 -9.375 -26.906 1 78.25 28 ARG B N 1
ATOM 3322 C CA . ARG B 1 28 ? 50.625 -8.898 -28.188 1 78.25 28 ARG B CA 1
ATOM 3323 C C . ARG B 1 28 ? 49.531 -8.305 -29.062 1 78.25 28 ARG B C 1
ATOM 3325 O O . ARG B 1 28 ? 48.406 -8.844 -29.125 1 78.25 28 ARG B O 1
ATOM 3332 N N . LYS B 1 29 ? 49.656 -7.105 -29.5 1 80.44 29 LYS B N 1
ATOM 3333 C CA . LYS B 1 29 ? 48.812 -6.52 -30.531 1 80.44 29 LYS B CA 1
ATOM 3334 C C . LYS B 1 29 ? 49.625 -5.922 -31.672 1 80.44 29 LYS B C 1
ATOM 3336 O O . LYS B 1 29 ? 50.562 -5.145 -31.422 1 80.44 29 LYS B O 1
ATOM 3341 N N . GLY B 1 30 ? 49.312 -6.445 -32.875 1 80.62 30 GLY B N 1
ATOM 3342 C CA . GLY B 1 30 ? 49.969 -5.938 -34.062 1 80.62 30 GLY B CA 1
ATOM 3343 C C . GLY B 1 30 ? 49.031 -5.121 -34.938 1 80.62 30 GLY B C 1
ATOM 3344 O O . GLY B 1 30 ? 47.906 -4.855 -34.594 1 80.62 30 GLY B O 1
ATOM 3345 N N . GLY B 1 31 ? 49.562 -4.402 -36.094 1 78.75 31 GLY B N 1
ATOM 3346 C CA . GLY B 1 31 ? 48.781 -3.695 -37.094 1 78.75 31 GLY B CA 1
ATOM 3347 C C . GLY B 1 31 ? 49.062 -2.201 -37.125 1 78.75 31 GLY B C 1
ATOM 3348 O O . GLY B 1 31 ? 48.344 -1.444 -37.781 1 78.75 31 GLY B O 1
ATOM 3349 N N . PHE B 1 32 ? 50.062 -1.953 -36.375 1 82.88 32 PHE B N 1
ATOM 3350 C CA . PHE B 1 32 ? 50.375 -0.529 -36.312 1 82.88 32 PHE B CA 1
ATOM 3351 C C . PHE B 1 32 ? 51.312 -0.125 -37.469 1 82.88 32 PHE B C 1
ATOM 3353 O O . PHE B 1 32 ? 52.25 -0.849 -37.781 1 82.88 32 PHE B O 1
ATOM 3360 N N . ARG B 1 33 ? 51.094 0.956 -37.969 1 85.38 33 ARG B N 1
ATOM 3361 C CA . ARG B 1 33 ? 51.875 1.411 -39.125 1 85.38 33 ARG B CA 1
ATOM 3362 C C . ARG B 1 33 ? 53.25 1.874 -38.688 1 85.38 33 ARG B C 1
ATOM 3364 O O . ARG B 1 33 ? 54.25 1.678 -39.438 1 85.38 33 ARG B O 1
ATOM 3371 N N . THR B 1 34 ? 53.281 2.504 -37.594 1 87.06 34 THR B N 1
ATOM 3372 C CA . THR B 1 34 ? 54.531 3.047 -37.125 1 87.06 34 THR B CA 1
ATOM 3373 C C . THR B 1 34 ? 54.875 2.564 -35.719 1 87.06 34 THR B C 1
ATOM 3375 O O . THR B 1 34 ? 53.969 2.15 -34.969 1 87.06 34 THR B O 1
ATOM 3378 N N . LYS B 1 35 ? 56.094 2.582 -35.375 1 81.19 35 LYS B N 1
ATOM 3379 C CA . LYS B 1 35 ? 56.562 2.219 -34.031 1 81.19 35 LYS B CA 1
ATOM 3380 C C . LYS B 1 35 ? 55.938 3.127 -32.969 1 81.19 35 LYS B C 1
ATOM 3382 O O . LYS B 1 35 ? 55.562 2.668 -31.891 1 81.19 35 LYS B O 1
ATOM 3387 N N . LYS B 1 36 ? 55.781 4.355 -33.312 1 82.94 36 LYS B N 1
ATOM 3388 C CA . LYS B 1 36 ? 55.219 5.332 -32.406 1 82.94 36 LYS B CA 1
ATOM 3389 C C . LYS B 1 36 ? 53.75 4.984 -32.062 1 82.94 36 LYS B C 1
ATOM 3391 O O . LYS B 1 36 ? 53.344 5.086 -30.906 1 82.94 36 LYS B O 1
ATOM 3396 N N . GLU B 1 37 ? 53.062 4.539 -33 1 80.75 37 GLU B N 1
ATOM 3397 C CA . GLU B 1 37 ? 51.656 4.129 -32.781 1 80.75 37 GLU B CA 1
ATOM 3398 C C . GLU B 1 37 ? 51.594 2.902 -31.859 1 80.75 37 GLU B C 1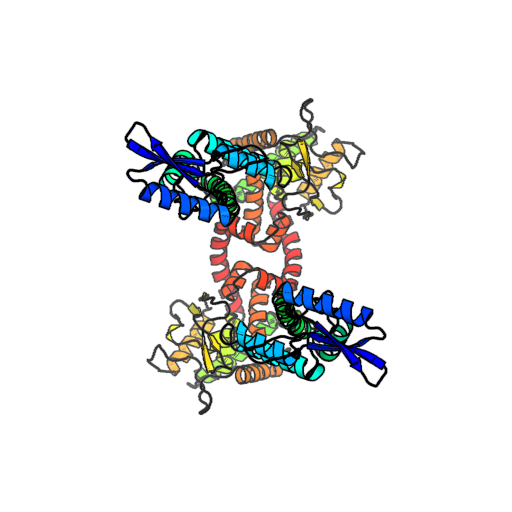
ATOM 3400 O O . GLU B 1 37 ? 50.75 2.826 -30.984 1 80.75 37 GLU B O 1
ATOM 3405 N N . ALA B 1 38 ? 52.5 1.999 -32.156 1 81.81 38 ALA B N 1
ATOM 3406 C CA . ALA B 1 38 ? 52.594 0.792 -31.328 1 81.81 38 ALA B CA 1
ATOM 3407 C C . ALA B 1 38 ? 52.969 1.127 -29.875 1 81.81 38 ALA B C 1
ATOM 3409 O O . ALA B 1 38 ? 52.406 0.551 -28.938 1 81.81 38 ALA B O 1
ATOM 3410 N N . LYS B 1 39 ? 53.781 2.037 -29.75 1 82.06 39 LYS B N 1
ATOM 3411 C CA . LYS B 1 39 ? 54.25 2.461 -28.438 1 82.06 39 LYS B CA 1
ATOM 3412 C C . LYS B 1 39 ? 53.125 3.146 -27.656 1 82.06 39 LYS B C 1
ATOM 3414 O O . LYS B 1 39 ? 52.938 2.895 -26.453 1 82.06 39 LYS B O 1
ATOM 3419 N N . LEU B 1 40 ? 52.406 3.959 -28.266 1 79.75 40 LEU B N 1
ATOM 3420 C CA . LEU B 1 40 ? 51.312 4.664 -27.609 1 79.75 40 LEU B CA 1
ATOM 3421 C C . LEU B 1 40 ? 50.219 3.686 -27.156 1 79.75 40 LEU B C 1
ATOM 3423 O O . LEU B 1 40 ? 49.688 3.824 -26.062 1 79.75 40 LEU B O 1
ATOM 3427 N N . ALA B 1 41 ? 49.969 2.773 -28.062 1 78.62 41 ALA B N 1
ATOM 3428 C CA . ALA B 1 41 ? 49 1.761 -27.734 1 78.62 41 ALA B CA 1
ATOM 3429 C C . ALA B 1 41 ? 49.438 0.904 -26.562 1 78.62 41 ALA B C 1
ATOM 3431 O O . ALA B 1 41 ? 48.656 0.581 -25.672 1 78.62 41 ALA B O 1
ATOM 3432 N N . ALA B 1 42 ? 50.719 0.599 -26.609 1 79.06 42 ALA B N 1
ATOM 3433 C CA . ALA B 1 42 ? 51.312 -0.204 -25.531 1 79.06 42 ALA B CA 1
ATOM 3434 C C . ALA B 1 42 ? 51.281 0.555 -24.203 1 79.06 42 ALA B C 1
ATOM 3436 O O . ALA B 1 42 ? 51 -0.021 -23.156 1 79.06 42 ALA B O 1
ATOM 3437 N N . GLU B 1 43 ? 51.594 1.759 -24.234 1 75.81 43 GLU B N 1
ATOM 3438 C CA . GLU B 1 43 ? 51.625 2.594 -23.047 1 75.81 43 GLU B CA 1
ATOM 3439 C C . GLU B 1 43 ? 50.219 2.697 -22.422 1 75.81 43 GLU B C 1
ATOM 3441 O O . GLU B 1 43 ? 50.094 2.68 -21.203 1 75.81 43 GLU B O 1
ATOM 3446 N N . GLU B 1 44 ? 49.281 2.824 -23.297 1 71.69 44 GLU B N 1
ATOM 3447 C CA . GLU B 1 44 ? 47.906 2.871 -22.797 1 71.69 44 GLU B CA 1
ATOM 3448 C C . GLU B 1 44 ? 47.531 1.584 -22.078 1 71.69 44 GLU B C 1
ATOM 3450 O O . GLU B 1 44 ? 46.906 1.625 -21.016 1 71.69 44 GLU B O 1
ATOM 3455 N N . ILE B 1 45 ? 47.969 0.518 -22.688 1 69.56 45 ILE B N 1
ATOM 3456 C CA . ILE B 1 45 ? 47.656 -0.786 -22.109 1 69.56 45 ILE B CA 1
ATOM 3457 C C . ILE B 1 45 ? 48.469 -0.968 -20.812 1 69.56 45 ILE B C 1
ATOM 3459 O O . ILE B 1 45 ? 47.938 -1.469 -19.812 1 69.56 45 ILE B O 1
ATOM 3463 N N . GLU B 1 46 ? 49.688 -0.553 -20.891 1 67.75 46 GLU B N 1
ATOM 3464 C CA . GLU B 1 46 ? 50.531 -0.633 -19.703 1 67.75 46 GLU B CA 1
ATOM 3465 C C . GLU B 1 46 ? 49.969 0.243 -18.578 1 67.75 46 GLU B C 1
ATOM 3467 O O . GLU B 1 46 ? 50 -0.145 -17.406 1 67.75 46 GLU B O 1
ATOM 3472 N N . HIS B 1 47 ? 49.531 1.354 -18.938 1 66.62 47 HIS B N 1
ATOM 3473 C CA . HIS B 1 47 ? 48.938 2.264 -17.969 1 66.62 47 HIS B CA 1
ATOM 3474 C C . HIS B 1 47 ? 47.688 1.646 -17.344 1 66.62 47 HIS B C 1
ATOM 3476 O O . HIS B 1 47 ? 47.5 1.757 -16.125 1 66.62 47 HIS B O 1
ATOM 3482 N N . LYS B 1 48 ? 46.969 1.042 -18.188 1 62.97 48 LYS B N 1
ATOM 3483 C CA . LYS B 1 48 ? 45.781 0.356 -17.703 1 62.97 48 LYS B CA 1
ATOM 3484 C C . LYS B 1 48 ? 46.156 -0.827 -16.812 1 62.97 48 LYS B C 1
ATOM 3486 O O . LYS B 1 48 ? 45.5 -1.062 -15.781 1 62.97 48 LYS B O 1
ATOM 3491 N N . MET B 1 49 ? 47.188 -1.513 -17.219 1 60.72 49 MET B N 1
ATOM 3492 C CA . MET B 1 49 ? 47.688 -2.645 -16.453 1 60.72 49 MET B CA 1
ATOM 3493 C C . MET B 1 49 ? 48.219 -2.186 -15.102 1 60.72 49 MET B C 1
ATOM 3495 O O . MET B 1 49 ? 48.031 -2.873 -14.094 1 60.72 49 MET B O 1
ATOM 3499 N N . ARG B 1 50 ? 48.938 -1.189 -15.07 1 54.72 50 ARG B N 1
ATOM 3500 C CA . ARG B 1 50 ? 49.5 -0.632 -13.852 1 54.72 50 ARG B CA 1
ATOM 3501 C C . ARG B 1 50 ? 48.406 -0.164 -12.891 1 54.72 50 ARG B C 1
ATOM 3503 O O . ARG B 1 50 ? 48.594 -0.211 -11.672 1 54.72 50 ARG B O 1
ATOM 3510 N N . ARG B 1 51 ? 47.5 0.486 -13.438 1 48.78 51 ARG B N 1
ATOM 3511 C CA . ARG B 1 51 ? 46.438 0.961 -12.578 1 48.78 51 ARG B CA 1
ATOM 3512 C C . ARG B 1 51 ? 45.562 -0.195 -12.109 1 48.78 51 ARG B C 1
ATOM 3514 O O . ARG B 1 51 ? 44.5 0.022 -11.523 1 48.78 51 ARG B O 1
ATOM 3521 N N . GLY B 1 52 ? 46 -1.283 -12.203 1 48.75 52 GLY B N 1
ATOM 3522 C CA . GLY B 1 52 ? 45.312 -2.465 -11.719 1 48.75 52 GLY B CA 1
ATOM 3523 C C . GLY B 1 52 ? 44.219 -2.936 -12.648 1 48.75 52 GLY B C 1
ATOM 3524 O O . GLY B 1 52 ? 43.406 -3.801 -12.281 1 48.75 52 GLY B O 1
ATOM 3525 N N . LYS B 1 53 ? 43.906 -2.096 -13.578 1 47.38 53 LYS B N 1
ATOM 3526 C CA . LYS B 1 53 ? 42.938 -2.539 -14.578 1 47.38 53 LYS B CA 1
ATOM 3527 C C . LYS B 1 53 ? 43.562 -3.533 -15.547 1 47.38 53 LYS B C 1
ATOM 3529 O O . LYS B 1 53 ? 44.406 -3.156 -16.375 1 47.38 53 LYS B O 1
ATOM 3534 N N . THR B 1 54 ? 44.188 -4.43 -15.086 1 41.47 54 THR B N 1
ATOM 3535 C CA . THR B 1 54 ? 44.75 -5.414 -16 1 41.47 54 THR B CA 1
ATOM 3536 C C . THR B 1 54 ? 43.781 -5.715 -17.141 1 41.47 54 THR B C 1
ATOM 3538 O O . THR B 1 54 ? 42.656 -6.117 -16.891 1 41.47 54 THR B O 1
ATOM 3541 N N . PRO B 1 55 ? 43.812 -5.066 -18.266 1 43.56 55 PRO B N 1
ATOM 3542 C CA . PRO B 1 55 ? 43.031 -5.625 -19.359 1 43.56 55 PRO B CA 1
ATOM 3543 C C . PRO B 1 55 ? 43 -7.152 -19.359 1 43.56 55 PRO B C 1
ATOM 3545 O O . PRO B 1 55 ? 44.031 -7.785 -19.609 1 43.56 55 PRO B O 1
ATOM 3548 N N . GLN B 1 56 ? 43.156 -7.789 -18.391 1 41.34 56 GLN B N 1
ATOM 3549 C CA . GLN B 1 56 ? 42.906 -9.203 -18.672 1 41.34 56 GLN B CA 1
ATOM 3550 C C . GLN B 1 56 ? 41.812 -9.367 -19.719 1 41.34 56 GLN B C 1
ATOM 3552 O O . GLN B 1 56 ? 40.688 -8.922 -19.516 1 41.34 56 GLN B O 1
ATOM 3557 N N . PHE B 1 57 ? 42.125 -9.164 -21.031 1 46 57 PHE B N 1
ATOM 3558 C CA . PHE B 1 57 ? 41.281 -9.516 -22.156 1 46 57 PHE B CA 1
ATOM 3559 C C . PHE B 1 57 ? 40.406 -10.711 -21.812 1 46 57 PHE B C 1
ATOM 3561 O O . PHE B 1 57 ? 40.812 -11.859 -22 1 46 57 PHE B O 1
ATOM 3568 N N . ASN B 1 58 ? 39.938 -10.867 -20.797 1 52.59 58 ASN B N 1
ATOM 3569 C CA . ASN B 1 58 ? 39.094 -12 -20.516 1 52.59 58 ASN B CA 1
ATOM 3570 C C . ASN B 1 58 ? 37.969 -12.117 -21.547 1 52.59 58 ASN B C 1
ATOM 3572 O O . ASN B 1 58 ? 37.156 -11.188 -21.719 1 52.59 58 ASN B O 1
ATOM 3576 N N . SER B 1 59 ? 38.312 -12.758 -22.672 1 76 59 SER B N 1
ATOM 3577 C CA . SER B 1 59 ? 37.5 -13.172 -23.828 1 76 59 SER B CA 1
ATOM 3578 C C . SER B 1 59 ? 36.312 -14.023 -23.406 1 76 59 SER B C 1
ATOM 3580 O O . SER B 1 59 ? 35.906 -14.914 -24.141 1 76 59 SER B O 1
ATOM 3582 N N . ILE B 1 60 ? 35.906 -13.758 -22.359 1 88.5 60 ILE B N 1
ATOM 3583 C CA . ILE B 1 60 ? 34.781 -14.602 -21.938 1 88.5 60 ILE B CA 1
ATOM 3584 C C . ILE B 1 60 ? 33.531 -14.227 -22.734 1 88.5 60 ILE B C 1
ATOM 3586 O O . ILE B 1 60 ? 33.281 -13.047 -22.969 1 88.5 60 ILE B O 1
ATOM 3590 N N . SER B 1 61 ? 32.938 -15.25 -23.219 1 94.38 61 SER B N 1
ATOM 3591 C CA . SER B 1 61 ? 31.703 -15.016 -23.969 1 94.38 61 SER B CA 1
ATOM 3592 C C . SER B 1 61 ? 30.562 -14.586 -23.047 1 94.38 61 SER B C 1
ATOM 3594 O O . SER B 1 61 ? 30.594 -14.875 -21.844 1 94.38 61 SER B O 1
ATOM 3596 N N . ILE B 1 62 ? 29.625 -13.867 -23.578 1 95.81 62 ILE B N 1
ATOM 3597 C CA . ILE B 1 62 ? 28.484 -13.422 -22.781 1 95.81 62 ILE B CA 1
ATOM 3598 C C . ILE B 1 62 ? 27.75 -14.641 -22.203 1 95.81 62 ILE B C 1
ATOM 3600 O O . ILE B 1 62 ? 27.297 -14.617 -21.062 1 95.81 62 ILE B O 1
ATOM 3604 N N . SER B 1 63 ? 27.656 -15.688 -23 1 96.38 63 SER B N 1
ATOM 3605 C CA . SER B 1 63 ? 26.969 -16.891 -22.562 1 96.38 63 SER B CA 1
ATOM 3606 C C . SER B 1 63 ? 27.656 -17.547 -21.375 1 96.38 63 SER B C 1
ATOM 3608 O O . SER B 1 63 ? 27.016 -17.891 -20.391 1 96.38 63 SER B O 1
ATOM 3610 N N . ASN B 1 64 ? 28.969 -17.609 -21.469 1 94.62 64 ASN B N 1
ATOM 3611 C CA . ASN B 1 64 ? 29.719 -18.219 -20.391 1 94.62 64 ASN B CA 1
ATOM 3612 C C . ASN B 1 64 ? 29.734 -17.344 -19.141 1 94.62 64 ASN B C 1
ATOM 3614 O O . ASN B 1 64 ? 29.609 -17.844 -18.016 1 94.62 64 ASN B O 1
ATOM 3618 N N . TYR B 1 65 ? 29.875 -16.141 -19.391 1 95.12 65 TYR B N 1
ATOM 3619 C CA . TYR B 1 65 ? 29.859 -15.242 -18.25 1 95.12 65 TYR B CA 1
ATOM 3620 C C . TYR B 1 65 ? 28.516 -15.273 -17.547 1 95.12 65 TYR B C 1
ATOM 3622 O O . TYR B 1 65 ? 28.453 -15.344 -16.312 1 95.12 65 TYR B O 1
ATOM 3630 N N . PHE B 1 66 ? 27.438 -15.18 -18.328 1 97.12 66 PHE B N 1
ATOM 3631 C CA . PHE B 1 66 ? 26.094 -15.227 -17.781 1 97.12 66 PHE B CA 1
ATOM 3632 C C . PHE B 1 66 ? 25.859 -16.516 -17 1 97.12 66 PHE B C 1
ATOM 3634 O O . PHE B 1 66 ? 25.281 -16.5 -15.914 1 97.12 66 PHE B O 1
ATOM 3641 N N . GLU B 1 67 ? 26.297 -17.578 -17.516 1 96.38 67 GLU B N 1
ATOM 3642 C CA . GLU B 1 67 ? 26.172 -18.875 -16.844 1 96.38 67 GLU B CA 1
ATOM 3643 C C . GLU B 1 67 ? 26.922 -18.891 -15.516 1 96.38 67 GLU B C 1
ATOM 3645 O O . GLU B 1 67 ? 26.375 -19.328 -14.5 1 96.38 67 GLU B O 1
ATOM 3650 N N . GLU B 1 68 ? 28.141 -18.422 -15.57 1 95 68 GLU B N 1
ATOM 3651 C CA . GLU B 1 68 ? 28.938 -18.359 -14.344 1 95 68 GLU B CA 1
ATOM 3652 C C . GLU B 1 68 ? 28.281 -17.438 -13.312 1 95 68 GLU B C 1
ATOM 3654 O O . GLU B 1 68 ? 28.281 -17.734 -12.117 1 95 68 GLU B O 1
ATOM 3659 N N . TRP B 1 69 ? 27.828 -16.344 -13.852 1 96.12 69 TRP B N 1
ATOM 3660 C CA . TRP B 1 69 ? 27.156 -15.375 -12.992 1 96.12 69 TRP B CA 1
ATOM 3661 C C . TRP B 1 69 ? 25.938 -16 -12.312 1 96.12 69 TRP B C 1
ATOM 3663 O O . TRP B 1 69 ? 25.75 -15.852 -11.102 1 96.12 69 TRP B O 1
ATOM 3673 N N . ILE B 1 70 ? 25.141 -16.719 -13.016 1 97.19 70 ILE B N 1
ATOM 3674 C CA . ILE B 1 70 ? 23.953 -17.391 -12.492 1 97.19 70 ILE B CA 1
ATOM 3675 C C . ILE B 1 70 ? 24.359 -18.406 -11.43 1 97.19 70 ILE B C 1
ATOM 3677 O O . ILE B 1 70 ? 23.766 -18.453 -10.344 1 97.19 70 ILE B O 1
ATOM 3681 N N . ASN B 1 71 ? 25.359 -19.141 -11.727 1 94.88 71 ASN B N 1
ATOM 3682 C CA . ASN B 1 71 ? 25.812 -20.188 -10.797 1 94.88 71 ASN B CA 1
ATOM 3683 C C . ASN B 1 71 ? 26.359 -19.578 -9.508 1 94.88 71 ASN B C 1
ATOM 3685 O O . ASN B 1 71 ? 26.188 -20.141 -8.43 1 94.88 71 ASN B O 1
ATOM 3689 N N . THR B 1 72 ? 26.953 -18.469 -9.688 1 94.12 72 THR B N 1
ATOM 3690 C CA . THR B 1 72 ? 27.609 -17.844 -8.547 1 94.12 72 THR B CA 1
ATOM 3691 C C . THR B 1 72 ? 26.609 -17.094 -7.688 1 94.12 72 THR B C 1
ATOM 3693 O O . THR B 1 72 ? 26.656 -17.172 -6.457 1 94.12 72 THR B O 1
ATOM 3696 N N . TYR B 1 73 ? 25.688 -16.422 -8.328 1 94.5 73 TYR B N 1
ATOM 3697 C CA . TYR B 1 73 ? 24.906 -15.453 -7.562 1 94.5 73 TYR B CA 1
ATOM 3698 C C . TYR B 1 73 ? 23.469 -15.922 -7.402 1 94.5 73 TYR B C 1
ATOM 3700 O O . TYR B 1 73 ? 22.719 -15.398 -6.57 1 94.5 73 TYR B O 1
ATOM 3708 N N . LYS B 1 74 ? 23.016 -16.875 -8.133 1 94.19 74 LYS B N 1
ATOM 3709 C CA . LYS B 1 74 ? 21.594 -17.219 -8.109 1 94.19 74 LYS B CA 1
ATOM 3710 C C . LYS B 1 74 ? 21.391 -18.672 -7.676 1 94.19 74 LYS B C 1
ATOM 3712 O O . LYS B 1 74 ? 20.438 -18.984 -6.977 1 94.19 74 LYS B O 1
ATOM 3717 N N . LYS B 1 75 ? 22.297 -19.531 -8.047 1 92.75 75 LYS B N 1
ATOM 3718 C CA . LYS B 1 75 ? 22.172 -20.938 -7.688 1 92.75 75 LYS B CA 1
ATOM 3719 C C . LYS B 1 75 ? 22.078 -21.109 -6.176 1 92.75 75 LYS B C 1
ATOM 3721 O O . LYS B 1 75 ? 22.875 -20.562 -5.426 1 92.75 75 LYS B O 1
ATOM 3726 N N . ASP B 1 76 ? 21.094 -21.734 -5.711 1 90.12 76 ASP B N 1
ATOM 3727 C CA . ASP B 1 76 ? 20.828 -22.062 -4.312 1 90.12 76 ASP B CA 1
ATOM 3728 C C . ASP B 1 76 ? 20.562 -20.797 -3.496 1 90.12 76 ASP B C 1
ATOM 3730 O O . ASP B 1 76 ? 20.672 -20.812 -2.268 1 90.12 76 ASP B O 1
ATOM 3734 N N . LYS B 1 77 ? 20.484 -19.703 -4.145 1 91.81 77 LYS B N 1
ATOM 3735 C CA . LYS B 1 77 ? 20.219 -18.438 -3.447 1 91.81 77 LYS B CA 1
ATOM 3736 C C . LYS B 1 77 ? 18.828 -17.938 -3.75 1 91.81 77 LYS B C 1
ATOM 3738 O O . LYS B 1 77 ? 18.344 -16.984 -3.113 1 91.81 77 LYS B O 1
ATOM 3743 N N . VAL B 1 78 ? 18.234 -18.453 -4.719 1 90.75 78 VAL B N 1
ATOM 3744 C CA . VAL B 1 78 ? 16.859 -18.141 -5.082 1 90.75 78 VAL B CA 1
ATOM 3745 C C . VAL B 1 78 ? 16.031 -19.438 -5.145 1 90.75 78 VAL B C 1
ATOM 3747 O O . VAL B 1 78 ? 16.594 -20.531 -5.078 1 90.75 78 VAL B O 1
ATOM 3750 N N . SER B 1 79 ? 14.75 -19.297 -5.188 1 88.25 79 SER B N 1
ATOM 3751 C CA . SER B 1 79 ? 13.898 -20.484 -5.32 1 88.25 79 SER B CA 1
ATOM 3752 C C . SER B 1 79 ? 14.195 -21.234 -6.605 1 88.25 79 SER B C 1
ATOM 3754 O O . SER B 1 79 ? 14.695 -20.656 -7.574 1 88.25 79 SER B O 1
ATOM 3756 N N . ASN B 1 80 ? 13.922 -22.5 -6.605 1 87.75 80 ASN B N 1
ATOM 3757 C CA . ASN B 1 80 ? 14.18 -23.344 -7.773 1 87.75 80 ASN B CA 1
ATOM 3758 C C . ASN B 1 80 ? 13.445 -22.828 -9.008 1 87.75 80 ASN B C 1
ATOM 3760 O O . ASN B 1 80 ? 14 -22.812 -10.109 1 87.75 80 ASN B O 1
ATOM 3764 N N . ALA B 1 81 ? 12.219 -22.453 -8.828 1 88.44 81 ALA B N 1
ATOM 3765 C CA . ALA B 1 81 ? 11.453 -21.906 -9.945 1 88.44 81 ALA B CA 1
ATOM 3766 C C . ALA B 1 81 ? 12.141 -20.688 -10.547 1 88.44 81 ALA B C 1
ATOM 3768 O O . ALA B 1 81 ? 12.227 -20.547 -11.766 1 88.44 81 ALA B O 1
ATOM 3769 N N . THR B 1 82 ? 12.625 -19.797 -9.695 1 91.62 82 THR B N 1
ATOM 3770 C CA . THR B 1 82 ? 13.352 -18.609 -10.148 1 91.62 82 THR B CA 1
ATOM 3771 C C . THR B 1 82 ? 14.641 -19 -10.859 1 91.62 82 THR B C 1
ATOM 3773 O O . THR B 1 82 ? 14.969 -18.453 -11.914 1 91.62 82 THR B O 1
ATOM 3776 N N . PHE B 1 83 ? 15.352 -19.953 -10.266 1 93.38 83 PHE B N 1
ATOM 3777 C CA . PHE B 1 83 ? 16.609 -20.422 -10.852 1 93.38 83 PHE B CA 1
ATOM 3778 C C . PHE B 1 83 ? 16.375 -20.969 -12.25 1 93.38 83 PHE B C 1
ATOM 3780 O O . PHE B 1 83 ? 17.141 -20.672 -13.172 1 93.38 83 PHE B O 1
ATOM 3787 N N . LEU B 1 84 ? 15.289 -21.75 -12.383 1 92.69 84 LEU B N 1
ATOM 3788 C CA . LEU B 1 84 ? 14.969 -22.344 -13.688 1 92.69 84 LEU B CA 1
ATOM 3789 C C . LEU B 1 84 ? 14.664 -21.25 -14.711 1 92.69 84 LEU B C 1
ATOM 3791 O O . LEU B 1 84 ? 14.977 -21.406 -15.898 1 92.69 84 LEU B O 1
ATOM 3795 N N . ARG B 1 85 ? 14.109 -20.188 -14.289 1 94.75 85 ARG B N 1
ATOM 3796 C CA . ARG B 1 85 ? 13.859 -19.078 -15.195 1 94.75 85 ARG B CA 1
ATOM 3797 C C . ARG B 1 85 ? 15.164 -18.453 -15.68 1 94.75 85 ARG B C 1
ATOM 3799 O O . ARG B 1 85 ? 15.289 -18.109 -16.859 1 94.75 85 ARG B O 1
ATOM 3806 N N . TYR B 1 86 ? 16.094 -18.328 -14.836 1 96.5 86 TYR B N 1
ATOM 3807 C CA . TYR B 1 86 ? 17.406 -17.828 -15.211 1 96.5 86 TYR B CA 1
ATOM 3808 C C . TYR B 1 86 ? 18.062 -18.734 -16.25 1 96.5 86 TYR B C 1
ATOM 3810 O O . TYR B 1 86 ? 18.641 -18.266 -17.219 1 96.5 86 TYR B O 1
ATOM 3818 N N . ILE B 1 87 ? 17.906 -20.062 -16.016 1 96 87 ILE B N 1
ATOM 3819 C CA . ILE B 1 87 ? 18.484 -21.047 -16.922 1 96 87 ILE B CA 1
ATOM 3820 C C . ILE B 1 87 ? 17.828 -20.938 -18.297 1 96 87 ILE B C 1
ATOM 3822 O O . ILE B 1 87 ? 18.5 -21 -19.328 1 96 87 ILE B O 1
ATOM 3826 N N . ASN B 1 88 ? 16.547 -20.781 -18.25 1 96.12 88 ASN B N 1
ATOM 3827 C CA . ASN B 1 88 ? 15.836 -20.609 -19.5 1 96.12 88 ASN B CA 1
ATOM 3828 C C . ASN B 1 88 ? 16.297 -19.375 -20.25 1 96.12 88 ASN B C 1
ATOM 3830 O O . ASN B 1 88 ? 16.469 -19.406 -21.469 1 96.12 88 ASN B O 1
ATOM 3834 N N . ASN B 1 89 ? 16.484 -18.281 -19.547 1 97.12 89 ASN B N 1
ATOM 3835 C CA . ASN B 1 89 ? 16.953 -17.047 -20.172 1 97.12 89 ASN B CA 1
ATOM 3836 C C . ASN B 1 89 ? 18.375 -17.172 -20.688 1 97.12 89 ASN B C 1
ATOM 3838 O O . ASN B 1 89 ? 18.719 -16.594 -21.719 1 97.12 89 ASN B O 1
ATOM 3842 N N . LEU B 1 90 ? 19.156 -17.922 -19.938 1 97.5 90 LEU B N 1
ATOM 3843 C CA . LEU B 1 90 ? 20.516 -18.219 -20.406 1 97.5 90 LEU B CA 1
ATOM 3844 C C . LEU B 1 90 ? 20.484 -18.906 -21.766 1 97.5 90 LEU B C 1
ATOM 3846 O O . LEU B 1 90 ? 21.297 -18.594 -22.641 1 97.5 90 LEU B O 1
ATOM 3850 N N . ASN B 1 91 ? 19.594 -19.828 -21.938 1 97.12 91 ASN B N 1
ATOM 3851 C CA . ASN B 1 91 ? 19.453 -20.531 -23.203 1 97.12 91 ASN B CA 1
ATOM 3852 C C . ASN B 1 91 ? 19.141 -19.562 -24.344 1 97.12 91 ASN B C 1
ATOM 3854 O O . ASN B 1 91 ? 19.656 -19.719 -25.453 1 97.12 91 ASN B O 1
ATOM 3858 N N . GLY B 1 92 ? 18.312 -18.625 -24.094 1 96.25 92 GLY B N 1
ATOM 3859 C CA . GLY B 1 92 ? 18.047 -17.594 -25.094 1 96.25 92 GLY B CA 1
ATOM 3860 C C . GLY B 1 92 ? 19.281 -16.812 -25.484 1 96.25 92 GLY B C 1
ATOM 3861 O O . GLY B 1 92 ? 19.516 -16.594 -26.672 1 96.25 92 GLY B O 1
ATOM 3862 N N . VAL B 1 93 ? 20.031 -16.406 -24.547 1 97.5 93 VAL B N 1
ATOM 3863 C CA . VAL B 1 93 ? 21.25 -15.656 -24.781 1 97.5 93 VAL B CA 1
ATOM 3864 C C . VAL B 1 93 ? 22.25 -16.516 -25.547 1 97.5 93 VAL B C 1
ATOM 3866 O O . VAL B 1 93 ? 22.844 -16.062 -26.516 1 97.5 93 VAL B O 1
ATOM 3869 N N . ARG B 1 94 ? 22.344 -17.766 -25.156 1 96.75 94 ARG B N 1
ATOM 3870 C CA . ARG B 1 94 ? 23.266 -18.703 -25.781 1 96.75 94 ARG B CA 1
ATOM 3871 C C . ARG B 1 94 ? 22.891 -18.953 -27.234 1 96.75 94 ARG B C 1
ATOM 3873 O O . ARG B 1 94 ? 23.75 -19.031 -28.109 1 96.75 94 ARG B O 1
ATOM 3880 N N . ASN B 1 95 ? 21.672 -19.094 -27.453 1 96.5 95 ASN B N 1
ATOM 3881 C CA . ASN B 1 95 ? 21.188 -19.391 -28.797 1 96.5 95 ASN B CA 1
ATOM 3882 C C . ASN B 1 95 ? 21.5 -18.234 -29.766 1 96.5 95 ASN B C 1
ATOM 3884 O O . ASN B 1 95 ? 21.797 -18.469 -30.938 1 96.5 95 ASN B O 1
ATOM 3888 N N . HIS B 1 96 ? 21.438 -17.062 -29.266 1 96.12 96 HIS B N 1
ATOM 3889 C CA . HIS B 1 96 ? 21.625 -15.906 -30.141 1 96.12 96 HIS B CA 1
ATOM 3890 C C . HIS B 1 96 ? 23.094 -15.508 -30.219 1 96.12 96 HIS B C 1
ATOM 3892 O O . HIS B 1 96 ? 23.641 -15.32 -31.312 1 96.12 96 HIS B O 1
ATOM 3898 N N . PHE B 1 97 ? 23.828 -15.414 -29.062 1 96.25 97 PHE B N 1
ATOM 3899 C CA . PHE B 1 97 ? 25.156 -14.844 -29.016 1 96.25 97 PHE B CA 1
ATOM 3900 C C . PHE B 1 97 ? 26.219 -15.938 -29.094 1 96.25 97 PHE B C 1
ATOM 3902 O O . PHE B 1 97 ? 27.375 -15.664 -29.406 1 96.25 97 PHE B O 1
ATOM 3909 N N . LYS B 1 98 ? 25.828 -17.109 -28.75 1 93.5 98 LYS B N 1
ATOM 3910 C CA . LYS B 1 98 ? 26.766 -18.234 -28.781 1 93.5 98 LYS B CA 1
ATOM 3911 C C . LYS B 1 98 ? 28.047 -17.906 -28 1 93.5 98 LYS B C 1
ATOM 3913 O O . LYS B 1 98 ? 27.984 -17.562 -26.828 1 93.5 98 LYS B O 1
ATOM 3918 N N . ASN B 1 99 ? 29.156 -17.812 -28.734 1 91.56 99 ASN B N 1
ATOM 3919 C CA . ASN B 1 99 ? 30.422 -17.594 -28.031 1 91.56 99 ASN B CA 1
ATOM 3920 C C . ASN B 1 99 ? 30.953 -16.172 -28.266 1 91.56 99 ASN B C 1
ATOM 3922 O O . ASN B 1 99 ? 32.156 -15.938 -28.172 1 91.56 99 ASN B O 1
ATOM 3926 N N . THR B 1 100 ? 30.078 -15.273 -28.5 1 93.5 100 THR B N 1
ATOM 3927 C CA . THR B 1 100 ? 30.484 -13.891 -28.719 1 93.5 100 THR B CA 1
ATOM 3928 C C . THR B 1 100 ? 31.094 -13.305 -27.438 1 93.5 100 THR B C 1
ATOM 3930 O O . THR B 1 100 ? 30.5 -13.391 -26.359 1 93.5 100 THR B O 1
ATOM 3933 N N . PRO B 1 101 ? 32.25 -12.781 -27.594 1 92.88 101 PRO B N 1
ATOM 3934 C CA . PRO B 1 101 ? 32.875 -12.172 -26.406 1 92.88 101 PRO B CA 1
ATOM 3935 C C . PRO B 1 101 ? 32.062 -11.016 -25.844 1 92.88 101 PRO B C 1
ATOM 3937 O O . PRO B 1 101 ? 31.516 -10.195 -26.594 1 92.88 101 PRO B O 1
ATOM 3940 N N . LEU B 1 102 ? 31.953 -10.984 -24.547 1 93.81 102 LEU B N 1
ATOM 3941 C CA . LEU B 1 102 ? 31.203 -9.969 -23.812 1 93.81 102 LEU B CA 1
ATOM 3942 C C . LEU B 1 102 ? 31.625 -8.57 -24.219 1 93.81 102 LEU B C 1
ATOM 3944 O O . LEU B 1 102 ? 30.781 -7.688 -24.406 1 93.81 102 LEU B O 1
ATOM 3948 N N . ARG B 1 103 ? 32.844 -8.383 -24.5 1 89.88 103 ARG B N 1
ATOM 3949 C CA . ARG B 1 103 ? 33.438 -7.074 -24.781 1 89.88 103 ARG B CA 1
ATOM 3950 C C . ARG B 1 103 ? 33.062 -6.609 -26.188 1 89.88 103 ARG B C 1
ATOM 3952 O O . ARG B 1 103 ? 33.125 -5.418 -26.5 1 89.88 103 ARG B O 1
ATOM 3959 N N . GLU B 1 104 ? 32.656 -7.508 -26.984 1 91.06 104 GLU B N 1
ATOM 3960 C CA . GLU B 1 104 ? 32.375 -7.188 -28.391 1 91.06 104 GLU B CA 1
ATOM 3961 C C . GLU B 1 104 ? 30.891 -6.844 -28.594 1 91.06 104 GLU B C 1
ATOM 3963 O O . GLU B 1 104 ? 30.5 -6.41 -29.672 1 91.06 104 GLU B O 1
ATOM 3968 N N . ILE B 1 105 ? 30.094 -7.031 -27.562 1 93.75 105 ILE B N 1
ATOM 3969 C CA . ILE B 1 105 ? 28.656 -6.766 -27.688 1 93.75 105 ILE B CA 1
ATOM 3970 C C . ILE B 1 105 ? 28.391 -5.273 -27.484 1 93.75 105 ILE B C 1
ATOM 3972 O O . ILE B 1 105 ? 28.812 -4.688 -26.484 1 93.75 105 ILE B O 1
ATOM 3976 N N . ASN B 1 106 ? 27.75 -4.633 -28.438 1 90 106 ASN B N 1
ATOM 3977 C CA . ASN B 1 106 ? 27.359 -3.232 -28.312 1 90 106 ASN B CA 1
ATOM 3978 C C . ASN B 1 106 ? 25.844 -3.082 -28.234 1 90 106 ASN B C 1
ATOM 3980 O O . ASN B 1 106 ? 25.125 -4.074 -28.234 1 90 106 ASN B O 1
ATOM 3984 N N . LYS B 1 107 ? 25.344 -1.846 -28.203 1 92 107 LYS B N 1
ATOM 3985 C CA . LYS B 1 107 ? 23.922 -1.555 -28 1 92 107 LYS B CA 1
ATOM 3986 C C . LYS B 1 107 ? 23.078 -2.072 -29.156 1 92 107 LYS B C 1
ATOM 3988 O O . LYS B 1 107 ? 21.984 -2.602 -28.953 1 92 107 LYS B O 1
ATOM 3993 N N . ARG B 1 108 ? 23.641 -1.882 -30.344 1 90.88 108 ARG B N 1
ATOM 3994 C CA . ARG B 1 108 ? 22.922 -2.33 -31.531 1 90.88 108 ARG B CA 1
ATOM 3995 C C . ARG B 1 108 ? 22.766 -3.846 -31.531 1 90.88 108 ARG B C 1
ATOM 3997 O O . ARG B 1 108 ? 21.688 -4.359 -31.859 1 90.88 108 ARG B O 1
ATOM 4004 N N . ASP B 1 109 ? 23.781 -4.609 -31.141 1 94.06 109 ASP B N 1
ATOM 4005 C CA . ASP B 1 109 ? 23.75 -6.066 -31.078 1 94.06 109 ASP B CA 1
ATOM 4006 C C . ASP B 1 109 ? 22.703 -6.539 -30.062 1 94.06 109 ASP B C 1
ATOM 4008 O O . ASP B 1 109 ? 21.938 -7.469 -30.328 1 94.06 109 ASP B O 1
ATOM 4012 N N . TYR B 1 110 ? 22.688 -5.879 -28.953 1 96.69 110 TYR B N 1
ATOM 4013 C CA . TYR B 1 110 ? 21.766 -6.277 -27.906 1 96.69 110 TYR B CA 1
ATOM 4014 C C . TYR B 1 110 ? 20.312 -5.996 -28.297 1 96.69 110 TYR B C 1
ATOM 4016 O O . TYR B 1 110 ? 19.422 -6.793 -28.016 1 96.69 110 TYR B O 1
ATOM 4024 N N . GLN B 1 111 ? 20.141 -4.816 -28.984 1 96.31 111 GLN B N 1
ATOM 4025 C CA . GLN B 1 111 ? 18.797 -4.52 -29.469 1 96.31 111 GLN B CA 1
ATOM 4026 C C . GLN B 1 111 ? 18.312 -5.586 -30.453 1 96.31 111 GLN B C 1
ATOM 4028 O O . GLN B 1 111 ? 17.156 -6.016 -30.391 1 96.31 111 GLN B O 1
ATOM 4033 N N . LYS B 1 112 ? 19.203 -6.016 -31.297 1 96.12 112 LYS B N 1
ATOM 4034 C CA . LYS B 1 112 ? 18.859 -7.074 -32.25 1 96.12 112 LYS B CA 1
ATOM 4035 C C . LYS B 1 112 ? 18.484 -8.367 -31.516 1 96.12 112 LYS B C 1
ATOM 4037 O O . LYS B 1 112 ? 17.562 -9.07 -31.938 1 96.12 112 LYS B O 1
ATOM 4042 N N . PHE B 1 113 ? 19.172 -8.672 -30.5 1 96.19 113 PHE B N 1
ATOM 4043 C CA . PHE B 1 113 ? 18.875 -9.836 -29.672 1 96.19 113 PHE B CA 1
ATOM 4044 C C . PHE B 1 113 ? 17.484 -9.734 -29.062 1 96.19 113 PHE B C 1
ATOM 4046 O O . PHE B 1 113 ? 16.688 -10.68 -29.125 1 96.19 113 PHE B O 1
ATOM 4053 N N . ILE B 1 114 ? 17.219 -8.555 -28.484 1 97.88 114 ILE B N 1
ATOM 4054 C CA . ILE B 1 114 ? 15.914 -8.344 -27.844 1 97.88 114 ILE B CA 1
ATOM 4055 C C . ILE B 1 114 ? 14.805 -8.438 -28.891 1 97.88 114 ILE B C 1
ATOM 4057 O O . ILE B 1 114 ? 13.75 -9.016 -28.641 1 97.88 114 ILE B O 1
ATOM 4061 N N . ASP B 1 115 ? 15.086 -7.891 -30.078 1 96.5 115 ASP B N 1
ATOM 4062 C CA . ASP B 1 115 ? 14.109 -7.973 -31.156 1 96.5 115 ASP B CA 1
ATOM 4063 C C . ASP B 1 115 ? 13.852 -9.422 -31.562 1 96.5 115 ASP B C 1
ATOM 4065 O O . ASP B 1 115 ? 12.703 -9.828 -31.75 1 96.5 115 ASP B O 1
ATOM 4069 N N . TRP B 1 116 ? 14.906 -10.156 -31.656 1 96.62 116 TRP B N 1
ATOM 4070 C CA . TRP B 1 116 ? 14.828 -11.57 -32.031 1 96.62 116 TRP B CA 1
ATOM 4071 C C . TRP B 1 116 ? 14.094 -12.359 -30.938 1 96.62 116 TRP B C 1
ATOM 4073 O O . TRP B 1 116 ? 13.188 -13.141 -31.25 1 96.62 116 TRP B O 1
ATOM 4083 N N . TYR B 1 117 ? 14.43 -12.141 -29.781 1 96.94 117 TYR B N 1
ATOM 4084 C CA . TYR B 1 117 ? 13.844 -12.875 -28.656 1 96.94 117 TYR B CA 1
ATOM 4085 C C . TYR B 1 117 ? 12.375 -12.516 -28.484 1 96.94 117 TYR B C 1
ATOM 4087 O O . TYR B 1 117 ? 11.578 -13.352 -28.047 1 96.94 117 TYR B O 1
ATOM 4095 N N . GLY B 1 118 ? 12.031 -11.367 -28.766 1 96.19 118 GLY B N 1
ATOM 4096 C CA . GLY B 1 118 ? 10.688 -10.852 -28.578 1 96.19 118 GLY B CA 1
ATOM 4097 C C . GLY B 1 118 ? 9.672 -11.43 -29.547 1 96.19 118 GLY B C 1
ATOM 4098 O O . GLY B 1 118 ? 8.469 -11.305 -29.344 1 96.19 118 GLY B O 1
ATOM 4099 N N . GLU B 1 119 ? 10.242 -12.016 -30.609 1 94.81 119 GLU B N 1
ATOM 4100 C CA . GLU B 1 119 ? 9.336 -12.609 -31.578 1 94.81 119 GLU B CA 1
ATOM 4101 C C . GLU B 1 119 ? 8.539 -13.758 -30.969 1 94.81 119 GLU B C 1
ATOM 4103 O O . GLU B 1 119 ? 9.109 -14.742 -30.516 1 94.81 119 GLU B O 1
ATOM 4108 N N . GLY B 1 120 ? 7.281 -13.547 -30.922 1 94.12 120 GLY B N 1
ATOM 4109 C CA . GLY B 1 120 ? 6.391 -14.586 -30.422 1 94.12 120 GLY B CA 1
ATOM 4110 C C . GLY B 1 120 ? 6.262 -14.578 -28.906 1 94.12 120 GLY B C 1
ATOM 4111 O O . GLY B 1 120 ? 5.754 -15.539 -28.328 1 94.12 120 GLY B O 1
ATOM 4112 N N . ARG B 1 121 ? 6.805 -13.586 -28.312 1 94.94 121 ARG B N 1
ATOM 4113 C CA . ARG B 1 121 ? 6.773 -13.539 -26.859 1 94.94 121 ARG B CA 1
ATOM 4114 C C . ARG B 1 121 ? 6.133 -12.25 -26.359 1 94.94 121 ARG B C 1
ATOM 4116 O O . ARG B 1 121 ? 5.992 -11.289 -27.125 1 94.94 121 ARG B O 1
ATOM 4123 N N . SER B 1 122 ? 5.676 -12.273 -25.156 1 93.56 122 SER B N 1
ATOM 4124 C CA . SER B 1 122 ? 5.016 -11.125 -24.562 1 93.56 122 SER B CA 1
ATOM 4125 C C . SER B 1 122 ? 6.031 -10.148 -23.969 1 93.56 122 SER B C 1
ATOM 4127 O O . SER B 1 122 ? 7.199 -10.5 -23.781 1 93.56 122 SER B O 1
ATOM 4129 N N . PHE B 1 123 ? 5.555 -8.945 -23.703 1 92.69 123 PHE B N 1
ATOM 4130 C CA . PHE B 1 123 ? 6.379 -7.898 -23.109 1 92.69 123 PHE B CA 1
ATOM 4131 C C . PHE B 1 123 ? 7.02 -8.391 -21.828 1 92.69 123 PHE B C 1
ATOM 4133 O O . PHE B 1 123 ? 8.227 -8.227 -21.625 1 92.69 123 PHE B O 1
ATOM 4140 N N . GLU B 1 124 ? 6.199 -9.047 -21 1 92.69 124 GLU B N 1
ATOM 4141 C CA . GLU B 1 124 ? 6.672 -9.469 -19.672 1 92.69 124 GLU B CA 1
ATOM 4142 C C . GLU B 1 124 ? 7.785 -10.5 -19.797 1 92.69 124 GLU B C 1
ATOM 4144 O O . GLU B 1 124 ? 8.766 -10.461 -19.047 1 92.69 124 GLU B O 1
ATOM 4149 N N . THR B 1 125 ? 7.641 -11.352 -20.703 1 94.19 125 THR B N 1
ATOM 4150 C CA . THR B 1 125 ? 8.641 -12.398 -20.906 1 94.19 125 THR B CA 1
ATOM 4151 C C . THR B 1 125 ? 9.969 -11.789 -21.344 1 94.19 125 THR B C 1
ATOM 4153 O O . THR B 1 125 ? 11.016 -12.117 -20.781 1 94.19 125 THR B O 1
ATOM 4156 N N . VAL B 1 126 ? 9.906 -10.883 -22.266 1 96.38 126 VAL B N 1
ATOM 4157 C CA . VAL B 1 126 ? 11.117 -10.266 -22.812 1 96.38 126 VAL B CA 1
ATOM 4158 C C . VAL B 1 126 ? 11.75 -9.359 -21.75 1 96.38 126 VAL B C 1
ATOM 4160 O O . VAL B 1 126 ? 12.969 -9.352 -21.594 1 96.38 126 VAL B O 1
ATOM 4163 N N . ASN B 1 127 ? 10.922 -8.664 -21.094 1 96.5 127 ASN B N 1
ATOM 4164 C CA . ASN B 1 127 ? 11.406 -7.75 -20.078 1 96.5 127 ASN B CA 1
ATOM 4165 C C . ASN B 1 127 ? 12.109 -8.5 -18.938 1 96.5 127 ASN B C 1
ATOM 4167 O O . ASN B 1 127 ? 13.086 -8 -18.375 1 96.5 127 ASN B O 1
ATOM 4171 N N . LYS B 1 128 ? 11.586 -9.641 -18.641 1 96.62 128 LYS B N 1
ATOM 4172 C CA . LYS B 1 128 ? 12.227 -10.453 -17.609 1 96.62 128 LYS B CA 1
ATOM 4173 C C . LYS B 1 128 ? 13.633 -10.859 -18.031 1 96.62 128 LYS B C 1
ATOM 4175 O O . LYS B 1 128 ? 14.57 -10.781 -17.234 1 96.62 128 LYS B O 1
ATOM 4180 N N . LEU B 1 129 ? 13.773 -11.305 -19.203 1 97.44 129 LEU B N 1
ATOM 4181 C CA . LEU B 1 129 ? 15.094 -11.641 -19.719 1 97.44 129 LEU B CA 1
ATOM 4182 C C . LEU B 1 129 ? 16.031 -10.438 -19.672 1 97.44 129 LEU B C 1
ATOM 4184 O O . LEU B 1 129 ? 17.156 -10.547 -19.203 1 97.44 129 LEU B O 1
ATOM 4188 N N . ASN B 1 130 ? 15.562 -9.312 -20.141 1 97.75 130 ASN B N 1
ATOM 4189 C CA . ASN B 1 130 ? 16.344 -8.078 -20.125 1 97.75 130 ASN B CA 1
ATOM 4190 C C . ASN B 1 130 ? 16.828 -7.738 -18.719 1 97.75 130 ASN B C 1
ATOM 4192 O O . ASN B 1 130 ? 17.984 -7.355 -18.516 1 97.75 130 ASN B O 1
ATOM 4196 N N . LYS B 1 131 ? 15.922 -7.902 -17.812 1 97.56 131 LYS B N 1
ATOM 4197 C CA . LYS B 1 131 ? 16.266 -7.594 -16.438 1 97.56 131 LYS B CA 1
ATOM 4198 C C . LYS B 1 131 ? 17.391 -8.508 -15.93 1 97.56 131 LYS B C 1
ATOM 4200 O O . LYS B 1 131 ? 18.297 -8.055 -15.234 1 97.56 131 LYS B O 1
ATOM 4205 N N . HIS B 1 132 ? 17.281 -9.75 -16.234 1 97.19 132 HIS B N 1
ATOM 4206 C CA . HIS B 1 132 ? 18.297 -10.711 -15.812 1 97.19 132 HIS B CA 1
ATOM 4207 C C . HIS B 1 132 ? 19.656 -10.398 -16.453 1 97.19 132 HIS B C 1
ATOM 4209 O O . HIS B 1 132 ? 20.672 -10.375 -15.773 1 97.19 132 HIS B O 1
ATOM 4215 N N . VAL B 1 133 ? 19.656 -10.094 -17.703 1 97.56 133 VAL B N 1
ATOM 4216 C CA . VAL B 1 133 ? 20.891 -9.789 -18.422 1 97.56 133 VAL B CA 1
ATOM 4217 C C . VAL B 1 133 ? 21.484 -8.484 -17.906 1 97.56 133 VAL B C 1
ATOM 4219 O O . VAL B 1 133 ? 22.703 -8.383 -17.703 1 97.56 133 VAL B O 1
ATOM 4222 N N . ARG B 1 134 ? 20.641 -7.52 -17.719 1 97.12 134 ARG B N 1
ATOM 4223 C CA . ARG B 1 134 ? 21.094 -6.219 -17.25 1 97.12 134 ARG B CA 1
ATOM 4224 C C . ARG B 1 134 ? 21.797 -6.348 -15.891 1 97.12 134 ARG B C 1
ATOM 4226 O O . ARG B 1 134 ? 22.828 -5.719 -15.664 1 97.12 134 ARG B O 1
ATOM 4233 N N . SER B 1 135 ? 21.172 -7.129 -15.047 1 95.88 135 SER B N 1
ATOM 4234 C CA . SER B 1 135 ? 21.781 -7.34 -13.742 1 95.88 135 SER B CA 1
ATOM 4235 C C . SER B 1 135 ? 23.188 -7.93 -13.867 1 95.88 135 SER B C 1
ATOM 4237 O O . SER B 1 135 ? 24.109 -7.48 -13.195 1 95.88 135 SER B O 1
ATOM 4239 N N . CYS B 1 136 ? 23.312 -8.859 -14.672 1 95.12 136 CYS B N 1
ATOM 4240 C CA . CYS B 1 136 ? 24.594 -9.508 -14.945 1 95.12 136 CYS B CA 1
ATOM 4241 C C . CYS B 1 136 ? 25.578 -8.516 -15.555 1 95.12 136 CYS B C 1
ATOM 4243 O O . CYS B 1 136 ? 26.75 -8.484 -15.156 1 95.12 136 CYS B O 1
ATOM 4245 N N . VAL B 1 137 ? 25.172 -7.684 -16.484 1 94.5 137 VAL B N 1
ATOM 4246 C CA . VAL B 1 137 ? 26.016 -6.719 -17.188 1 94.5 137 VAL B CA 1
ATOM 4247 C C . VAL B 1 137 ? 26.5 -5.645 -16.219 1 94.5 137 VAL B C 1
ATOM 4249 O O . VAL B 1 137 ? 27.656 -5.219 -16.281 1 94.5 137 VAL B O 1
ATOM 4252 N N . LYS B 1 138 ? 25.625 -5.258 -15.375 1 93.62 138 LYS B N 1
ATOM 4253 C CA . LYS B 1 138 ? 26.031 -4.281 -14.367 1 93.62 138 LYS B CA 1
ATOM 4254 C C . LYS B 1 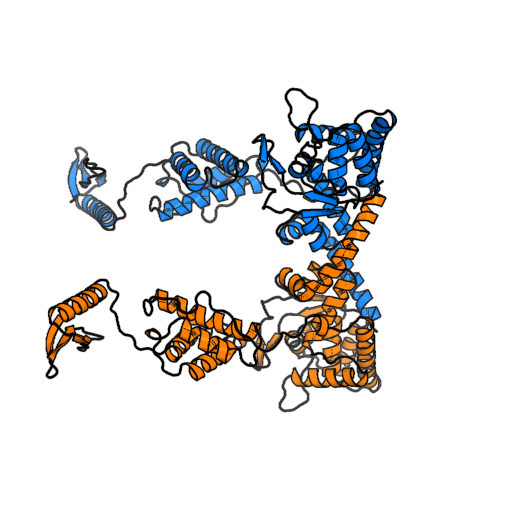138 ? 27.172 -4.809 -13.516 1 93.62 138 LYS B C 1
ATOM 4256 O O . LYS B 1 138 ? 28.125 -4.078 -13.234 1 93.62 138 LYS B O 1
ATOM 4261 N N . ASP B 1 139 ? 27.094 -6.043 -13.141 1 90 139 ASP B N 1
ATOM 4262 C CA . ASP B 1 139 ? 28.156 -6.656 -12.359 1 90 139 ASP B CA 1
ATOM 4263 C C . ASP B 1 139 ? 29.438 -6.785 -13.18 1 90 139 ASP B C 1
ATOM 4265 O O . ASP B 1 139 ? 30.547 -6.629 -12.648 1 90 139 ASP B O 1
ATOM 4269 N N . ALA B 1 140 ? 29.359 -7.047 -14.438 1 89.5 140 ALA B N 1
ATOM 4270 C CA . ALA B 1 140 ? 30.516 -7.117 -15.32 1 89.5 140 ALA B CA 1
ATOM 4271 C C . ALA B 1 140 ? 31.25 -5.777 -15.375 1 89.5 140 ALA B C 1
ATOM 4273 O O . ALA B 1 140 ? 32.469 -5.734 -15.43 1 89.5 140 ALA B O 1
ATOM 4274 N N . ILE B 1 141 ? 30.453 -4.758 -15.398 1 87 141 ILE B N 1
ATOM 4275 C CA . ILE B 1 141 ? 31.031 -3.414 -15.391 1 87 141 ILE B CA 1
ATOM 4276 C C . ILE B 1 141 ? 31.766 -3.176 -14.07 1 87 141 ILE B C 1
ATOM 4278 O O . ILE B 1 141 ? 32.906 -2.697 -14.062 1 87 141 ILE B O 1
ATOM 4282 N N . ASP B 1 142 ? 31.125 -3.592 -13.016 1 83.69 142 ASP B N 1
ATOM 4283 C CA . ASP B 1 142 ? 31.719 -3.412 -11.688 1 83.69 142 ASP B CA 1
ATOM 4284 C C . ASP B 1 142 ? 33.031 -4.188 -11.562 1 83.69 142 ASP B C 1
ATOM 4286 O O . ASP B 1 142 ? 33.938 -3.746 -10.875 1 83.69 142 ASP B O 1
ATOM 4290 N N . GLU B 1 143 ? 33.125 -5.289 -12.211 1 82.25 143 GLU B N 1
ATOM 4291 C CA . GLU B 1 143 ? 34.312 -6.129 -12.188 1 82.25 143 GLU B CA 1
ATOM 4292 C C . GLU B 1 143 ? 35.344 -5.633 -13.18 1 82.25 143 GLU B C 1
ATOM 4294 O O . GLU B 1 143 ? 36.469 -6.156 -13.227 1 82.25 143 GLU B O 1
ATOM 4299 N N . GLY B 1 144 ? 34.938 -4.672 -14.008 1 81.19 144 GLY B N 1
ATOM 4300 C CA . GLY B 1 144 ? 35.875 -4.09 -14.969 1 81.19 144 GLY B CA 1
ATOM 4301 C C . GLY B 1 144 ? 36 -4.902 -16.25 1 81.19 144 GLY B C 1
ATOM 4302 O O . GLY B 1 144 ? 36.938 -4.719 -17 1 81.19 144 GLY B O 1
ATOM 4303 N N . LEU B 1 145 ? 35.156 -5.812 -16.484 1 83.94 145 LEU B N 1
ATOM 4304 C CA . LEU B 1 145 ? 35.219 -6.664 -17.672 1 83.94 145 LEU B CA 1
ATOM 4305 C C . LEU B 1 145 ? 34.781 -5.898 -18.906 1 83.94 145 LEU B C 1
ATOM 4307 O O . LEU B 1 145 ? 35.25 -6.172 -20.016 1 83.94 145 LEU B O 1
ATOM 4311 N N . ILE B 1 146 ? 33.844 -5.016 -18.734 1 87.31 146 ILE B N 1
ATOM 4312 C CA . ILE B 1 146 ? 33.375 -4.145 -19.812 1 87.31 146 ILE B CA 1
ATOM 4313 C C . ILE B 1 146 ? 33.219 -2.719 -19.281 1 87.31 146 ILE B C 1
ATOM 4315 O O . ILE B 1 146 ? 33.062 -2.506 -18.078 1 87.31 146 ILE B O 1
ATOM 4319 N N . ASP B 1 147 ? 33.25 -1.822 -20.234 1 81.12 147 ASP B N 1
ATOM 4320 C CA . ASP B 1 147 ? 33.219 -0.419 -19.828 1 81.12 147 ASP B CA 1
ATOM 4321 C C . ASP B 1 147 ? 31.844 0.198 -20.047 1 81.12 147 ASP B C 1
ATOM 4323 O O . ASP B 1 147 ? 31.484 1.17 -19.375 1 81.12 147 ASP B O 1
ATOM 4327 N N . ILE B 1 148 ? 31.125 -0.373 -20.969 1 84.19 148 ILE B N 1
ATOM 4328 C CA . ILE B 1 148 ? 29.875 0.252 -21.375 1 84.19 148 ILE B CA 1
ATOM 4329 C C . ILE B 1 148 ? 28.719 -0.7 -21.094 1 84.19 148 ILE B C 1
ATOM 4331 O O . ILE B 1 148 ? 28.812 -1.9 -21.359 1 84.19 148 ILE B O 1
ATOM 4335 N N . ASP B 1 149 ? 27.609 -0.153 -20.562 1 92.38 149 ASP B N 1
ATOM 4336 C CA . ASP B 1 149 ? 26.359 -0.899 -20.375 1 92.38 149 ASP B CA 1
ATOM 4337 C C . ASP B 1 149 ? 25.547 -0.946 -21.656 1 92.38 149 ASP B C 1
ATOM 4339 O O . ASP B 1 149 ? 24.781 -0.032 -21.938 1 92.38 149 ASP B O 1
ATOM 4343 N N . PHE B 1 150 ? 25.75 -2.02 -22.344 1 92.69 150 PHE B N 1
ATOM 4344 C CA . PHE B 1 150 ? 25.094 -2.1 -23.656 1 92.69 150 PHE B CA 1
ATOM 4345 C C . PHE B 1 150 ? 23.594 -2.348 -23.5 1 92.69 150 PHE B C 1
ATOM 4347 O O . PHE B 1 150 ? 22.844 -2.322 -24.469 1 92.69 150 PHE B O 1
ATOM 4354 N N . THR B 1 151 ? 23.078 -2.58 -22.281 1 95.25 151 THR B N 1
ATOM 4355 C CA . THR B 1 151 ? 21.656 -2.826 -22.062 1 95.25 151 THR B CA 1
ATOM 4356 C C . THR B 1 151 ? 20.906 -1.517 -21.828 1 95.25 151 THR B C 1
ATOM 4358 O O . THR B 1 151 ? 19.672 -1.491 -21.828 1 95.25 151 THR B O 1
ATOM 4361 N N . ARG B 1 152 ? 21.609 -0.439 -21.609 1 90.62 152 ARG B N 1
ATOM 4362 C CA . ARG B 1 152 ? 21.016 0.847 -21.266 1 90.62 152 ARG B CA 1
ATOM 4363 C C . ARG B 1 152 ? 20.109 1.349 -22.375 1 90.62 152 ARG B C 1
ATOM 4365 O O . ARG B 1 152 ? 20.484 1.323 -23.547 1 90.62 152 ARG B O 1
ATOM 4372 N N . LYS B 1 153 ? 18.844 1.779 -22.109 1 89.31 153 LYS B N 1
ATOM 4373 C CA . LYS B 1 153 ? 17.844 2.387 -22.984 1 89.31 153 LYS B CA 1
ATOM 4374 C C . LYS B 1 153 ? 17.375 1.399 -24.047 1 89.31 153 LYS B C 1
ATOM 4376 O O . LYS B 1 153 ? 17.031 1.798 -25.172 1 89.31 153 LYS B O 1
ATOM 4381 N N . VAL B 1 154 ? 17.5 0.182 -23.844 1 93.5 154 VAL B N 1
ATOM 4382 C CA . VAL B 1 154 ? 17 -0.836 -24.766 1 93.5 154 VAL B CA 1
ATOM 4383 C C . VAL B 1 154 ? 15.484 -0.712 -24.891 1 93.5 154 VAL B C 1
ATOM 4385 O O . VAL B 1 154 ? 14.789 -0.437 -23.922 1 93.5 154 VAL B O 1
ATOM 4388 N N . HIS B 1 155 ? 14.984 -0.839 -26.062 1 94.81 155 HIS B N 1
ATOM 4389 C CA . HIS B 1 155 ? 13.547 -0.896 -26.312 1 94.81 155 HIS B CA 1
ATOM 4390 C C . HIS B 1 155 ? 13.047 -2.336 -26.312 1 94.81 155 HIS B C 1
ATOM 4392 O O . HIS B 1 155 ? 13.445 -3.135 -27.172 1 94.81 155 HIS B O 1
ATOM 4398 N N . ILE B 1 156 ? 12.141 -2.631 -25.406 1 95.88 156 ILE B N 1
ATOM 4399 C CA . ILE B 1 156 ? 11.633 -3.992 -25.297 1 95.88 156 ILE B CA 1
ATOM 4400 C C . ILE B 1 156 ? 10.656 -4.27 -26.438 1 95.88 156 ILE B C 1
ATOM 4402 O O . ILE B 1 156 ? 9.555 -3.721 -26.469 1 95.88 156 ILE B O 1
ATOM 4406 N N . HIS B 1 157 ? 11.102 -5.09 -27.359 1 93.5 157 HIS B N 1
ATOM 4407 C CA . HIS B 1 157 ? 10.266 -5.516 -28.469 1 93.5 157 HIS B CA 1
ATOM 4408 C C . HIS B 1 157 ? 9.508 -6.793 -28.141 1 93.5 157 HIS B C 1
ATOM 4410 O O . HIS B 1 157 ? 10.062 -7.711 -27.531 1 93.5 157 HIS B O 1
ATOM 4416 N N . PHE B 1 158 ? 8.266 -6.824 -28.453 1 92.56 158 PHE B N 1
ATOM 4417 C CA . PHE B 1 158 ? 7.422 -7.996 -28.25 1 92.56 158 PHE B CA 1
ATOM 4418 C C . PHE B 1 158 ? 6.324 -8.062 -29.297 1 92.56 158 PHE B C 1
ATOM 4420 O O . PHE B 1 158 ? 5.941 -7.039 -29.875 1 92.56 158 PHE B O 1
ATOM 4427 N N . THR B 1 159 ? 5.871 -9.273 -29.609 1 91.88 159 THR B N 1
ATOM 4428 C CA . THR B 1 159 ? 4.867 -9.391 -30.672 1 91.88 159 THR B CA 1
ATOM 4429 C C . THR B 1 159 ? 3.594 -10.047 -30.125 1 91.88 159 THR B C 1
ATOM 4431 O O . THR B 1 159 ? 2.557 -10.031 -30.797 1 91.88 159 THR B O 1
ATOM 4434 N N . LYS B 1 160 ? 3.689 -10.625 -28.984 1 88.19 160 LYS B N 1
ATOM 4435 C CA . LYS B 1 160 ? 2.506 -11.266 -28.406 1 88.19 160 LYS B CA 1
ATOM 4436 C C . LYS B 1 160 ? 1.838 -10.359 -27.375 1 88.19 160 LYS B C 1
ATOM 4438 O O . LYS B 1 160 ? 2.5 -9.836 -26.469 1 88.19 160 LYS B O 1
ATOM 4443 N N . GLU B 1 161 ? 0.602 -10.109 -27.516 1 81.25 161 GLU B N 1
ATOM 4444 C CA . GLU B 1 161 ? -0.143 -9.258 -26.594 1 81.25 161 GLU B CA 1
ATOM 4445 C C . GLU B 1 161 ? -0.446 -9.984 -25.297 1 81.25 161 GLU B C 1
ATOM 4447 O O . GLU B 1 161 ? -0.677 -11.195 -25.297 1 81.25 161 GLU B O 1
ATOM 4452 N N . ALA B 1 162 ? -0.242 -9.188 -24.25 1 73.19 162 ALA B N 1
ATOM 4453 C CA . ALA B 1 162 ? -0.546 -9.75 -22.922 1 73.19 162 ALA B CA 1
ATOM 4454 C C . ALA B 1 162 ? -2.027 -10.094 -22.812 1 73.19 162 ALA B C 1
ATOM 4456 O O . ALA B 1 162 ? -2.875 -9.438 -23.422 1 73.19 162 ALA B O 1
ATOM 4457 N N . LYS B 1 163 ? -2.27 -11.32 -22.281 1 63.88 163 LYS B N 1
ATOM 4458 C CA . LYS B 1 163 ? -3.676 -11.625 -22.031 1 63.88 163 LYS B CA 1
ATOM 4459 C C . LYS B 1 163 ? -4.312 -10.594 -21.109 1 63.88 163 LYS B C 1
ATOM 4461 O O . LYS B 1 163 ? -3.664 -10.094 -20.188 1 63.88 163 LYS B O 1
ATOM 4466 N N . LYS B 1 164 ? -5.523 -10.047 -21.484 1 57.56 164 LYS B N 1
ATOM 4467 C CA . LYS B 1 164 ? -6.23 -9.031 -20.703 1 57.56 164 LYS B CA 1
ATOM 4468 C C . LYS B 1 164 ? -6.664 -9.578 -19.344 1 57.56 164 LYS B C 1
ATOM 4470 O O . LYS B 1 164 ? -7.016 -10.758 -19.234 1 57.56 164 LYS B O 1
ATOM 4475 N N . SER B 1 165 ? -6.461 -8.781 -18.219 1 56.19 165 SER B N 1
ATOM 4476 C CA . SER B 1 165 ? -6.793 -9.078 -16.828 1 56.19 165 SER B CA 1
ATOM 4477 C C . SER B 1 165 ? -8.227 -9.586 -16.688 1 56.19 165 SER B C 1
ATOM 4479 O O . SER B 1 165 ? -8.492 -10.492 -15.906 1 56.19 165 SER B O 1
ATOM 4481 N N . SER B 1 166 ? -9.234 -8.797 -17.5 1 51.16 166 SER B N 1
ATOM 4482 C CA . SER B 1 166 ? -10.648 -9.125 -17.391 1 51.16 166 SER B CA 1
ATOM 4483 C C . SER B 1 166 ? -10.914 -10.57 -17.812 1 51.16 166 SER B C 1
ATOM 4485 O O . SER B 1 166 ? -11.914 -11.164 -17.406 1 51.16 166 SER B O 1
ATOM 4487 N N . GLU B 1 167 ? -10.156 -11.055 -18.562 1 56.38 167 GLU B N 1
ATOM 4488 C CA . GLU B 1 167 ? -10.414 -12.359 -19.172 1 56.38 167 GLU B CA 1
ATOM 4489 C C . GLU B 1 167 ? -9.969 -13.484 -18.234 1 56.38 167 GLU B C 1
ATOM 4491 O O . GLU B 1 167 ? -10.125 -14.664 -18.562 1 56.38 167 GLU B O 1
ATOM 4496 N N . LYS B 1 168 ? -9.852 -12.977 -16.969 1 69.94 168 LYS B N 1
ATOM 4497 C CA . LYS B 1 168 ? -9.172 -14 -16.188 1 69.94 168 LYS B CA 1
ATOM 4498 C C . LYS B 1 168 ? -10.008 -14.406 -14.969 1 69.94 168 LYS B C 1
ATOM 4500 O O . LYS B 1 168 ? -9.523 -15.109 -14.078 1 69.94 168 LYS B O 1
ATOM 4505 N N . HIS B 1 169 ? -11.398 -13.82 -15.062 1 85.88 169 HIS B N 1
ATOM 4506 C CA . HIS B 1 169 ? -12.18 -14.25 -13.906 1 85.88 169 HIS B CA 1
ATOM 4507 C C . HIS B 1 169 ? -13.656 -14.406 -14.266 1 85.88 169 HIS B C 1
ATOM 4509 O O . HIS B 1 169 ? -14.102 -13.914 -15.305 1 85.88 169 HIS B O 1
ATOM 4515 N N . LEU B 1 170 ? -14.43 -15.148 -13.562 1 93.75 170 LEU B N 1
ATOM 4516 C CA . LEU B 1 170 ? -15.852 -15.406 -13.758 1 93.75 170 LEU B CA 1
ATOM 4517 C C . LEU B 1 170 ? -16.703 -14.344 -13.062 1 93.75 170 LEU B C 1
ATOM 4519 O O . LEU B 1 170 ? -16.281 -13.773 -12.055 1 93.75 170 LEU B O 1
ATOM 4523 N N . SER B 1 171 ? -17.875 -14.039 -13.664 1 93.25 171 SER B N 1
ATOM 4524 C CA . SER B 1 171 ? -18.859 -13.188 -13 1 93.25 171 SER B CA 1
ATOM 4525 C C . SER B 1 171 ? -19.5 -13.906 -11.82 1 93.25 171 SER B C 1
ATOM 4527 O O . SER B 1 171 ? -19.312 -15.117 -11.641 1 93.25 171 SER B O 1
ATOM 4529 N N . PHE B 1 172 ? -20.234 -13.18 -11.047 1 94.31 172 PHE B N 1
ATOM 4530 C CA . PHE B 1 172 ? -20.906 -13.766 -9.898 1 94.31 172 PHE B CA 1
ATOM 4531 C C . PHE B 1 172 ? -21.859 -14.883 -10.328 1 94.31 172 PHE B C 1
ATOM 4533 O O . PHE B 1 172 ? -21.828 -15.984 -9.766 1 94.31 172 PHE B O 1
ATOM 4540 N N . SER B 1 173 ? -22.625 -14.594 -11.344 1 95.88 173 SER B N 1
ATOM 4541 C CA . SER B 1 173 ? -23.578 -15.578 -11.836 1 95.88 173 SER B CA 1
ATOM 4542 C C . SER B 1 173 ? -22.891 -16.812 -12.383 1 95.88 173 SER B C 1
ATOM 4544 O O . SER B 1 173 ? -23.328 -17.938 -12.156 1 95.88 173 SER B O 1
ATOM 4546 N N . GLU B 1 174 ? -21.797 -16.578 -13.07 1 96.81 174 GLU B N 1
ATOM 4547 C CA . GLU B 1 174 ? -21.031 -17.703 -13.609 1 96.81 174 GLU B CA 1
ATOM 4548 C C . GLU B 1 174 ? -20.391 -18.516 -12.492 1 96.81 174 GLU B C 1
ATOM 4550 O O . GLU B 1 174 ? -20.359 -19.75 -12.562 1 96.81 174 GLU B O 1
ATOM 4555 N N . THR B 1 175 ? -19.922 -17.828 -11.484 1 97.5 175 THR B N 1
ATOM 4556 C CA . THR B 1 175 ? -19.328 -18.5 -10.336 1 97.5 175 THR B CA 1
ATOM 4557 C C . THR B 1 175 ? -20.375 -19.344 -9.594 1 97.5 175 THR B C 1
ATOM 4559 O O . THR B 1 175 ? -20.078 -20.438 -9.125 1 97.5 175 THR B O 1
ATOM 4562 N N . GLN B 1 176 ? -21.547 -18.844 -9.523 1 97.44 176 GLN B N 1
ATOM 4563 C CA . GLN B 1 176 ? -22.656 -19.578 -8.906 1 97.44 176 GLN B CA 1
ATOM 4564 C C . GLN B 1 176 ? -22.953 -20.859 -9.656 1 97.44 176 GLN B C 1
ATOM 4566 O O . GLN B 1 176 ? -23.094 -21.922 -9.055 1 97.44 176 GLN B O 1
ATOM 4571 N N . LEU B 1 177 ? -23.016 -20.75 -10.953 1 97.56 177 LEU B N 1
ATOM 4572 C CA . LEU B 1 177 ? -23.266 -21.906 -11.797 1 97.56 177 LEU B CA 1
ATOM 4573 C C . LEU B 1 177 ? -22.172 -22.969 -11.602 1 97.56 177 LEU B C 1
ATOM 4575 O O . LEU B 1 177 ? -22.484 -24.156 -11.422 1 97.56 177 LEU B O 1
ATOM 4579 N N . LEU B 1 178 ? -20.938 -22.531 -11.617 1 98.19 178 LEU B N 1
ATOM 4580 C CA . LEU B 1 178 ? -19.812 -23.438 -11.453 1 98.19 178 LEU B CA 1
ATOM 4581 C C . LEU B 1 178 ? -19.859 -24.109 -10.086 1 98.19 178 LEU B C 1
ATOM 4583 O O . LEU B 1 178 ? -19.703 -25.328 -9.977 1 98.19 178 LEU B O 1
ATOM 4587 N N . THR B 1 179 ? -20.109 -23.312 -9.047 1 98.31 179 THR B N 1
ATOM 4588 C CA . THR B 1 179 ? -20.125 -23.812 -7.68 1 98.31 179 THR B CA 1
ATOM 4589 C C . THR B 1 179 ? -21.219 -24.859 -7.5 1 98.31 179 THR B C 1
ATOM 4591 O O . THR B 1 179 ? -20.969 -25.922 -6.934 1 98.31 179 THR B O 1
ATOM 4594 N N . ARG B 1 180 ? -22.359 -24.562 -8.023 1 97.81 180 ARG B N 1
ATOM 4595 C CA . ARG B 1 180 ? -23.484 -25.484 -7.895 1 97.81 180 ARG B CA 1
ATOM 4596 C C . ARG B 1 180 ? -23.203 -26.797 -8.602 1 97.81 180 ARG B C 1
ATOM 4598 O O . ARG B 1 180 ? -23.531 -27.875 -8.086 1 97.81 180 ARG B O 1
ATOM 4605 N N . GLU B 1 181 ? -22.594 -26.688 -9.742 1 98 181 GLU B N 1
ATOM 4606 C CA . GLU B 1 181 ? -22.266 -27.906 -10.492 1 98 181 GLU B CA 1
ATOM 4607 C C . GLU B 1 181 ? -21.219 -28.75 -9.75 1 98 181 GLU B C 1
ATOM 4609 O O . GLU B 1 181 ? -21.328 -29.969 -9.703 1 98 181 GLU B O 1
ATOM 4614 N N . ILE B 1 182 ? -20.25 -28.109 -9.219 1 98.06 182 ILE B N 1
ATOM 4615 C CA . ILE B 1 182 ? -19.203 -28.797 -8.484 1 98.06 182 ILE B CA 1
ATOM 4616 C C . ILE B 1 182 ? -19.781 -29.469 -7.242 1 98.06 182 ILE B C 1
ATOM 4618 O O . ILE B 1 182 ? -19.469 -30.625 -6.953 1 98.06 182 ILE B O 1
ATOM 4622 N N . VAL B 1 183 ? -20.609 -28.75 -6.559 1 97.75 183 VAL B N 1
ATOM 4623 C CA . VAL B 1 183 ? -21.219 -29.25 -5.328 1 97.75 183 VAL B CA 1
ATOM 4624 C C . VAL B 1 183 ? -22.125 -30.453 -5.645 1 97.75 183 VAL B C 1
ATOM 4626 O O . VAL B 1 183 ? -22.141 -31.438 -4.902 1 97.75 183 VAL B O 1
ATOM 4629 N N . LYS B 1 184 ? -22.828 -30.328 -6.73 1 97.38 184 LYS B N 1
ATOM 4630 C CA . LYS B 1 184 ? -23.641 -31.453 -7.18 1 97.38 184 LYS B CA 1
ATOM 4631 C C . LYS B 1 184 ? -22.797 -32.688 -7.422 1 97.38 184 LYS B C 1
ATOM 4633 O O . LYS B 1 184 ? -23.156 -33.781 -7.012 1 97.38 184 LYS B O 1
ATOM 4638 N N . ASP B 1 185 ? -21.703 -32.469 -8.086 1 97.25 185 ASP B N 1
ATOM 4639 C CA . ASP B 1 185 ? -20.781 -33.562 -8.375 1 97.25 185 ASP B CA 1
ATOM 4640 C C . ASP B 1 185 ? -20.266 -34.219 -7.09 1 97.25 185 ASP B C 1
ATOM 4642 O O . ASP B 1 185 ? -20.25 -35.438 -6.961 1 97.25 185 ASP B O 1
ATOM 4646 N N . ILE B 1 186 ? -19.922 -33.438 -6.121 1 96.81 186 ILE B N 1
ATOM 4647 C CA . ILE B 1 186 ? -19.375 -33.906 -4.852 1 96.81 186 ILE B CA 1
ATOM 4648 C C . ILE B 1 186 ? -20.453 -34.625 -4.059 1 96.81 186 ILE B C 1
ATOM 4650 O O . ILE B 1 186 ? -20.234 -35.75 -3.572 1 96.81 186 ILE B O 1
ATOM 4654 N N . ASN B 1 187 ? -21.625 -34.031 -3.99 1 95.94 187 ASN B N 1
ATOM 4655 C CA . ASN B 1 187 ? -22.703 -34.562 -3.188 1 95.94 187 ASN B CA 1
ATOM 4656 C C . ASN B 1 187 ? -23.219 -35.906 -3.758 1 95.94 187 ASN B C 1
ATOM 4658 O O . ASN B 1 187 ? -23.625 -36.781 -3.01 1 95.94 187 ASN B O 1
ATOM 4662 N N . GLN B 1 188 ? -23.219 -35.969 -5.031 1 95.94 188 GLN B N 1
ATOM 4663 C CA . GLN B 1 188 ? -23.609 -37.219 -5.66 1 95.94 188 GLN B CA 1
ATOM 4664 C C . GLN B 1 188 ? -22.719 -38.375 -5.199 1 95.94 188 GLN B C 1
ATOM 4666 O O . GLN B 1 188 ? -23.203 -39.469 -4.898 1 95.94 188 GLN B O 1
ATOM 4671 N N . CYS B 1 189 ? -21.469 -38.125 -5.117 1 94.44 189 CYS B N 1
ATOM 4672 C CA . CYS B 1 189 ? -20.531 -39.125 -4.645 1 94.44 189 CYS B CA 1
ATOM 4673 C C . CYS B 1 189 ? -20.734 -39.406 -3.166 1 94.44 189 CYS B C 1
ATOM 4675 O O . CYS B 1 189 ? -20.828 -40.594 -2.768 1 94.44 189 CYS B O 1
ATOM 4677 N N . LEU B 1 190 ? -20.891 -38.406 -2.4 1 91.88 190 LEU B N 1
ATOM 4678 C CA . LEU B 1 190 ? -21.031 -38.562 -0.955 1 91.88 190 LEU B CA 1
ATOM 4679 C C . LEU B 1 190 ? -22.297 -39.312 -0.603 1 91.88 190 LEU B C 1
ATOM 4681 O O . LEU B 1 190 ? -22.312 -40.125 0.315 1 91.88 190 LEU B O 1
ATOM 4685 N N . SER B 1 191 ? -23.344 -39.031 -1.315 1 91.69 191 SER B N 1
ATOM 4686 C CA . SER B 1 191 ? -24.641 -39.656 -1.068 1 91.69 191 SER B CA 1
ATOM 4687 C C . SER B 1 191 ? -24.547 -41.156 -1.335 1 91.69 191 SER B C 1
ATOM 4689 O O . SER B 1 191 ? -25.328 -41.938 -0.767 1 91.69 191 SER B O 1
ATOM 4691 N N . GLN B 1 192 ? -23.625 -41.531 -2.131 1 93.44 192 GLN B N 1
ATOM 4692 C CA . GLN B 1 192 ? -23.438 -42.938 -2.463 1 93.44 192 GLN B CA 1
ATOM 4693 C C . GLN B 1 192 ? -22.312 -43.562 -1.635 1 93.44 192 GLN B C 1
ATOM 4695 O O . GLN B 1 192 ? -21.812 -44.625 -1.956 1 93.44 192 GLN B O 1
ATOM 4700 N N . SER B 1 193 ? -21.844 -42.812 -0.662 1 90.38 193 SER B N 1
ATOM 4701 C CA . SER B 1 193 ? -20.766 -43.219 0.231 1 90.38 193 SER B CA 1
ATOM 4702 C C . SER B 1 193 ? -19.484 -43.469 -0.541 1 90.38 193 SER B C 1
ATOM 4704 O O . SER B 1 193 ? -18.766 -44.438 -0.251 1 90.38 193 SER B O 1
ATOM 4706 N N . LYS B 1 194 ? -19.312 -42.75 -1.596 1 90.62 194 LYS B N 1
ATOM 4707 C CA . LYS B 1 194 ? -18.078 -42.781 -2.377 1 90.62 194 LYS B CA 1
ATOM 4708 C C . LYS B 1 194 ? -17.266 -41.5 -2.17 1 90.62 194 LYS B C 1
ATOM 4710 O O . LYS B 1 194 ? -17.828 -40.438 -1.885 1 90.62 194 LYS B O 1
ATOM 4715 N N . LYS B 1 195 ? -15.984 -41.688 -2.348 1 88.5 195 LYS B N 1
ATOM 4716 C CA . LYS B 1 195 ? -15.125 -40.531 -2.234 1 88.5 195 LYS B CA 1
ATOM 4717 C C . LYS B 1 195 ? -15.32 -39.594 -3.418 1 88.5 195 LYS B C 1
ATOM 4719 O O . LYS B 1 195 ? -15.359 -40.031 -4.57 1 88.5 195 LYS B O 1
ATOM 4724 N N . PRO B 1 196 ? -15.508 -38.312 -3.127 1 91.31 196 PRO B N 1
ATOM 4725 C CA . PRO B 1 196 ? -15.609 -37.375 -4.234 1 91.31 196 PRO B CA 1
ATOM 4726 C C . PRO B 1 196 ? -14.297 -37.219 -5.004 1 91.31 196 PRO B C 1
ATOM 4728 O O . PRO B 1 196 ? -13.227 -37.562 -4.492 1 91.31 196 PRO B O 1
ATOM 4731 N N . ASN B 1 197 ? -14.445 -36.781 -6.254 1 92.06 197 ASN B N 1
ATOM 4732 C CA . ASN B 1 197 ? -13.25 -36.438 -7.027 1 92.06 197 ASN B CA 1
ATOM 4733 C C . ASN B 1 197 ? -12.414 -35.375 -6.336 1 92.06 197 ASN B C 1
ATOM 4735 O O . ASN B 1 197 ? -12.945 -34.312 -5.93 1 92.06 197 ASN B O 1
ATOM 4739 N N . LEU B 1 198 ? -11.164 -35.625 -6.199 1 93.81 198 LEU B N 1
ATOM 4740 C CA . LEU B 1 198 ? -10.281 -34.688 -5.5 1 93.81 198 LEU B CA 1
ATOM 4741 C C . LEU B 1 198 ? -10.227 -33.344 -6.219 1 93.81 198 LEU B C 1
ATOM 4743 O O . LEU B 1 198 ? -10.133 -32.281 -5.578 1 93.81 198 LEU B O 1
ATOM 4747 N N . GLY B 1 199 ? -10.258 -33.375 -7.512 1 96.06 199 GLY B N 1
ATOM 4748 C CA . GLY B 1 199 ? -10.266 -32.156 -8.289 1 96.06 199 GLY B CA 1
ATOM 4749 C C . GLY B 1 199 ? -11.461 -31.266 -7.992 1 96.06 199 GLY B C 1
ATOM 4750 O O . GLY B 1 199 ? -11.328 -30.047 -7.895 1 96.06 199 GLY B O 1
ATOM 4751 N N . SER B 1 200 ? -12.648 -31.891 -7.855 1 97.38 200 SER B N 1
ATOM 4752 C CA . SER B 1 200 ? -13.852 -31.141 -7.539 1 97.38 200 SER B CA 1
ATOM 4753 C C . SER B 1 200 ? -13.742 -30.453 -6.18 1 97.38 200 SER B C 1
ATOM 4755 O O . SER B 1 200 ? -14.125 -29.297 -6.031 1 97.38 200 SER B O 1
ATOM 4757 N N . LEU B 1 201 ? -13.203 -31.203 -5.262 1 96.56 201 LEU B N 1
ATOM 4758 C CA . LEU B 1 201 ? -13.016 -30.656 -3.922 1 96.56 201 LEU B CA 1
ATOM 4759 C C . LEU B 1 201 ? -12.016 -29.5 -3.939 1 96.56 201 LEU B C 1
ATOM 4761 O O . LEU B 1 201 ? -12.227 -28.469 -3.291 1 96.56 201 LEU B O 1
ATOM 4765 N N . MET B 1 202 ? -10.922 -29.641 -4.68 1 97.75 202 MET B N 1
ATOM 4766 C CA . MET B 1 202 ? -9.914 -28.594 -4.801 1 97.75 202 MET B CA 1
ATOM 4767 C C . MET B 1 202 ? -10.508 -27.328 -5.418 1 97.75 202 MET B C 1
ATOM 4769 O O . MET B 1 202 ? -10.234 -26.219 -4.957 1 97.75 202 MET B O 1
ATOM 4773 N N . ILE B 1 203 ? -11.281 -27.547 -6.449 1 98.44 203 ILE B N 1
ATOM 4774 C CA . ILE B 1 203 ? -11.898 -26.406 -7.137 1 98.44 203 ILE B CA 1
ATOM 4775 C C . ILE B 1 203 ? -12.836 -25.672 -6.18 1 98.44 203 ILE B C 1
ATOM 4777 O O . ILE B 1 203 ? -12.844 -24.438 -6.137 1 98.44 203 ILE B O 1
ATOM 4781 N N . LEU B 1 204 ? -13.617 -26.422 -5.406 1 98.38 204 LEU B N 1
ATOM 4782 C CA . LEU B 1 204 ? -14.523 -25.812 -4.438 1 98.38 204 LEU B CA 1
ATOM 4783 C C . LEU B 1 204 ? -13.75 -24.969 -3.43 1 98.38 204 LEU B C 1
ATOM 4785 O O . LEU B 1 204 ? -14.125 -23.828 -3.162 1 98.38 204 LEU B O 1
ATOM 4789 N N . ILE B 1 205 ? -12.664 -25.484 -2.893 1 98.19 205 ILE B N 1
ATOM 4790 C CA . ILE B 1 205 ? -11.836 -24.766 -1.934 1 98.19 205 ILE B CA 1
ATOM 4791 C C . ILE B 1 205 ? -11.234 -23.531 -2.6 1 98.19 205 ILE B C 1
ATOM 4793 O O . ILE B 1 205 ? -11.188 -22.453 -2.002 1 98.19 205 ILE B O 1
ATOM 4797 N N . GLY B 1 206 ? -10.797 -23.688 -3.84 1 98.19 206 GLY B N 1
ATOM 4798 C CA . GLY B 1 206 ? -10.242 -22.562 -4.578 1 98.19 206 GLY B CA 1
ATOM 4799 C C . GLY B 1 206 ? -11.211 -21.406 -4.746 1 98.19 206 GLY B C 1
ATOM 4800 O O . GLY B 1 206 ? -10.867 -20.25 -4.496 1 98.19 206 GLY B O 1
ATOM 4801 N N . ILE B 1 207 ? -12.453 -21.719 -5.082 1 97.44 207 ILE B N 1
ATOM 4802 C CA . ILE B 1 207 ? -13.477 -20.703 -5.34 1 97.44 207 ILE B CA 1
ATOM 4803 C C . ILE B 1 207 ? -13.867 -20.016 -4.035 1 97.44 207 ILE B C 1
ATOM 4805 O O . ILE B 1 207 ? -14.078 -18.797 -4.008 1 97.44 207 ILE B O 1
ATOM 4809 N N . THR B 1 208 ? -13.875 -20.75 -2.975 1 97.88 208 THR B N 1
ATOM 4810 C CA . THR B 1 208 ? -14.477 -20.234 -1.749 1 97.88 208 THR B CA 1
ATOM 4811 C C . THR B 1 208 ? -13.422 -19.547 -0.881 1 97.88 208 THR B C 1
ATOM 4813 O O . THR B 1 208 ? -13.75 -18.75 -0.001 1 97.88 208 THR B O 1
ATOM 4816 N N . THR B 1 209 ? -12.109 -19.844 -1.094 1 97.94 209 THR B N 1
ATOM 4817 C CA . THR B 1 209 ? -11.094 -19.344 -0.178 1 97.94 209 THR B CA 1
ATOM 4818 C C . THR B 1 209 ? -10.094 -18.469 -0.92 1 97.94 209 THR B C 1
ATOM 4820 O O . THR B 1 209 ? -9.367 -17.688 -0.301 1 97.94 209 THR B O 1
ATOM 4823 N N . GLY B 1 210 ? -9.93 -18.656 -2.215 1 96.94 210 GLY B N 1
ATOM 4824 C CA . GLY B 1 210 ? -8.961 -17.906 -2.992 1 96.94 210 GLY B CA 1
ATOM 4825 C C . GLY B 1 210 ? -7.539 -18.391 -2.816 1 96.94 210 GLY B C 1
ATOM 4826 O O . GLY B 1 210 ? -6.586 -17.703 -3.166 1 96.94 210 GLY B O 1
ATOM 4827 N N . MET B 1 211 ? -7.336 -19.578 -2.273 1 97.5 211 MET B N 1
ATOM 4828 C CA . MET B 1 211 ? -6 -20.141 -2.061 1 97.5 211 MET B CA 1
ATOM 4829 C C . MET B 1 211 ? -5.352 -20.516 -3.389 1 97.5 211 MET B C 1
ATOM 4831 O O . MET B 1 211 ? -6.039 -20.922 -4.328 1 97.5 211 MET B O 1
ATOM 4835 N N . ARG B 1 212 ? -4.051 -20.422 -3.445 1 95.75 212 ARG B N 1
ATOM 4836 C CA . ARG B 1 212 ? -3.301 -20.938 -4.59 1 95.75 212 ARG B CA 1
ATOM 4837 C C . ARG B 1 212 ? -3.35 -22.453 -4.645 1 95.75 212 ARG B C 1
ATOM 4839 O O . ARG B 1 212 ? -3.518 -23.109 -3.615 1 95.75 212 ARG B O 1
ATOM 4846 N N . TYR B 1 213 ? -3.09 -23.062 -5.836 1 95.94 213 TYR B N 1
ATOM 4847 C CA . TYR B 1 213 ? -3.105 -24.516 -5.988 1 95.94 213 TYR B CA 1
ATOM 4848 C C . TYR B 1 213 ? -2.148 -25.172 -5.004 1 95.94 213 TYR B C 1
ATOM 4850 O O . TYR B 1 213 ? -2.52 -26.125 -4.312 1 95.94 213 TYR B O 1
ATOM 4858 N N . GLY B 1 214 ? -0.905 -24.672 -4.949 1 95.62 214 GLY B N 1
ATOM 4859 C CA . GLY B 1 214 ? 0.106 -25.281 -4.094 1 95.62 214 GLY B CA 1
ATOM 4860 C C . GLY B 1 214 ? -0.278 -25.266 -2.625 1 95.62 214 GLY B C 1
ATOM 4861 O O . GLY B 1 214 ? 0.08 -26.188 -1.883 1 95.62 214 GLY B O 1
ATOM 4862 N N . GLU B 1 215 ? -0.99 -24.219 -2.217 1 96.88 215 GLU B N 1
ATOM 4863 C CA . GLU B 1 215 ? -1.458 -24.125 -0.837 1 96.88 215 GLU B CA 1
ATOM 4864 C C . GLU B 1 215 ? -2.531 -25.172 -0.55 1 96.88 215 GLU B C 1
ATOM 4866 O O . GLU B 1 215 ? -2.506 -25.828 0.496 1 96.88 215 GLU B O 1
ATOM 4871 N N . ILE B 1 216 ? -3.416 -25.359 -1.491 1 97.5 216 ILE B N 1
ATOM 4872 C CA . ILE B 1 216 ? -4.508 -26.312 -1.338 1 97.5 216 ILE B CA 1
ATOM 4873 C C . ILE B 1 216 ? -3.955 -27.734 -1.335 1 97.5 216 ILE B C 1
ATOM 4875 O O . ILE B 1 216 ? -4.309 -28.547 -0.474 1 97.5 216 ILE B O 1
ATOM 4879 N N . ALA B 1 217 ? -3.062 -28.031 -2.264 1 95.38 217 ALA B N 1
ATOM 4880 C CA . ALA B 1 217 ? -2.477 -29.359 -2.395 1 95.38 217 ALA B CA 1
ATOM 4881 C C . ALA B 1 217 ? -1.73 -29.75 -1.126 1 95.38 217 ALA B C 1
ATOM 4883 O O . ALA B 1 217 ? -1.641 -30.938 -0.796 1 95.38 217 ALA B O 1
ATOM 4884 N N . ALA B 1 218 ? -1.28 -28.766 -0.351 1 94.94 218 ALA B N 1
ATOM 4885 C CA . ALA B 1 218 ? -0.426 -29.031 0.805 1 94.94 218 ALA B CA 1
ATOM 4886 C C . ALA B 1 218 ? -1.252 -29.141 2.082 1 94.94 218 ALA B C 1
ATOM 4888 O O . ALA B 1 218 ? -0.71 -29.422 3.156 1 94.94 218 ALA B O 1
ATOM 4889 N N . LEU B 1 219 ? -2.516 -29 1.998 1 95.44 219 LEU B N 1
ATOM 4890 C CA . LEU B 1 219 ? -3.354 -29.016 3.193 1 95.44 219 LEU B CA 1
ATOM 4891 C C . LEU B 1 219 ? -3.336 -30.391 3.85 1 95.44 219 LEU B C 1
ATOM 4893 O O . LEU B 1 219 ? -3.432 -31.422 3.166 1 95.44 219 LEU B O 1
ATOM 4897 N N . ARG B 1 220 ? -3.191 -30.391 5.156 1 93.38 220 ARG B N 1
ATOM 4898 C CA . ARG B 1 220 ? -3.312 -31.594 5.992 1 93.38 220 ARG B CA 1
ATOM 4899 C C . ARG B 1 220 ? -4.613 -31.562 6.789 1 93.38 220 ARG B C 1
ATOM 4901 O O . ARG B 1 220 ? -5.266 -30.531 6.895 1 93.38 220 ARG B O 1
ATOM 4908 N N . HIS B 1 221 ? -4.938 -32.719 7.34 1 91.75 221 HIS B N 1
ATOM 4909 C CA . HIS B 1 221 ? -6.113 -32.812 8.203 1 91.75 221 HIS B CA 1
ATOM 4910 C C . HIS B 1 221 ? -6 -31.844 9.375 1 91.75 221 HIS B C 1
ATOM 4912 O O . HIS B 1 221 ? -6.98 -31.203 9.758 1 91.75 221 HIS B O 1
ATOM 4918 N N . SER B 1 222 ? -4.832 -31.656 9.867 1 92.12 222 SER B N 1
ATOM 4919 C CA . SER B 1 222 ? -4.582 -30.812 11.031 1 92.12 222 SER B CA 1
ATOM 4920 C C . SER B 1 222 ? -4.746 -29.328 10.695 1 92.12 222 SER B C 1
ATOM 4922 O O . SER B 1 222 ? -4.836 -28.5 11.594 1 92.12 222 SER B O 1
ATOM 4924 N N . ASP B 1 223 ? -4.762 -29.047 9.398 1 95.62 223 ASP B N 1
ATOM 4925 C CA . ASP B 1 223 ? -4.887 -27.641 8.977 1 95.62 223 ASP B CA 1
ATOM 4926 C C . ASP B 1 223 ? -6.348 -27.219 8.922 1 95.62 223 ASP B C 1
ATOM 4928 O O . ASP B 1 223 ? -6.648 -26.047 8.656 1 95.62 223 ASP B O 1
ATOM 4932 N N . LEU B 1 224 ? -7.238 -28.172 9.242 1 95.5 224 LEU B N 1
ATOM 4933 C CA . LEU B 1 224 ? -8.664 -27.875 9.188 1 95.5 224 LEU B CA 1
ATOM 4934 C C . LEU B 1 224 ? -9.266 -27.859 10.594 1 95.5 224 LEU B C 1
ATOM 4936 O O . LEU B 1 224 ? -9.156 -28.828 11.336 1 95.5 224 LEU B O 1
ATOM 4940 N N . ASN B 1 225 ? -9.711 -26.75 11.016 1 96.12 225 ASN B N 1
ATOM 4941 C CA . ASN B 1 225 ? -10.57 -26.641 12.195 1 96.12 225 ASN B CA 1
ATOM 4942 C C . ASN B 1 225 ? -12.039 -26.484 11.805 1 96.12 225 ASN B C 1
ATOM 4944 O O . ASN B 1 225 ? -12.555 -25.375 11.727 1 96.12 225 ASN B O 1
ATOM 4948 N N . LEU B 1 226 ? -12.688 -27.609 11.602 1 95.38 226 LEU B N 1
ATOM 4949 C CA . LEU B 1 226 ? -14.023 -27.594 11.016 1 95.38 226 LEU B CA 1
ATOM 4950 C C . LEU B 1 226 ? -15.078 -27.312 12.086 1 95.38 226 LEU B C 1
ATOM 4952 O O . LEU B 1 226 ? -16.234 -27.016 11.758 1 95.38 226 LEU B O 1
ATOM 4956 N N . ARG B 1 227 ? -14.695 -27.375 13.328 1 95 227 ARG B N 1
ATOM 4957 C CA . ARG B 1 227 ? -15.594 -26.969 14.406 1 95 227 ARG B CA 1
ATOM 4958 C C . ARG B 1 227 ? -15.867 -25.469 14.375 1 95 227 ARG B C 1
ATOM 4960 O O . ARG B 1 227 ? -17.016 -25.047 14.492 1 95 227 ARG B O 1
ATOM 4967 N N . GLU B 1 228 ? -14.812 -24.75 14.141 1 95.06 228 GLU B N 1
ATOM 4968 C CA . GLU B 1 228 ? -14.945 -23.297 14.133 1 95.06 228 GLU B CA 1
ATOM 4969 C C . GLU B 1 228 ? -14.977 -22.766 12.703 1 95.06 228 GLU B C 1
ATOM 4971 O O . GLU B 1 228 ? -15.203 -21.562 12.492 1 95.06 228 GLU B O 1
ATOM 4976 N N . GLY B 1 229 ? -14.734 -23.547 11.719 1 95.62 229 GLY B N 1
ATOM 4977 C CA . GLY B 1 229 ? -14.812 -23.172 10.312 1 95.62 229 GLY B CA 1
ATOM 4978 C C . GLY B 1 229 ? -13.602 -22.391 9.836 1 95.62 229 GLY B C 1
ATOM 4979 O O . GLY B 1 229 ? -13.742 -21.328 9.234 1 95.62 229 GLY B O 1
ATOM 4980 N N . TYR B 1 230 ? -12.391 -22.953 10.133 1 97 230 TYR B N 1
ATOM 4981 C CA . TYR B 1 230 ? -11.164 -22.297 9.703 1 97 230 TYR B CA 1
ATOM 4982 C C . TYR B 1 230 ? -10.266 -23.25 8.93 1 97 230 TYR B C 1
ATOM 4984 O O . TYR B 1 230 ? -10.227 -24.453 9.227 1 97 230 TYR B O 1
ATOM 4992 N N . ILE B 1 231 ? -9.539 -22.75 7.934 1 97.38 231 ILE B N 1
ATOM 4993 C CA . ILE B 1 231 ? -8.43 -23.438 7.277 1 97.38 231 ILE B CA 1
ATOM 4994 C C . ILE B 1 231 ? -7.125 -22.703 7.562 1 97.38 231 ILE B C 1
ATOM 4996 O O . ILE B 1 231 ? -7.043 -21.484 7.387 1 97.38 231 ILE B O 1
ATOM 5000 N N . TYR B 1 232 ? -6.16 -23.359 8.039 1 97 232 TYR B N 1
ATOM 5001 C CA . TYR B 1 232 ? -4.836 -22.797 8.281 1 97 232 TYR B CA 1
ATOM 5002 C C . TYR B 1 232 ? -3.916 -23.031 7.086 1 97 232 TYR B C 1
ATOM 5004 O O . TYR B 1 232 ? -3.631 -24.172 6.723 1 97 232 TYR B O 1
ATOM 5012 N N . VAL B 1 233 ? -3.49 -21.969 6.43 1 97.19 233 VAL B N 1
ATOM 5013 C CA . VAL B 1 233 ? -2.564 -22.047 5.309 1 97.19 233 VAL B CA 1
ATOM 5014 C C . VAL B 1 233 ? -1.131 -21.891 5.805 1 97.19 233 VAL B C 1
ATOM 5016 O O . VAL B 1 233 ? -0.673 -20.766 6.043 1 97.19 233 VAL B O 1
ATOM 5019 N N . GLU B 1 234 ? -0.423 -22.969 5.867 1 93.88 234 GLU B N 1
ATOM 5020 C CA . GLU B 1 234 ? 0.87 -22.938 6.547 1 93.88 234 GLU B CA 1
ATOM 5021 C C . GLU B 1 234 ? 2.004 -23.281 5.582 1 93.88 234 GLU B C 1
ATOM 5023 O O . GLU B 1 234 ? 3.156 -22.922 5.82 1 93.88 234 GLU B O 1
ATOM 5028 N N . ARG B 1 235 ? 1.658 -24.031 4.543 1 93.88 235 ARG B N 1
ATOM 5029 C CA . ARG B 1 235 ? 2.682 -24.5 3.615 1 93.88 235 ARG B CA 1
ATOM 5030 C C . ARG B 1 235 ? 2.135 -24.594 2.195 1 93.88 235 ARG B C 1
ATOM 5032 O O . ARG B 1 235 ? 0.941 -24.375 1.97 1 93.88 235 ARG B O 1
ATOM 5039 N N . ALA B 1 236 ? 3.029 -24.859 1.274 1 94.25 236 ALA B N 1
ATOM 5040 C CA . ALA B 1 236 ? 2.654 -25.016 -0.128 1 94.25 236 ALA B CA 1
ATOM 5041 C C . ALA B 1 236 ? 3.4 -26.188 -0.77 1 94.25 236 ALA B C 1
ATOM 5043 O O . ALA B 1 236 ? 4.555 -26.453 -0.431 1 94.25 236 ALA B O 1
ATOM 5044 N N . TRP B 1 237 ? 2.707 -26.812 -1.605 1 91.75 237 TRP B N 1
ATOM 5045 C CA . TRP B 1 237 ? 3.291 -27.891 -2.396 1 91.75 237 TRP B CA 1
ATOM 5046 C C . TRP B 1 237 ? 3.965 -27.344 -3.65 1 91.75 237 TRP B C 1
ATOM 5048 O O . TRP B 1 237 ? 3.34 -26.641 -4.438 1 91.75 237 TRP B O 1
ATOM 5058 N N . LYS B 1 238 ? 5.254 -27.672 -3.717 1 89.31 238 LYS B N 1
ATOM 5059 C CA . LYS B 1 238 ? 6.012 -27.328 -4.918 1 89.31 238 LYS B CA 1
ATOM 5060 C C . LYS B 1 238 ? 6.07 -28.516 -5.883 1 89.31 238 LYS B C 1
ATOM 5062 O O . LYS B 1 238 ? 6.965 -29.359 -5.781 1 89.31 238 LYS B O 1
ATOM 5067 N N . GLU B 1 239 ? 5.227 -28.531 -6.793 1 86.44 239 GLU B N 1
ATOM 5068 C CA . GLU B 1 239 ? 5.008 -29.688 -7.66 1 86.44 239 GLU B CA 1
ATOM 5069 C C . GLU B 1 239 ? 6.277 -30.031 -8.43 1 86.44 239 GLU B C 1
ATOM 5071 O O . GLU B 1 239 ? 6.613 -31.219 -8.57 1 86.44 239 GLU B O 1
ATOM 5076 N N . LYS B 1 240 ? 6.957 -29.047 -8.891 1 82.12 240 LYS B N 1
ATOM 5077 C CA . LYS B 1 240 ? 8.148 -29.312 -9.688 1 82.12 240 LYS B CA 1
ATOM 5078 C C . LYS B 1 240 ? 9.25 -29.938 -8.836 1 82.12 240 LYS B C 1
ATOM 5080 O O . LYS B 1 240 ? 9.992 -30.797 -9.305 1 82.12 240 LYS B O 1
ATOM 5085 N N . GLU B 1 241 ? 9.32 -29.547 -7.641 1 84.75 241 GLU B N 1
ATOM 5086 C CA . GLU B 1 241 ? 10.336 -30.047 -6.719 1 84.75 241 GLU B CA 1
ATOM 5087 C C . GLU B 1 241 ? 9.82 -31.266 -5.949 1 84.75 241 GLU B C 1
ATOM 5089 O O . GLU B 1 241 ? 10.602 -31.969 -5.309 1 84.75 241 GLU B O 1
ATOM 5094 N N . LYS B 1 242 ? 8.516 -31.484 -6.105 1 84.38 242 LYS B N 1
ATOM 5095 C CA . LYS B 1 242 ? 7.859 -32.562 -5.367 1 84.38 242 LYS B CA 1
ATOM 5096 C C . LYS B 1 242 ? 8.188 -32.5 -3.879 1 84.38 242 LYS B C 1
ATOM 5098 O O . LYS B 1 242 ? 8.594 -33.469 -3.277 1 84.38 242 LYS B O 1
ATOM 5103 N N . ASP B 1 243 ? 8.094 -31.281 -3.404 1 87.38 243 ASP B N 1
ATOM 5104 C CA . ASP B 1 243 ? 8.406 -31.047 -1.998 1 87.38 243 ASP B CA 1
ATOM 5105 C C . ASP B 1 243 ? 7.52 -29.938 -1.425 1 87.38 243 ASP B C 1
ATOM 5107 O O . ASP B 1 243 ? 6.902 -29.172 -2.176 1 87.38 243 ASP B O 1
ATOM 5111 N N . PHE B 1 244 ? 7.516 -30.078 -0.083 1 87.69 244 PHE B N 1
ATOM 5112 C CA . PHE B 1 244 ? 6.785 -29.031 0.628 1 87.69 244 PHE B CA 1
ATOM 5113 C C . PHE B 1 244 ? 7.688 -27.844 0.922 1 87.69 244 PHE B C 1
ATOM 5115 O O . PHE B 1 244 ? 8.875 -28.016 1.185 1 87.69 244 PHE B O 1
ATOM 5122 N N . GLY B 1 245 ? 7.156 -26.672 0.833 1 86.81 245 GLY B N 1
ATOM 5123 C CA . GLY B 1 245 ? 7.895 -25.469 1.15 1 86.81 245 GLY B CA 1
ATOM 5124 C C . GLY B 1 245 ? 7.023 -24.375 1.747 1 86.81 245 GLY B C 1
ATOM 5125 O O . GLY B 1 245 ? 5.855 -24.609 2.057 1 86.81 245 GLY B O 1
ATOM 5126 N N . GLU B 1 246 ? 7.68 -23.281 1.937 1 84.56 246 GLU B N 1
ATOM 5127 C CA . GLU B 1 246 ? 6.957 -22.109 2.441 1 84.56 246 GLU B CA 1
ATOM 5128 C C . GLU B 1 246 ? 6.039 -21.531 1.375 1 84.56 246 GLU B C 1
ATOM 5130 O O . GLU B 1 246 ? 6.277 -21.703 0.178 1 84.56 246 GLU B O 1
ATOM 5135 N N . THR B 1 247 ? 4.98 -21 1.873 1 81.5 247 THR B N 1
ATOM 5136 C CA . THR B 1 247 ? 4.133 -20.266 0.938 1 81.5 247 THR B CA 1
ATOM 5137 C C . THR B 1 247 ? 4.918 -19.156 0.242 1 81.5 247 THR B C 1
ATOM 5139 O O . THR B 1 247 ? 5.949 -18.703 0.748 1 81.5 247 THR B O 1
ATOM 5142 N N . LYS B 1 248 ? 4.438 -18.781 -0.896 1 74.31 248 LYS B N 1
ATOM 5143 C CA . LYS B 1 248 ? 5.078 -17.656 -1.584 1 74.31 248 LYS B CA 1
ATOM 5144 C C . LYS B 1 248 ? 5.07 -16.406 -0.717 1 74.31 248 LYS B C 1
ATOM 5146 O O . LYS B 1 248 ? 4.031 -16.031 -0.159 1 74.31 248 LYS B O 1
ATOM 5151 N N . GLY B 1 249 ? 6.254 -15.852 -0.504 1 74.88 249 GLY B N 1
ATOM 5152 C CA . GLY B 1 249 ? 6.41 -14.68 0.335 1 74.88 249 GLY B CA 1
ATOM 5153 C C . GLY B 1 249 ? 6.395 -14.992 1.818 1 74.88 249 GLY B C 1
ATOM 5154 O O . GLY B 1 249 ? 6.418 -14.086 2.652 1 74.88 249 GLY B O 1
ATOM 5155 N N . LYS B 1 250 ? 6.215 -16.25 2.148 1 77.31 250 LYS B N 1
ATOM 5156 C CA . LYS B 1 250 ? 6.238 -16.734 3.525 1 77.31 250 LYS B CA 1
ATOM 5157 C C . LYS B 1 250 ? 5.074 -16.156 4.328 1 77.31 250 LYS B C 1
ATOM 5159 O O . LYS B 1 250 ? 5.25 -15.734 5.473 1 77.31 250 LYS B O 1
ATOM 5164 N N . MET B 1 251 ? 3.963 -16.172 3.627 1 83.62 251 MET B N 1
ATOM 5165 C CA . MET B 1 251 ? 2.787 -15.602 4.281 1 83.62 251 MET B CA 1
ATOM 5166 C C . MET B 1 251 ? 1.847 -16.703 4.762 1 83.62 251 MET B C 1
ATOM 5168 O O . MET B 1 251 ? 1.177 -17.344 3.953 1 83.62 251 MET B O 1
ATOM 5172 N N . THR B 1 252 ? 1.841 -17 6.039 1 91.75 252 THR B N 1
ATOM 5173 C CA . THR B 1 252 ? 0.838 -17.875 6.637 1 91.75 252 THR B CA 1
ATOM 5174 C C . THR B 1 252 ? -0.406 -17.094 7.027 1 91.75 252 THR B C 1
ATOM 5176 O O . THR B 1 252 ? -0.33 -15.883 7.277 1 91.75 252 THR B O 1
ATOM 5179 N N . ARG B 1 253 ? -1.538 -17.812 6.902 1 94.44 253 ARG B N 1
ATOM 5180 C CA . ARG B 1 253 ? -2.768 -17.125 7.27 1 94.44 253 ARG B CA 1
A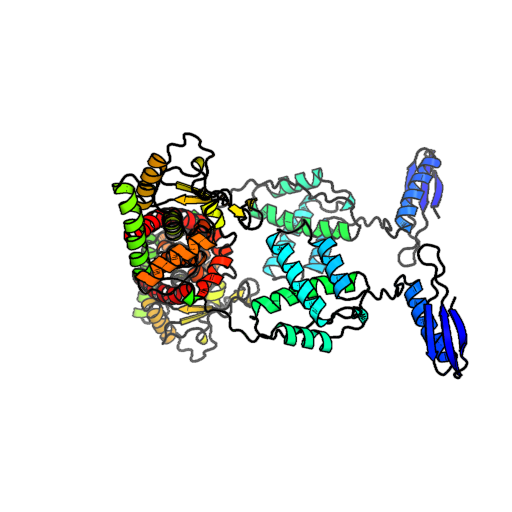TOM 5181 C C . ARG B 1 253 ? -3.863 -18.109 7.652 1 94.44 253 ARG B C 1
ATOM 5183 O O . ARG B 1 253 ? -3.727 -19.312 7.426 1 94.44 253 ARG B O 1
ATOM 5190 N N . THR B 1 254 ? -4.863 -17.562 8.305 1 95.81 254 THR B N 1
ATOM 5191 C CA . THR B 1 254 ? -6.059 -18.312 8.664 1 95.81 254 THR B CA 1
ATOM 5192 C C . THR B 1 254 ? -7.27 -17.812 7.883 1 95.81 254 THR B C 1
ATOM 5194 O O . THR B 1 254 ? -7.531 -16.609 7.844 1 95.81 254 THR B O 1
ATOM 5197 N N . ILE B 1 255 ? -7.969 -18.75 7.227 1 97.06 255 ILE B N 1
ATOM 5198 C CA . ILE B 1 255 ? -9.117 -18.359 6.41 1 97.06 255 ILE B CA 1
ATOM 5199 C C . ILE B 1 255 ? -10.391 -18.953 7.008 1 97.06 255 ILE B C 1
ATOM 5201 O O . ILE B 1 255 ? -10.484 -20.156 7.238 1 97.06 255 ILE B O 1
ATOM 5205 N N . LYS B 1 256 ? -11.359 -18.094 7.293 1 95.75 256 LYS B N 1
ATOM 5206 C CA . LYS B 1 256 ? -12.68 -18.562 7.711 1 95.75 256 LYS B CA 1
ATOM 5207 C C . LYS B 1 256 ? -13.484 -19.078 6.52 1 95.75 256 LYS B C 1
ATOM 5209 O O . LYS B 1 256 ? -13.484 -18.469 5.449 1 95.75 256 LYS B O 1
ATOM 5214 N N . ILE B 1 257 ? -14.141 -20.219 6.641 1 96.94 257 ILE B N 1
ATOM 5215 C CA . ILE B 1 257 ? -14.898 -20.797 5.539 1 96.94 257 ILE B CA 1
ATOM 5216 C C . ILE B 1 257 ? -16.375 -20.875 5.918 1 96.94 257 ILE B C 1
ATOM 5218 O O . ILE B 1 257 ? -16.719 -20.875 7.102 1 96.94 257 ILE B O 1
ATOM 5222 N N . ASP B 1 258 ? -17.219 -20.875 4.922 1 95.5 258 ASP B N 1
ATOM 5223 C CA . ASP B 1 258 ? -18.672 -20.875 5.105 1 95.5 258 ASP B CA 1
ATOM 5224 C C . ASP B 1 258 ? -19.156 -22.25 5.559 1 95.5 258 ASP B C 1
ATOM 5226 O O . ASP B 1 258 ? -18.422 -23.234 5.477 1 95.5 258 ASP B O 1
ATOM 5230 N N . GLN B 1 259 ? -20.406 -22.297 5.922 1 95.5 259 GLN B N 1
ATOM 5231 C CA . GLN B 1 259 ? -20.984 -23.484 6.523 1 95.5 259 GLN B CA 1
ATOM 5232 C C . GLN B 1 259 ? -21.109 -24.609 5.496 1 95.5 259 GLN B C 1
ATOM 5234 O O . GLN B 1 259 ? -20.859 -25.781 5.816 1 95.5 259 GLN B O 1
ATOM 5239 N N . ASN B 1 260 ? -21.469 -24.328 4.301 1 96.56 260 ASN B N 1
ATOM 5240 C CA . ASN B 1 260 ? -21.625 -25.359 3.271 1 96.56 260 ASN B CA 1
ATOM 5241 C C . ASN B 1 260 ? -20.312 -26.047 2.947 1 96.56 260 ASN B C 1
ATOM 5243 O O . ASN B 1 260 ? -20.25 -27.266 2.883 1 96.56 260 ASN B O 1
ATOM 5247 N N . THR B 1 261 ? -19.266 -25.203 2.758 1 97.06 261 THR B N 1
ATOM 5248 C CA . THR B 1 261 ? -17.938 -25.75 2.518 1 97.06 261 THR B CA 1
ATOM 5249 C C . THR B 1 261 ? -17.484 -26.609 3.701 1 97.06 261 THR B C 1
ATOM 5251 O O . THR B 1 261 ? -16.938 -27.688 3.516 1 97.06 261 THR B O 1
ATOM 5254 N N . THR B 1 262 ? -17.75 -26.109 4.891 1 97.06 262 THR B N 1
ATOM 5255 C CA . THR B 1 262 ? -17.391 -26.828 6.113 1 97.06 262 THR B CA 1
ATOM 5256 C C . THR B 1 262 ? -18.047 -28.188 6.164 1 97.06 262 THR B C 1
ATOM 5258 O O . THR B 1 262 ? -17.391 -29.203 6.453 1 97.06 262 THR B O 1
ATOM 5261 N N . GLU B 1 263 ? -19.297 -28.266 5.867 1 96.12 263 GLU B N 1
ATOM 5262 C CA . GLU B 1 263 ? -20.047 -29.516 5.922 1 96.12 263 GLU B CA 1
ATOM 5263 C C . GLU B 1 263 ? -19.547 -30.516 4.879 1 96.12 263 GLU B C 1
ATOM 5265 O O . GLU B 1 263 ? -19.453 -31.719 5.148 1 96.12 263 GLU B O 1
ATOM 5270 N N . ILE B 1 264 ? -19.219 -30.031 3.736 1 95.88 264 ILE B N 1
ATOM 5271 C CA . ILE B 1 264 ? -18.703 -30.891 2.672 1 95.88 264 ILE B CA 1
ATOM 5272 C C . ILE B 1 264 ? -17.344 -31.484 3.088 1 95.88 264 ILE B C 1
ATOM 5274 O O . ILE B 1 264 ? -17.109 -32.688 2.91 1 95.88 264 ILE B O 1
ATOM 5278 N N . LEU B 1 265 ? -16.531 -30.641 3.688 1 95.25 265 LEU B N 1
ATOM 5279 C CA . LEU B 1 265 ? -15.211 -31.094 4.133 1 95.25 265 LEU B CA 1
ATOM 5280 C C . LEU B 1 265 ? -15.344 -32.094 5.27 1 95.25 265 LEU B C 1
ATOM 5282 O O . LEU B 1 265 ? -14.594 -33.062 5.328 1 95.25 265 LEU B O 1
ATOM 5286 N N . LYS B 1 266 ? -16.297 -31.859 6.148 1 94 266 LYS B N 1
ATOM 5287 C CA . LYS B 1 266 ? -16.547 -32.781 7.234 1 94 266 LYS B CA 1
ATOM 5288 C C . LYS B 1 266 ? -16.938 -34.156 6.688 1 94 266 LYS B C 1
ATOM 5290 O O . LYS B 1 266 ? -16.422 -35.188 7.137 1 94 266 LYS B O 1
ATOM 5295 N N . ALA B 1 267 ? -17.859 -34.125 5.742 1 93.12 267 ALA B N 1
ATOM 5296 C CA . ALA B 1 267 ? -18.328 -35.375 5.133 1 93.12 267 ALA B CA 1
ATOM 5297 C C . ALA B 1 267 ? -17.172 -36.094 4.441 1 93.12 267 ALA B C 1
ATOM 5299 O O . ALA B 1 267 ? -17.062 -37.344 4.543 1 93.12 267 ALA B O 1
ATOM 5300 N N . TYR B 1 268 ? -16.344 -35.406 3.775 1 91.81 268 TYR B N 1
ATOM 5301 C CA . TYR B 1 268 ? -15.203 -35.969 3.08 1 91.81 268 TYR B CA 1
ATOM 5302 C C . TYR B 1 268 ? -14.234 -36.625 4.066 1 91.81 268 TYR B C 1
ATOM 5304 O O . TYR B 1 268 ? -13.75 -37.719 3.842 1 91.81 268 TYR B O 1
ATOM 5312 N N . LEU B 1 269 ? -13.953 -35.906 5.16 1 90.19 269 LEU B N 1
ATOM 5313 C CA . LEU B 1 269 ? -12.992 -36.375 6.148 1 90.19 269 LEU B CA 1
ATOM 5314 C C . LEU B 1 269 ? -13.508 -37.625 6.84 1 90.19 269 LEU B C 1
ATOM 5316 O O . LEU B 1 269 ? -12.719 -38.5 7.203 1 90.19 269 LEU B O 1
ATOM 5320 N N . LYS B 1 270 ? -14.773 -37.656 7.02 1 87.56 270 LYS B N 1
ATOM 5321 C CA . LYS B 1 270 ? -15.375 -38.812 7.645 1 87.56 270 LYS B CA 1
ATOM 5322 C C . LYS B 1 270 ? -15.156 -40.062 6.797 1 87.56 270 LYS B C 1
ATOM 5324 O O . LYS B 1 270 ? -15 -41.156 7.332 1 87.56 270 LYS B O 1
ATOM 5329 N N . MET B 1 271 ? -15.141 -39.875 5.531 1 83.88 271 MET B N 1
ATOM 5330 C CA . MET B 1 271 ? -14.938 -41 4.621 1 83.88 271 MET B CA 1
ATOM 5331 C C . MET B 1 271 ? -13.477 -41.438 4.605 1 83.88 271 MET B C 1
ATOM 5333 O O . MET B 1 271 ? -13.18 -42.594 4.332 1 83.88 271 MET B O 1
ATOM 5337 N N . ASN B 1 272 ? -12.602 -40.5 4.707 1 73.31 272 ASN B N 1
ATOM 5338 C CA . ASN B 1 272 ? -11.172 -40.781 4.609 1 73.31 272 ASN B CA 1
ATOM 5339 C C . ASN B 1 272 ? -10.602 -41.25 5.949 1 73.31 272 ASN B C 1
ATOM 5341 O O . ASN B 1 272 ? -9.422 -41.594 6.039 1 73.31 272 ASN B O 1
ATOM 5345 N N . ASN B 1 273 ? -11.273 -41.906 6.895 1 62.31 273 ASN B N 1
ATOM 5346 C CA . ASN B 1 273 ? -11.047 -42.531 8.203 1 62.31 273 ASN B CA 1
ATOM 5347 C C . ASN B 1 273 ? -9.586 -42.375 8.633 1 62.31 273 ASN B C 1
ATOM 5349 O O . ASN B 1 273 ? -9.07 -43.219 9.367 1 62.31 273 ASN B O 1
ATOM 5353 N N . SER B 1 274 ? -8.711 -41.562 7.988 1 58.94 274 SER B N 1
ATOM 5354 C CA . SER B 1 274 ? -7.348 -41.719 8.477 1 58.94 274 SER B CA 1
ATOM 5355 C C . SER B 1 274 ? -7.137 -40.906 9.766 1 58.94 274 SER B C 1
ATOM 5357 O O . SER B 1 274 ? -7.52 -39.75 9.852 1 58.94 274 SER B O 1
ATOM 5359 N N . ALA B 1 275 ? -7.117 -41.656 10.945 1 56.47 275 ALA B N 1
ATOM 5360 C CA . ALA B 1 275 ? -6.832 -41.125 12.273 1 56.47 275 ALA B CA 1
ATOM 5361 C C . ALA B 1 275 ? -5.539 -40.312 12.273 1 56.47 275 ALA B C 1
ATOM 5363 O O . ALA B 1 275 ? -5.145 -39.781 13.305 1 56.47 275 ALA B O 1
ATOM 5364 N N . ASN B 1 276 ? -4.879 -40.25 11.125 1 61.25 276 ASN B N 1
ATOM 5365 C CA . ASN B 1 276 ? -3.566 -39.625 11.18 1 61.25 276 ASN B CA 1
ATOM 5366 C C . ASN B 1 276 ? -3.643 -38.156 10.781 1 61.25 276 ASN B C 1
ATOM 5368 O O . ASN B 1 276 ? -3.852 -37.812 9.609 1 61.25 276 ASN B O 1
ATOM 5372 N N . ASP B 1 277 ? -3.51 -37.219 11.68 1 64.69 277 ASP B N 1
ATOM 5373 C CA . ASP B 1 277 ? -3.582 -35.781 11.562 1 64.69 277 ASP B CA 1
ATOM 5374 C C . ASP B 1 277 ? -2.561 -35.25 10.555 1 64.69 277 ASP B C 1
ATOM 5376 O O . ASP B 1 277 ? -2.744 -34.188 9.977 1 64.69 277 ASP B O 1
ATOM 5380 N N . SER B 1 278 ? -1.599 -36 10.328 1 68.5 278 SER B N 1
ATOM 5381 C CA . SER B 1 278 ? -0.541 -35.531 9.438 1 68.5 278 SER B CA 1
ATOM 5382 C C . SER B 1 278 ? -0.819 -35.906 7.996 1 68.5 278 SER B C 1
ATOM 5384 O O . SER B 1 278 ? -0.081 -35.531 7.086 1 68.5 278 SER B O 1
ATOM 5386 N N . LYS B 1 279 ? -1.955 -36.5 7.82 1 82.94 279 LYS B N 1
ATOM 5387 C CA . LYS B 1 279 ? -2.297 -36.969 6.484 1 82.94 279 LYS B CA 1
ATOM 5388 C C . LYS B 1 279 ? -2.719 -35.844 5.574 1 82.94 279 LYS B C 1
ATOM 5390 O O . LYS B 1 279 ? -3.406 -34.906 6.008 1 82.94 279 LYS B O 1
ATOM 5395 N N . LEU B 1 280 ? -2.279 -35.938 4.371 1 89.62 280 LEU B N 1
ATOM 5396 C CA . LEU B 1 280 ? -2.609 -34.938 3.352 1 89.62 280 LEU B CA 1
ATOM 5397 C C . LEU B 1 280 ? -4.047 -35.125 2.875 1 89.62 280 LEU B C 1
ATOM 5399 O O . LEU B 1 280 ? -4.527 -36.25 2.725 1 89.62 280 LEU B O 1
ATOM 5403 N N . LEU B 1 281 ? -4.676 -34.062 2.635 1 90.75 281 LEU B N 1
ATOM 5404 C CA . LEU B 1 281 ? -6.074 -34.062 2.219 1 90.75 281 LEU B CA 1
ATOM 5405 C C . LEU B 1 281 ? -6.219 -34.531 0.775 1 90.75 281 LEU B C 1
ATOM 5407 O O . LEU B 1 281 ? -7.238 -35.125 0.406 1 90.75 281 LEU B O 1
ATOM 5411 N N . PHE B 1 282 ? -5.172 -34.344 -0.063 1 93.25 282 PHE B N 1
ATOM 5412 C CA . PHE B 1 282 ? -5.336 -34.531 -1.499 1 93.25 282 PHE B CA 1
ATOM 5413 C C . PHE B 1 282 ? -4.32 -35.531 -2.031 1 93.25 282 PHE B C 1
ATOM 5415 O O . PHE B 1 282 ? -3.764 -35.344 -3.115 1 93.25 282 PHE B O 1
ATOM 5422 N N . GLU B 1 283 ? -4.129 -36.469 -1.327 1 87.88 283 GLU B N 1
ATOM 5423 C CA . GLU B 1 283 ? -3.285 -37.562 -1.795 1 87.88 283 GLU B CA 1
ATOM 5424 C C . GLU B 1 283 ? -3.924 -38.281 -2.979 1 87.88 283 GLU B C 1
ATOM 5426 O O . GLU B 1 283 ? -5.117 -38.594 -2.955 1 87.88 283 GLU B O 1
ATOM 5431 N N . SER B 1 284 ? -3.072 -38.438 -3.936 1 82.12 284 SER B N 1
ATOM 5432 C CA . SER B 1 284 ? -3.576 -39.062 -5.152 1 82.12 284 SER B CA 1
ATOM 5433 C C . SER B 1 284 ? -3.766 -40.562 -4.965 1 82.12 284 SER B C 1
ATOM 5435 O O . SER B 1 284 ? -3.037 -41.188 -4.195 1 82.12 284 SER B O 1
ATOM 5437 N N . ASN B 1 285 ? -4.805 -41.094 -5.59 1 74.56 285 ASN B N 1
ATOM 5438 C CA . ASN B 1 285 ? -5.027 -42.531 -5.59 1 74.56 285 ASN B CA 1
ATOM 5439 C C . ASN B 1 285 ? -4.27 -43.219 -6.723 1 74.56 285 ASN B C 1
ATOM 5441 O O . ASN B 1 285 ? -4.277 -44.469 -6.828 1 74.56 285 ASN B O 1
ATOM 5445 N N . LYS B 1 286 ? -3.541 -42.438 -7.445 1 78.81 286 LYS B N 1
ATOM 5446 C CA . LYS B 1 286 ? -2.777 -43 -8.555 1 78.81 286 LYS B CA 1
ATOM 5447 C C . LYS B 1 286 ? -1.372 -43.406 -8.109 1 78.81 286 LYS B C 1
ATOM 5449 O O . LYS B 1 286 ? -0.746 -42.688 -7.312 1 78.81 286 LYS B O 1
ATOM 5454 N N . PRO B 1 287 ? -0.934 -44.625 -8.438 1 71.75 287 PRO B N 1
ATOM 5455 C CA . PRO B 1 287 ? 0.34 -45.156 -7.961 1 71.75 287 PRO B CA 1
ATOM 5456 C C . PRO B 1 287 ? 1.509 -44.219 -8.18 1 71.75 287 PRO B C 1
ATOM 5458 O O . PRO B 1 287 ? 2.393 -44.094 -7.324 1 71.75 287 PRO B O 1
ATOM 5461 N N . ASN B 1 288 ? 1.609 -43.406 -9.242 1 72.69 288 ASN B N 1
ATOM 5462 C CA . ASN B 1 288 ? 2.781 -42.594 -9.547 1 72.69 288 ASN B CA 1
ATOM 5463 C C . ASN B 1 288 ? 2.514 -41.125 -9.289 1 72.69 288 ASN B C 1
ATOM 5465 O O . ASN B 1 288 ? 3.209 -40.25 -9.82 1 72.69 288 ASN B O 1
ATOM 5469 N N . GLU B 1 289 ? 1.515 -40.938 -8.469 1 74.56 289 GLU B N 1
ATOM 5470 C CA . GLU B 1 289 ? 1.18 -39.531 -8.148 1 74.56 289 GLU B CA 1
ATOM 5471 C C . GLU B 1 289 ? 0.946 -39.375 -6.652 1 74.56 289 GLU B C 1
ATOM 5473 O O . GLU B 1 289 ? 0.08 -40.031 -6.07 1 74.56 289 GLU B O 1
ATOM 5478 N N . PHE B 1 290 ? 1.807 -38.656 -6.082 1 78.5 290 PHE B N 1
ATOM 5479 C CA . PHE B 1 290 ? 1.73 -38.469 -4.641 1 78.5 290 PHE B CA 1
ATOM 5480 C C . PHE B 1 290 ? 0.534 -37.594 -4.281 1 78.5 290 PHE B C 1
ATOM 5482 O O . PHE B 1 290 ? -0.309 -38 -3.475 1 78.5 290 PHE B O 1
ATOM 5489 N N . LEU B 1 291 ? 0.443 -36.469 -5.031 1 87.94 291 LEU B N 1
ATOM 5490 C CA . LEU B 1 291 ? -0.665 -35.531 -4.828 1 87.94 291 LEU B CA 1
ATOM 5491 C C . LEU B 1 291 ? -1.406 -35.281 -6.133 1 87.94 291 LEU B C 1
ATOM 5493 O O . LEU B 1 291 ? -0.851 -35.469 -7.219 1 87.94 291 LEU B O 1
ATOM 5497 N N . TYR B 1 292 ? -2.715 -35 -5.992 1 90.12 292 TYR B N 1
ATOM 5498 C CA . TYR B 1 292 ? -3.479 -34.562 -7.16 1 90.12 292 TYR B CA 1
ATOM 5499 C C . TYR B 1 292 ? -2.818 -33.375 -7.84 1 90.12 292 TYR B C 1
ATOM 5501 O O . TYR B 1 292 ? -2.59 -32.344 -7.207 1 90.12 292 TYR B O 1
ATOM 5509 N N . THR B 1 293 ? -2.51 -33.469 -9.094 1 92.88 293 THR B N 1
ATOM 5510 C CA . THR B 1 293 ? -1.624 -32.531 -9.758 1 92.88 293 THR B CA 1
ATOM 5511 C C . THR B 1 293 ? -2.402 -31.297 -10.227 1 92.88 293 THR B C 1
ATOM 5513 O O . THR B 1 293 ? -3.625 -31.344 -10.367 1 92.88 293 THR B O 1
ATOM 5516 N N . ASN B 1 294 ? -1.618 -30.25 -10.469 1 94.38 294 ASN B N 1
ATOM 5517 C CA . ASN B 1 294 ? -2.199 -29.031 -11.023 1 94.38 294 ASN B CA 1
ATOM 5518 C C . ASN B 1 294 ? -2.836 -29.281 -12.383 1 94.38 294 ASN B C 1
ATOM 5520 O O . ASN B 1 294 ? -3.916 -28.766 -12.68 1 94.38 294 ASN B O 1
ATOM 5524 N N . ALA B 1 295 ? -2.199 -30.109 -13.156 1 94.31 295 ALA B N 1
ATOM 5525 C CA . ALA B 1 295 ? -2.711 -30.469 -14.484 1 94.31 295 ALA B CA 1
ATOM 5526 C C . ALA B 1 295 ? -4.059 -31.172 -14.375 1 94.31 295 ALA B C 1
ATOM 5528 O O . ALA B 1 295 ? -4.988 -30.859 -15.125 1 94.31 295 ALA B O 1
ATOM 5529 N N . SER B 1 296 ? -4.141 -32.094 -13.469 1 94.12 296 SER B N 1
ATOM 5530 C CA . SER B 1 296 ? -5.387 -32.812 -13.273 1 94.12 296 SER B CA 1
ATOM 5531 C C . SER B 1 296 ? -6.5 -31.891 -12.781 1 94.12 296 SER B C 1
ATOM 5533 O O . SER B 1 296 ? -7.645 -32 -13.227 1 94.12 296 SER B O 1
ATOM 5535 N N . ALA B 1 297 ? -6.16 -31.047 -11.852 1 96 297 ALA B N 1
ATOM 5536 C CA . ALA B 1 297 ? -7.137 -30.094 -11.352 1 96 297 ALA B CA 1
ATOM 5537 C C . ALA B 1 297 ? -7.66 -29.203 -12.477 1 96 297 ALA B C 1
ATOM 5539 O O . ALA B 1 297 ? -8.859 -28.938 -12.555 1 96 297 ALA B O 1
ATOM 5540 N N . ASN B 1 298 ? -6.824 -28.781 -13.336 1 97.19 298 ASN B N 1
ATOM 5541 C CA . ASN B 1 298 ? -7.211 -27.938 -14.461 1 97.19 298 ASN B CA 1
ATOM 5542 C C . ASN B 1 298 ? -8.078 -28.703 -15.461 1 97.19 298 ASN B C 1
ATOM 5544 O O . ASN B 1 298 ? -9.008 -28.141 -16.047 1 97.19 298 ASN B O 1
ATOM 5548 N N . LYS B 1 299 ? -7.68 -29.906 -15.672 1 97.06 299 LYS B N 1
ATOM 5549 C CA . LYS B 1 299 ? -8.492 -30.734 -16.562 1 97.06 299 LYS B CA 1
ATOM 5550 C C . LYS B 1 299 ? -9.922 -30.859 -16.031 1 97.06 299 LYS B C 1
ATOM 5552 O O . LYS B 1 299 ? -10.883 -30.734 -16.797 1 97.06 299 LYS B O 1
ATOM 5557 N N . ARG B 1 300 ? -10.008 -31.109 -14.75 1 96.75 300 ARG B N 1
ATOM 5558 C CA . ARG B 1 300 ? -11.32 -31.219 -14.109 1 96.75 300 ARG B CA 1
ATOM 5559 C C . ARG B 1 300 ? -12.086 -29.906 -14.219 1 96.75 300 ARG B C 1
ATOM 5561 O O . ARG B 1 300 ? -13.281 -29.906 -14.523 1 96.75 300 ARG B O 1
ATOM 5568 N N . LEU B 1 301 ? -11.438 -28.828 -13.977 1 97.75 301 LEU B N 1
ATOM 5569 C CA . LEU B 1 301 ? -12.055 -27.5 -14.078 1 97.75 301 LEU B CA 1
ATOM 5570 C C . LEU B 1 301 ? -12.555 -27.234 -15.5 1 97.75 301 LEU B C 1
ATOM 5572 O O . LEU B 1 301 ? -13.688 -26.797 -15.695 1 97.75 301 LEU B O 1
ATOM 5576 N N . ARG B 1 302 ? -11.703 -27.562 -16.453 1 97.75 302 ARG B N 1
ATOM 5577 C CA . ARG B 1 302 ? -12.07 -27.359 -17.844 1 97.75 302 ARG B CA 1
ATOM 5578 C C . ARG B 1 302 ? -13.32 -28.156 -18.203 1 97.75 302 ARG B C 1
ATOM 5580 O O . ARG B 1 302 ? -14.156 -27.703 -18.984 1 97.75 302 ARG B O 1
ATOM 5587 N N . HIS B 1 303 ? -13.367 -29.312 -17.703 1 97.88 303 HIS B N 1
ATOM 5588 C CA . HIS B 1 303 ? -14.531 -30.172 -17.953 1 97.88 303 HIS B CA 1
ATOM 5589 C C . HIS B 1 303 ? -15.812 -29.469 -17.5 1 97.88 303 HIS B C 1
ATOM 5591 O O . HIS B 1 303 ? -16.781 -29.406 -18.25 1 97.88 303 HIS B O 1
ATOM 5597 N N . PHE B 1 304 ? -15.852 -28.938 -16.281 1 97.94 304 PHE B N 1
ATOM 5598 C CA . PHE B 1 304 ? -17.031 -28.266 -15.758 1 97.94 304 PHE B CA 1
ATOM 5599 C C . PHE B 1 304 ? -17.344 -27.016 -16.562 1 97.94 304 PHE B C 1
ATOM 5601 O O . PHE B 1 304 ? -18.5 -26.75 -16.891 1 97.94 304 PHE B O 1
ATOM 5608 N N . LEU B 1 305 ? -16.344 -26.234 -16.844 1 97.94 305 LEU B N 1
ATOM 5609 C CA . LEU B 1 305 ? -16.531 -24.984 -17.578 1 97.94 305 LEU B CA 1
ATOM 5610 C C . LEU B 1 305 ? -17.125 -25.234 -18.953 1 97.94 305 LEU B C 1
ATOM 5612 O O . LEU B 1 305 ? -18.031 -24.531 -19.391 1 97.94 305 LEU B O 1
ATOM 5616 N N . SER B 1 306 ? -16.578 -26.266 -19.594 1 97.81 306 SER B N 1
ATOM 5617 C CA . SER B 1 306 ? -17.078 -26.625 -20.922 1 97.81 306 SER B CA 1
ATOM 5618 C C . SER B 1 306 ? -18.516 -27.109 -20.844 1 97.81 306 SER B C 1
ATOM 5620 O O . SER B 1 306 ? -19.359 -26.719 -21.672 1 97.81 306 SER B O 1
ATOM 5622 N N . LYS B 1 307 ? -18.75 -27.875 -19.906 1 97.62 307 LYS B N 1
ATOM 5623 C CA . LYS B 1 307 ? -20.109 -28.391 -19.703 1 97.62 307 LYS B CA 1
ATOM 5624 C C . LYS B 1 307 ? -21.109 -27.266 -19.516 1 97.62 307 LYS B C 1
ATOM 5626 O O . LYS B 1 307 ? -22.234 -27.344 -20 1 97.62 307 LYS B O 1
ATOM 5631 N N . LEU B 1 308 ? -20.719 -26.203 -18.859 1 97.81 308 LEU B N 1
ATOM 5632 C CA . LEU B 1 308 ? -21.594 -25.094 -18.531 1 97.81 308 LEU B CA 1
ATOM 5633 C C . LEU B 1 308 ? -21.5 -24 -19.578 1 97.81 308 LEU B C 1
ATOM 5635 O O . LEU B 1 308 ? -22.125 -22.938 -19.422 1 97.81 308 LEU B O 1
ATOM 5639 N N . ASP B 1 309 ? -20.703 -24.156 -20.562 1 97 309 ASP B N 1
ATOM 5640 C CA . ASP B 1 309 ? -20.469 -23.172 -21.609 1 97 309 ASP B CA 1
ATOM 5641 C C . ASP B 1 309 ? -19.953 -21.859 -21.047 1 97 309 ASP B C 1
ATOM 5643 O O . ASP B 1 309 ? -20.484 -20.781 -21.359 1 97 309 ASP B O 1
ATOM 5647 N N . LEU B 1 310 ? -19.062 -22 -20.141 1 96.12 310 LEU B N 1
ATOM 5648 C CA . LEU B 1 310 ? -18.406 -20.828 -19.547 1 96.12 310 LEU B CA 1
ATOM 5649 C C . LEU B 1 310 ? -17.016 -20.609 -20.156 1 96.12 310 LEU B C 1
ATOM 5651 O O . LEU B 1 310 ? -16.469 -21.516 -20.781 1 96.12 310 LEU B O 1
ATOM 5655 N N . GLN B 1 311 ? -16.531 -19.469 -20 1 92.88 311 GLN B N 1
ATOM 5656 C CA . GLN B 1 311 ? -15.164 -19.172 -20.422 1 92.88 311 GLN B CA 1
ATOM 5657 C C . GLN B 1 311 ? -14.164 -20.078 -19.719 1 92.88 311 GLN B C 1
ATOM 5659 O O . GLN B 1 311 ? -14.281 -20.328 -18.516 1 92.88 311 GLN B O 1
ATOM 5664 N N . ILE B 1 312 ? -13.188 -20.531 -20.438 1 93.88 312 ILE B N 1
ATOM 5665 C CA . ILE B 1 312 ? -12.18 -21.422 -19.875 1 93.88 312 ILE B CA 1
ATOM 5666 C C . ILE B 1 312 ? -11.164 -20.609 -19.078 1 93.88 312 ILE B C 1
ATOM 5668 O O . ILE B 1 312 ? -10.594 -19.641 -19.594 1 93.88 312 ILE B O 1
ATOM 5672 N N . ILE B 1 313 ? -11.047 -20.953 -17.891 1 94 313 ILE B N 1
ATOM 5673 C CA . ILE B 1 313 ? -10.039 -20.344 -17.047 1 94 313 ILE B CA 1
ATOM 5674 C C . ILE B 1 313 ? -9.156 -21.422 -16.406 1 94 313 ILE B C 1
ATOM 5676 O O . ILE B 1 313 ? -9.469 -22.609 -16.484 1 94 313 ILE B O 1
ATOM 5680 N N . THR B 1 314 ? -8.07 -21.031 -15.836 1 94.31 314 THR B N 1
ATOM 5681 C CA . THR B 1 314 ? -7.18 -21.953 -15.148 1 94.31 314 THR B CA 1
ATOM 5682 C C . THR B 1 314 ? -7.488 -22 -13.656 1 94.31 314 THR B C 1
ATOM 5684 O O . THR B 1 314 ? -8.281 -21.188 -13.156 1 94.31 314 THR B O 1
ATOM 5687 N N . PHE B 1 315 ? -6.906 -22.922 -13.016 1 95.56 315 PHE B N 1
ATOM 5688 C CA . PHE B 1 315 ? -7.09 -23.047 -11.57 1 95.56 315 PHE B CA 1
ATOM 5689 C C . PHE B 1 315 ? -6.691 -21.766 -10.852 1 95.56 315 PHE B C 1
ATOM 5691 O O . PHE B 1 315 ? -7.375 -21.328 -9.922 1 95.56 315 PHE B O 1
ATOM 5698 N N . HIS B 1 316 ? -5.641 -21.109 -11.242 1 94.25 316 HIS B N 1
ATOM 5699 C CA . HIS B 1 316 ? -5.18 -19.875 -10.625 1 94.25 316 HIS B CA 1
ATOM 5700 C C . HIS B 1 316 ? -6.211 -18.75 -10.781 1 94.25 316 HIS B C 1
ATOM 5702 O O . HIS B 1 316 ? -6.332 -17.891 -9.914 1 94.25 316 HIS B O 1
ATOM 5708 N N . ALA B 1 317 ? -6.93 -18.875 -11.828 1 94.94 317 ALA B N 1
ATOM 5709 C CA . ALA B 1 317 ? -7.945 -17.859 -12.102 1 94.94 317 ALA B CA 1
ATOM 5710 C C . ALA B 1 317 ? -9.094 -17.953 -11.102 1 94.94 317 ALA B C 1
ATOM 5712 O O . ALA B 1 317 ? -9.867 -17 -10.938 1 94.94 317 ALA B O 1
ATOM 5713 N N . LEU B 1 318 ? -9.266 -19.062 -10.438 1 96.5 318 LEU B N 1
ATOM 5714 C CA . LEU B 1 318 ? -10.258 -19.172 -9.375 1 96.5 318 LEU B CA 1
ATOM 5715 C C . LEU B 1 318 ? -9.969 -18.156 -8.258 1 96.5 318 LEU B C 1
ATOM 5717 O O . LEU B 1 318 ? -10.891 -17.562 -7.695 1 96.5 318 LEU B O 1
ATOM 5721 N N . ARG B 1 319 ? -8.695 -18.031 -8.016 1 94.94 319 ARG B N 1
ATOM 5722 C CA . ARG B 1 319 ? -8.258 -17.031 -7.039 1 94.94 319 ARG B CA 1
ATOM 5723 C C . ARG B 1 319 ? -8.625 -15.625 -7.492 1 94.94 319 ARG B C 1
ATOM 5725 O O . ARG B 1 319 ? -9.117 -14.82 -6.695 1 94.94 319 ARG B O 1
ATOM 5732 N N . HIS B 1 320 ? -8.461 -15.406 -8.719 1 94.25 320 HIS B N 1
ATOM 5733 C CA . HIS B 1 320 ? -8.836 -14.102 -9.25 1 94.25 320 HIS B CA 1
ATOM 5734 C C . HIS B 1 320 ? -10.344 -13.883 -9.172 1 94.25 320 HIS B C 1
ATOM 5736 O O . HIS B 1 320 ? -10.805 -12.789 -8.859 1 94.25 320 HIS B O 1
ATOM 5742 N N . THR B 1 321 ? -10.977 -14.93 -9.484 1 95.44 321 THR B N 1
ATOM 5743 C CA . THR B 1 321 ? -12.43 -14.883 -9.406 1 95.44 321 THR B CA 1
ATOM 5744 C C . THR B 1 321 ? -12.883 -14.578 -7.98 1 95.44 321 THR B C 1
ATOM 5746 O O . THR B 1 321 ? -13.711 -13.695 -7.758 1 95.44 321 THR B O 1
ATOM 5749 N N . HIS B 1 322 ? -12.312 -15.25 -7.008 1 96.69 322 HIS B N 1
ATOM 5750 C CA . HIS B 1 322 ? -12.633 -15.055 -5.598 1 96.69 322 HIS B CA 1
ATOM 5751 C C . HIS B 1 322 ? -12.383 -13.617 -5.172 1 96.69 322 HIS B C 1
ATOM 5753 O O . HIS B 1 322 ? -13.25 -12.984 -4.566 1 96.69 322 HIS B O 1
ATOM 5759 N N . ALA B 1 323 ? -11.266 -13.148 -5.508 1 95.25 323 ALA B N 1
ATOM 5760 C CA . ALA B 1 323 ? -10.875 -11.789 -5.133 1 95.25 323 ALA B CA 1
ATOM 5761 C C . ALA B 1 323 ? -11.805 -10.758 -5.762 1 95.25 323 ALA B C 1
ATOM 5763 O O . ALA B 1 323 ? -12.289 -9.852 -5.078 1 95.25 323 ALA B O 1
ATOM 5764 N N . SER B 1 324 ? -12.023 -10.906 -7.055 1 93.5 324 SER B N 1
ATOM 5765 C CA . SER B 1 324 ? -12.883 -9.977 -7.77 1 93.5 324 SER B CA 1
ATOM 5766 C C . SER B 1 324 ? -14.289 -9.961 -7.188 1 93.5 324 SER B C 1
ATOM 5768 O O . SER B 1 324 ? -14.883 -8.898 -7 1 93.5 324 SER B O 1
ATOM 5770 N N . LEU B 1 325 ? -14.781 -11.102 -6.852 1 95.06 325 LEU B N 1
ATOM 5771 C CA . LEU B 1 325 ? -16.109 -11.219 -6.27 1 95.06 325 LEU B CA 1
ATOM 5772 C C . LEU B 1 325 ? -16.203 -10.445 -4.961 1 95.06 325 LEU B C 1
ATOM 5774 O O . LEU B 1 325 ? -17.156 -9.688 -4.746 1 95.06 325 LEU B O 1
ATOM 5778 N N . LEU B 1 326 ? -15.242 -10.617 -4.121 1 95.5 326 LEU B N 1
ATOM 5779 C CA . LEU B 1 326 ? -15.258 -9.961 -2.818 1 95.5 326 LEU B CA 1
ATOM 5780 C C . LEU B 1 32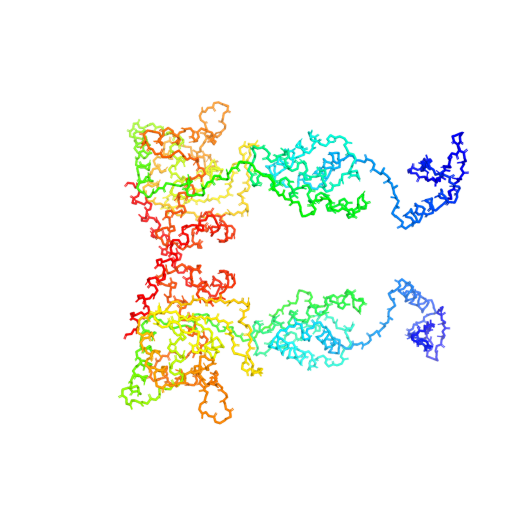6 ? -15.133 -8.453 -2.965 1 95.5 326 LEU B C 1
ATOM 5782 O O . LEU B 1 326 ? -15.797 -7.695 -2.254 1 95.5 326 LEU B O 1
ATOM 5786 N N . LEU B 1 327 ? -14.297 -8.016 -3.891 1 93 327 LEU B N 1
ATOM 5787 C CA . LEU B 1 327 ? -14.125 -6.586 -4.113 1 93 327 LEU B CA 1
ATOM 5788 C C . LEU B 1 327 ? -15.414 -5.961 -4.641 1 93 327 LEU B C 1
ATOM 5790 O O . LEU B 1 327 ? -15.836 -4.906 -4.164 1 93 327 LEU B O 1
ATOM 5794 N N . TYR B 1 328 ? -16.047 -6.656 -5.559 1 91.25 328 TYR B N 1
ATOM 5795 C CA . TYR B 1 328 ? -17.312 -6.152 -6.105 1 91.25 328 TYR B CA 1
ATOM 5796 C C . TYR B 1 328 ? -18.391 -6.094 -5.031 1 91.25 328 TYR B C 1
ATOM 5798 O O . TYR B 1 328 ? -19.281 -5.242 -5.082 1 91.25 328 TYR B O 1
ATOM 5806 N N . LYS B 1 329 ? -18.25 -6.961 -4.105 1 92.69 329 LYS B N 1
ATOM 5807 C CA . LYS B 1 329 ? -19.203 -6.965 -2.998 1 92.69 329 LYS B CA 1
ATOM 5808 C C . LYS B 1 329 ? -18.734 -6.055 -1.867 1 92.69 329 LYS B C 1
ATOM 5810 O O . LYS B 1 329 ? -19.203 -6.172 -0.733 1 92.69 329 LYS B O 1
ATOM 5815 N N . ARG B 1 330 ? -17.688 -5.25 -2.047 1 90.44 330 ARG B N 1
ATOM 5816 C CA . ARG B 1 330 ? -17.25 -4.102 -1.262 1 90.44 330 ARG B CA 1
ATOM 5817 C C . ARG B 1 330 ? -16.484 -4.551 -0.023 1 90.44 330 ARG B C 1
ATOM 5819 O O . ARG B 1 330 ? -16.484 -3.857 0.998 1 90.44 330 ARG B O 1
ATOM 5826 N N . ARG B 1 331 ? -15.977 -5.777 -0.133 1 92.62 331 ARG B N 1
ATOM 5827 C CA . ARG B 1 331 ? -15.023 -6.109 0.918 1 92.62 331 ARG B CA 1
ATOM 5828 C C . ARG B 1 331 ? -13.766 -5.254 0.809 1 92.62 331 ARG B C 1
ATOM 5830 O O . ARG B 1 331 ? -13.336 -4.91 -0.295 1 92.62 331 ARG B O 1
ATOM 5837 N N . SER B 1 332 ? -13.219 -4.926 1.939 1 91.62 332 SER B N 1
ATOM 5838 C CA . SER B 1 332 ? -12.047 -4.055 1.938 1 91.62 332 SER B CA 1
ATOM 5839 C C . SER B 1 332 ? -10.867 -4.723 1.24 1 91.62 332 SER B C 1
ATOM 5841 O O . SER B 1 332 ? -10.664 -5.93 1.379 1 91.62 332 SER B O 1
ATOM 5843 N N . ILE B 1 333 ? -10.125 -3.932 0.561 1 91.62 333 ILE B N 1
ATOM 5844 C CA . ILE B 1 333 ? -8.969 -4.434 -0.171 1 91.62 333 ILE B CA 1
ATOM 5845 C C . ILE B 1 333 ? -7.949 -5.02 0.808 1 91.62 333 ILE B C 1
ATOM 5847 O O . ILE B 1 333 ? -7.262 -5.992 0.488 1 91.62 333 ILE B O 1
ATOM 5851 N N . ILE B 1 334 ? -7.871 -4.449 1.972 1 90.75 334 ILE B N 1
ATOM 5852 C CA . ILE B 1 334 ? -6.961 -4.957 2.996 1 90.75 334 ILE B CA 1
ATOM 5853 C C . ILE B 1 334 ? -7.375 -6.371 3.398 1 90.75 334 ILE B C 1
ATOM 5855 O O . ILE B 1 334 ? -6.543 -7.277 3.441 1 90.75 334 ILE B O 1
ATOM 5859 N N . TYR B 1 335 ? -8.648 -6.527 3.607 1 92.88 335 TYR B N 1
ATOM 5860 C CA . TYR B 1 335 ? -9.188 -7.832 3.969 1 92.88 335 TYR B CA 1
ATOM 5861 C C . TYR B 1 335 ? -8.93 -8.852 2.863 1 92.88 335 TYR B C 1
ATOM 5863 O O . TYR B 1 335 ? -8.469 -9.961 3.129 1 92.88 335 TYR B O 1
ATOM 5871 N N . VAL B 1 336 ? -9.211 -8.453 1.648 1 95.31 336 VAL B N 1
ATOM 5872 C CA . VAL B 1 336 ? -9.039 -9.352 0.51 1 95.31 336 VAL B CA 1
ATOM 5873 C C . VAL B 1 336 ? -7.562 -9.719 0.359 1 95.31 336 VAL B C 1
ATOM 5875 O O . VAL B 1 336 ? -7.223 -10.875 0.111 1 95.31 336 VAL B O 1
ATOM 5878 N N . SER B 1 337 ? -6.703 -8.711 0.517 1 93.94 337 SER B N 1
ATOM 5879 C CA . SER B 1 337 ? -5.266 -8.938 0.414 1 93.94 337 SER B CA 1
ATOM 5880 C C . SER B 1 337 ? -4.789 -9.945 1.455 1 93.94 337 SER B C 1
ATOM 5882 O O . SER B 1 337 ? -4.02 -10.859 1.139 1 93.94 337 SER B O 1
ATOM 5884 N N . GLU B 1 338 ? -5.246 -9.797 2.65 1 92.75 338 GLU B N 1
ATOM 5885 C CA . GLU B 1 338 ? -4.871 -10.703 3.736 1 92.75 338 GLU B CA 1
ATOM 5886 C C . GLU B 1 338 ? -5.391 -12.117 3.484 1 92.75 338 GLU B C 1
ATOM 5888 O O . GLU B 1 338 ? -4.672 -13.094 3.707 1 92.75 338 GLU B O 1
ATOM 5893 N N . ARG B 1 339 ? -6.602 -12.188 3.062 1 95 339 ARG B N 1
ATOM 5894 C CA . ARG B 1 339 ? -7.223 -13.469 2.77 1 95 339 ARG B CA 1
ATOM 5895 C C . ARG B 1 339 ? -6.465 -14.203 1.668 1 95 339 ARG B C 1
ATOM 5897 O O . ARG B 1 339 ? -6.281 -15.422 1.736 1 95 339 ARG B O 1
ATOM 5904 N N . LEU B 1 340 ? -5.965 -13.477 0.733 1 95.5 340 LEU B N 1
ATOM 5905 C CA . LEU B 1 340 ? -5.223 -14.039 -0.386 1 95.5 340 LEU B CA 1
ATOM 5906 C C . LEU B 1 340 ? -3.777 -14.328 0.01 1 95.5 340 LEU B C 1
ATOM 5908 O O . LEU B 1 340 ? -3.078 -15.078 -0.679 1 95.5 340 LEU B O 1
ATOM 5912 N N . GLY B 1 341 ? -3.367 -13.758 1.092 1 94.69 341 GLY B N 1
ATOM 5913 C CA . GLY B 1 341 ? -1.984 -13.93 1.506 1 94.69 341 GLY B CA 1
ATOM 5914 C C . GLY B 1 341 ? -1.013 -13.062 0.735 1 94.69 341 GLY B C 1
ATOM 5915 O O . GLY B 1 341 ? 0.076 -13.508 0.369 1 94.69 341 GLY B O 1
ATOM 5916 N N . HIS B 1 342 ? -1.437 -11.82 0.402 1 92.06 342 HIS B N 1
ATOM 5917 C CA . HIS B 1 342 ? -0.551 -10.844 -0.217 1 92.06 342 HIS B CA 1
ATOM 5918 C C . HIS B 1 342 ? 0.259 -10.094 0.834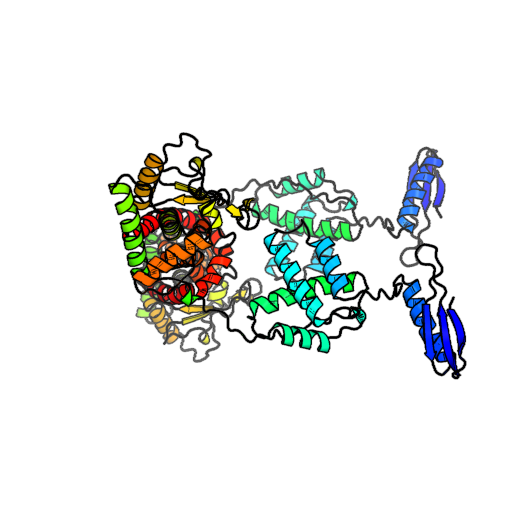 1 92.06 342 HIS B C 1
ATOM 5920 O O . HIS B 1 342 ? -0.278 -9.695 1.871 1 92.06 342 HIS B O 1
ATOM 5926 N N . ARG B 1 343 ? 1.516 -9.914 0.536 1 87.56 343 ARG B N 1
ATOM 5927 C CA . ARG B 1 343 ? 2.383 -9.195 1.469 1 87.56 343 ARG B CA 1
ATOM 5928 C C . ARG B 1 343 ? 2.035 -7.715 1.517 1 87.56 343 ARG B C 1
ATOM 5930 O O . ARG B 1 343 ? 2.221 -7.062 2.545 1 87.56 343 ARG B O 1
ATOM 5937 N N . SER B 1 344 ? 1.567 -7.27 0.403 1 85.81 344 SER B N 1
ATOM 5938 C CA . SER B 1 344 ? 1.206 -5.859 0.282 1 85.81 344 SER B CA 1
ATOM 5939 C C . SER B 1 344 ? -0.104 -5.691 -0.479 1 85.81 344 SER B C 1
ATOM 5941 O O . SER B 1 344 ? -0.358 -6.398 -1.455 1 85.81 344 SER B O 1
ATOM 5943 N N . THR B 1 345 ? -0.861 -4.668 -0.034 1 87.44 345 THR B N 1
ATOM 5944 C CA . THR B 1 345 ? -2.119 -4.383 -0.715 1 87.44 345 THR B CA 1
ATOM 5945 C C . THR B 1 345 ? -1.865 -3.877 -2.131 1 87.44 345 THR B C 1
ATOM 5947 O O . THR B 1 345 ? -2.768 -3.883 -2.971 1 87.44 345 THR B O 1
ATOM 5950 N N . ILE B 1 346 ? -0.687 -3.459 -2.408 1 85.81 346 ILE B N 1
ATOM 5951 C CA . ILE B 1 346 ? -0.329 -2.947 -3.727 1 85.81 346 ILE B CA 1
ATOM 5952 C C . ILE B 1 346 ? -0.469 -4.055 -4.766 1 85.81 346 ILE B C 1
ATOM 5954 O O . ILE B 1 346 ? -0.933 -3.814 -5.883 1 85.81 346 ILE B O 1
ATOM 5958 N N . THR B 1 347 ? -0.111 -5.289 -4.383 1 88.62 347 THR B N 1
ATOM 5959 C CA . THR B 1 347 ? -0.256 -6.43 -5.277 1 88.62 347 THR B CA 1
ATOM 5960 C C . THR B 1 347 ? -1.713 -6.609 -5.695 1 88.62 347 THR B C 1
ATOM 5962 O O . THR B 1 347 ? -2.008 -6.785 -6.879 1 88.62 347 THR B O 1
ATOM 5965 N N . THR B 1 348 ? -2.588 -6.5 -4.707 1 89.69 348 THR B N 1
ATOM 5966 C CA . THR B 1 348 ? -4.016 -6.652 -4.973 1 89.69 348 THR B CA 1
ATOM 5967 C C . THR B 1 348 ? -4.535 -5.488 -5.812 1 89.69 348 THR B C 1
ATOM 5969 O O . THR B 1 348 ? -5.246 -5.695 -6.801 1 89.69 348 THR B O 1
ATOM 5972 N N . SER B 1 349 ? -4.07 -4.285 -5.457 1 88.5 349 SER B N 1
ATOM 5973 C CA . SER B 1 349 ? -4.539 -3.1 -6.164 1 88.5 349 SER B CA 1
ATOM 5974 C C . SER B 1 349 ? -4.109 -3.129 -7.629 1 88.5 349 SER B C 1
ATOM 5976 O O . SER B 1 349 ? -4.891 -2.773 -8.516 1 88.5 349 SER B O 1
ATOM 5978 N N . ASP B 1 350 ? -2.986 -3.57 -7.855 1 86.88 350 ASP B N 1
ATOM 5979 C CA . ASP B 1 350 ? -2.465 -3.621 -9.219 1 86.88 350 ASP B CA 1
ATOM 5980 C C . ASP B 1 350 ? -3.18 -4.691 -10.039 1 86.88 350 ASP B C 1
ATOM 5982 O O . ASP B 1 350 ? -3.561 -4.449 -11.188 1 86.88 350 ASP B O 1
ATOM 5986 N N . THR B 1 351 ? -3.332 -5.828 -9.438 1 88.25 351 THR B N 1
ATOM 5987 C CA . THR B 1 351 ? -3.939 -6.961 -10.133 1 88.25 351 THR B CA 1
ATOM 5988 C C . THR B 1 351 ? -5.398 -6.668 -10.469 1 88.25 351 THR B C 1
ATOM 5990 O O . THR B 1 351 ? -5.883 -7.043 -11.539 1 88.25 351 THR B O 1
ATOM 5993 N N . TYR B 1 352 ? -6.012 -5.969 -9.562 1 89.56 352 TYR B N 1
ATOM 5994 C CA . TYR B 1 352 ? -7.441 -5.754 -9.742 1 89.56 352 TYR B CA 1
ATOM 5995 C C . TYR B 1 352 ? -7.746 -4.277 -9.961 1 89.56 352 TYR B C 1
ATOM 5997 O O . TYR B 1 352 ? -8.773 -3.775 -9.492 1 89.56 352 TYR B O 1
ATOM 6005 N N . SER B 1 353 ? -6.863 -3.625 -10.594 1 86.56 353 SER B N 1
ATOM 6006 C CA . SER B 1 353 ? -6.945 -2.188 -10.82 1 86.56 353 SER B CA 1
ATOM 6007 C C . SER B 1 353 ? -8.234 -1.819 -11.555 1 86.56 353 SER B C 1
ATOM 6009 O O . SER B 1 353 ? -8.828 -0.771 -11.289 1 86.56 353 SER B O 1
ATOM 6011 N N . HIS B 1 354 ? -8.664 -2.721 -12.469 1 84.75 354 HIS B N 1
ATOM 6012 C CA . HIS B 1 354 ? -9.883 -2.438 -13.219 1 84.75 354 HIS B CA 1
ATOM 6013 C C . HIS B 1 354 ? -11.109 -2.439 -12.305 1 84.75 354 HIS B C 1
ATOM 6015 O O . HIS B 1 354 ? -11.977 -1.568 -12.422 1 84.75 354 HIS B O 1
ATOM 6021 N N . VAL B 1 355 ? -11.18 -3.391 -11.516 1 87.06 355 VAL B N 1
ATOM 6022 C CA . VAL B 1 355 ? -12.273 -3.477 -10.555 1 87.06 355 VAL B CA 1
ATOM 6023 C C . VAL B 1 355 ? -12.258 -2.25 -9.641 1 87.06 355 VAL B C 1
ATOM 6025 O O . VAL B 1 355 ? -13.305 -1.633 -9.406 1 87.06 355 VAL B O 1
ATOM 6028 N N . ILE B 1 356 ? -11.094 -1.879 -9.25 1 87 356 ILE B N 1
ATOM 6029 C CA . ILE B 1 356 ? -10.922 -0.755 -8.336 1 87 356 ILE B CA 1
ATOM 6030 C C . ILE B 1 356 ? -11.359 0.538 -9.016 1 87 356 ILE B C 1
ATOM 6032 O O . ILE B 1 356 ? -12.023 1.378 -8.398 1 87 356 ILE B O 1
ATOM 6036 N N . LYS B 1 357 ? -11.016 0.657 -10.266 1 86 357 LYS B N 1
ATOM 6037 C CA . LYS B 1 357 ? -11.414 1.836 -11.031 1 86 357 LYS B CA 1
ATOM 6038 C C . LYS B 1 357 ? -12.938 1.929 -11.133 1 86 357 LYS B C 1
ATOM 6040 O O . LYS B 1 357 ? -13.508 3.006 -10.969 1 86 357 LYS B O 1
ATOM 6045 N N . GLU B 1 358 ? -13.523 0.839 -11.383 1 87.56 358 GLU B N 1
ATOM 6046 C CA . GLU B 1 358 ? -14.984 0.794 -11.469 1 87.56 358 GLU B CA 1
ATOM 6047 C C . GLU B 1 358 ? -15.625 1.158 -10.133 1 87.56 358 GLU B C 1
ATOM 6049 O O . GLU B 1 358 ? -16.578 1.93 -10.086 1 87.56 358 GLU B O 1
ATOM 6054 N N . LEU B 1 359 ? -15.109 0.646 -9.117 1 88.81 359 LEU B N 1
ATOM 6055 C CA . LEU B 1 359 ? -15.664 0.875 -7.785 1 88.81 359 LEU B CA 1
ATOM 6056 C C . LEU B 1 359 ? -15.43 2.316 -7.344 1 88.81 359 LEU B C 1
ATOM 6058 O O . LEU B 1 359 ? -16.219 2.865 -6.574 1 88.81 359 LEU B O 1
ATOM 6062 N N . ARG B 1 360 ? -14.375 2.914 -7.844 1 89.25 360 ARG B N 1
ATOM 6063 C CA . ARG B 1 360 ? -14.086 4.312 -7.539 1 89.25 360 ARG B CA 1
ATOM 6064 C C . ARG B 1 360 ? -15.242 5.211 -7.961 1 89.25 360 ARG B C 1
ATOM 6066 O O . ARG B 1 360 ? -15.602 6.152 -7.246 1 89.25 360 ARG B O 1
ATOM 6073 N N . GLU B 1 361 ? -15.812 4.945 -9.039 1 89.56 361 GLU B N 1
ATOM 6074 C CA . GLU B 1 361 ? -16.938 5.73 -9.516 1 89.56 361 GLU B CA 1
ATOM 6075 C C . GLU B 1 361 ? -18.141 5.582 -8.594 1 89.56 361 GLU B C 1
ATOM 6077 O O . GLU B 1 361 ? -18.844 6.559 -8.32 1 89.56 361 GLU B O 1
ATOM 6082 N N . ILE B 1 362 ? -18.312 4.441 -8.148 1 90.88 362 ILE B N 1
ATOM 6083 C CA . ILE B 1 362 ? -19.406 4.18 -7.223 1 90.88 362 ILE B CA 1
ATOM 6084 C C . ILE B 1 362 ? -19.125 4.875 -5.891 1 90.88 362 ILE B C 1
ATOM 6086 O O . ILE B 1 362 ? -20.031 5.48 -5.301 1 90.88 362 ILE B O 1
ATOM 6090 N N . ASP B 1 363 ? -17.906 4.801 -5.465 1 93.19 363 ASP B N 1
ATOM 6091 C CA . ASP B 1 363 ? -17.5 5.453 -4.227 1 93.19 363 ASP B CA 1
ATOM 6092 C C . ASP B 1 363 ? -17.766 6.957 -4.285 1 93.19 363 ASP B C 1
ATOM 6094 O O . ASP B 1 363 ? -18.203 7.555 -3.303 1 93.19 363 ASP B O 1
ATOM 6098 N N . ASN B 1 364 ? -17.453 7.516 -5.414 1 91.56 364 ASN B N 1
ATOM 6099 C CA . ASN B 1 364 ? -17.703 8.945 -5.582 1 91.56 364 ASN B CA 1
ATOM 6100 C C . ASN B 1 364 ? -19.172 9.289 -5.359 1 91.56 364 ASN B C 1
ATOM 6102 O O . ASN B 1 364 ? -19.484 10.203 -4.594 1 91.56 364 ASN B O 1
ATOM 6106 N N . LYS B 1 365 ? -20.016 8.539 -5.969 1 92.62 365 LYS B N 1
ATOM 6107 C CA . LYS B 1 365 ? -21.453 8.781 -5.859 1 92.62 365 LYS B CA 1
ATOM 6108 C C . LYS B 1 365 ? -21.938 8.562 -4.43 1 92.62 365 LYS B C 1
ATOM 6110 O O . LYS B 1 365 ? -22.672 9.398 -3.879 1 92.62 365 LYS B O 1
ATOM 6115 N N . GLU B 1 366 ? -21.5 7.512 -3.881 1 94.12 366 GLU B N 1
ATOM 6116 C CA . GLU B 1 366 ? -21.953 7.164 -2.537 1 94.12 366 GLU B CA 1
ATOM 6117 C C . GLU B 1 366 ? -21.406 8.141 -1.499 1 94.12 366 GLU B C 1
ATOM 6119 O O . GLU B 1 366 ? -22.047 8.414 -0.492 1 94.12 366 GLU B O 1
ATOM 6124 N N . THR B 1 367 ? -20.219 8.617 -1.686 1 95.56 367 THR B N 1
ATOM 6125 C CA . THR B 1 367 ? -19.625 9.609 -0.792 1 95.56 367 THR B CA 1
ATOM 6126 C C . THR B 1 367 ? -20.469 10.883 -0.778 1 95.56 367 THR B C 1
ATOM 6128 O O . THR B 1 367 ? -20.719 11.453 0.284 1 95.56 367 THR B O 1
ATOM 6131 N N . LEU B 1 368 ? -20.891 11.305 -1.961 1 95.81 368 LEU B N 1
ATOM 6132 C CA . LEU B 1 368 ? -21.734 12.492 -2.045 1 95.81 368 LEU B CA 1
ATOM 6133 C C . LEU B 1 368 ? -23.031 12.289 -1.275 1 95.81 368 LEU B C 1
ATOM 6135 O O . LEU B 1 368 ? -23.516 13.219 -0.621 1 95.81 368 LEU B O 1
ATOM 6139 N N . GLU B 1 369 ? -23.531 11.078 -1.331 1 94.81 369 GLU B N 1
ATOM 6140 C CA . GLU B 1 369 ? -24.75 10.766 -0.591 1 94.81 369 GLU B CA 1
ATOM 6141 C C . GLU B 1 369 ? -24.5 10.828 0.916 1 94.81 369 GLU B C 1
ATOM 6143 O O . GLU B 1 369 ? -25.344 11.336 1.66 1 94.81 369 GLU B O 1
ATOM 6148 N N . VAL B 1 370 ? -23.391 10.32 1.336 1 94.75 370 VAL B N 1
ATOM 6149 C CA . VAL B 1 370 ? -23.031 10.328 2.752 1 94.75 370 VAL B CA 1
ATOM 6150 C C . VAL B 1 370 ? -22.906 11.773 3.24 1 94.75 370 VAL B C 1
ATOM 6152 O O . VAL B 1 370 ? -23.469 12.141 4.277 1 94.75 370 VAL B O 1
ATOM 6155 N N . ILE B 1 371 ? -22.219 12.562 2.492 1 95.88 371 ILE B N 1
ATOM 6156 C CA . ILE B 1 371 ? -21.984 13.953 2.875 1 95.88 371 ILE B CA 1
ATOM 6157 C C . ILE B 1 371 ? -23.312 14.711 2.889 1 95.88 371 ILE B C 1
ATOM 6159 O O . ILE B 1 371 ? -23.578 15.492 3.805 1 95.88 371 ILE B O 1
ATOM 6163 N N . ASN B 1 372 ? -24.109 14.438 1.887 1 94.31 372 ASN B N 1
ATOM 6164 C CA . ASN B 1 372 ? -25.422 15.078 1.835 1 94.31 372 ASN B CA 1
ATOM 6165 C C . ASN B 1 372 ? -26.266 14.742 3.068 1 94.31 372 ASN B C 1
ATOM 6167 O O . ASN B 1 372 ? -27.062 15.57 3.525 1 94.31 372 ASN B O 1
ATOM 6171 N N . SER B 1 373 ? -26.078 13.578 3.6 1 94.69 373 SER B N 1
ATOM 6172 C CA . SER B 1 373 ? -26.844 13.133 4.754 1 94.69 373 SER B CA 1
ATOM 6173 C C . SER B 1 373 ? -26.406 13.859 6.023 1 94.69 373 SER B C 1
ATOM 6175 O O . SER B 1 373 ? -27.078 13.781 7.055 1 94.69 373 SER B O 1
ATOM 6177 N N . LEU B 1 374 ? -25.297 14.578 5.984 1 95.12 374 LEU B N 1
ATOM 6178 C CA . LEU B 1 374 ? -24.812 15.32 7.145 1 95.12 374 LEU B CA 1
ATOM 6179 C C . LEU B 1 374 ? -25.594 16.609 7.34 1 95.12 374 LEU B C 1
ATOM 6181 O O . LEU B 1 374 ? -25.562 17.203 8.422 1 95.12 374 LEU B O 1
ATOM 6185 N N . TYR B 1 375 ? -26.234 17.062 6.289 1 94.88 375 TYR B N 1
ATOM 6186 C CA . TYR B 1 375 ? -26.938 18.344 6.332 1 94.88 375 TYR B CA 1
ATOM 6187 C C . TYR B 1 375 ? -28.344 18.156 6.902 1 94.88 375 TYR B C 1
ATOM 6189 O O . TYR B 1 375 ? -29.094 17.297 6.461 1 94.88 375 TYR B O 1
#

Solvent-accessible surface area (backbone atoms only — not comparable to full-atom values): 40785 Å² total; per-residue (Å²): 109,72,45,78,47,73,44,95,87,58,27,14,24,26,35,31,70,35,70,54,98,85,37,84,51,62,50,72,56,72,76,22,78,39,65,68,56,24,48,53,54,42,48,52,49,47,51,36,35,70,70,67,44,53,74,66,80,69,71,45,17,43,37,57,48,50,50,50,47,41,56,68,69,34,54,90,67,48,55,67,71,57,43,49,49,52,52,54,43,46,49,54,47,30,72,73,51,42,74,42,36,46,73,73,57,41,48,68,57,46,45,52,47,40,46,57,62,5,60,81,25,28,54,68,62,41,49,50,44,49,51,54,50,42,56,52,49,52,51,35,37,74,72,61,68,34,91,69,73,39,63,67,87,62,73,89,37,49,68,32,77,72,81,63,72,77,74,39,47,62,52,71,69,55,44,25,54,51,46,40,52,40,49,49,56,37,47,56,26,47,75,67,76,38,81,47,58,62,38,49,54,50,50,51,49,19,46,68,53,22,49,52,67,34,39,58,54,45,33,30,48,67,32,49,40,65,90,81,23,35,38,50,45,72,36,16,37,36,74,90,74,70,38,79,42,68,29,74,90,65,43,65,47,74,40,77,51,32,69,69,62,36,50,51,50,50,56,50,52,63,71,58,68,63,88,50,51,82,38,57,71,38,57,35,90,45,92,95,31,72,50,62,44,72,66,56,34,33,52,49,49,39,52,56,26,57,74,68,71,45,80,77,60,53,65,67,26,29,24,46,21,29,48,51,51,41,46,76,70,54,38,49,62,64,56,51,18,51,59,56,43,45,95,42,55,62,60,49,47,63,72,39,38,67,59,50,55,56,47,43,58,51,38,54,56,52,48,35,54,56,54,53,70,32,100,108,72,45,78,46,72,44,94,85,58,27,13,26,26,36,32,67,37,72,55,97,87,36,83,51,61,48,72,55,72,78,22,75,39,65,66,55,25,48,53,54,43,48,52,50,48,51,36,37,70,70,66,44,52,73,66,78,70,71,46,17,43,37,58,48,50,50,51,48,41,56,69,68,33,55,89,68,48,54,67,71,59,43,51,50,52,52,53,42,47,49,55,47,30,71,75,49,43,74,42,34,46,73,73,56,40,47,69,56,47,45,51,49,40,47,59,62,5,59,80,24,30,54,68,60,40,49,50,43,50,51,55,51,42,54,53,50,53,50,35,39,74,72,62,70,35,90,70,72,40,61,68,89,62,72,87,36,49,67,33,78,73,82,63,74,77,73,39,48,61,52,69,70,55,45,24,54,52,45,36,53,39,49,47,56,38,48,55,25,48,76,67,76,37,82,49,60,63,42,49,55,49,50,50,48,20,47,68,55,23,49,52,68,34,38,59,54,46,31,30,49,68,30,48,41,66,88,82,24,36,38,51,44,73,36,16,37,37,74,92,74,68,38,79,42,69,29,77,91,66,43,67,45,75,42,78,52,31,68,67,62,36,51,54,51,52,56,53,52,63,70,58,70,64,88,49,53,81,38,58,73,37,58,34,92,47,94,93,31,70,50,63,45,73,67,55,33,32,51,49,48,41,51,54,26,56,74,67,72,45,81,78,64,53,66,67,27,30,23,45,21,30,49,51,52,42,46,75,70,55,38,49,62,64,53,52,18,53,60,56,40,46,95,42,54,60,60,50,48,63,72,41,39,67,60,51,55,56,48,42,58,51,40,54,56,51,49,35,52,54,53,52,66,33,98

Organism: NCBI:txid94136

pLDDT: mean 88.39, std 11.46, range [41.34, 98.44]

InterPro domains:
  IPR002104 Integrase, catalytic domain [PF00589] (178-356)
  IPR002104 Integrase, catalytic domain [PS51898] (173-369)
  IPR004107 Integrase, SAM-like, N-terminal [PF14659] (63-115)
  IPR010998 Integrase/recombinase, N-terminal [G3DSA:1.10.150.130] (57-165)
  IPR011010 DNA breaking-rejoining enzyme, catalytic core [SSF56349] (61-358)
  IPR013762 Integrase-like, catalytic domain superfamily [G3DSA:1.10.443.10] (166-367)
  IPR028259 AP2-like integrase, N-terminal domain [PF14657] (11-52)
  IPR044068 Core-binding (CB) domain [PS51900] (60-141)
  IPR050090 Bacterial tyrosine recombinase XerC/XerD complex [PTHR30349] (68-364)

Nearest PDB structures (foldseek):
  1z1b-assembly1_B  TM=6.578E-01  e=1.207E-11  Lambdavirus lambda
  1z1g-assembly1_D  TM=6.466E-01  e=1.353E-10  Lambdavirus lambda
  5hxy-assembly2_B  TM=5.553E-01  e=7.299E-11  Thermoplasma acidophilum DSM 1728
  3lys-assembly6_F  TM=9.629E-01  e=5.970E-06  Lactococcus lactis subsp. lactis
  2khq-assembly1_A  TM=9.186E-01  e=4.669E-05  Staphylococcus saprophyticus subsp. saprophyticus ATCC 15305 = NCTC 7292

Foldseek 3Di:
DKDWDQDPVQKIKIWAFDDDPNHTDIDIDIDHNDRVVNVVVVVVQVVCVVVVVNCPVPQAFLLRLLVVVLCVPPVVPDDPVVSVLSVVLSVLCCVQRPSHGPQPDALVNVLVSLQVVQEPHELVSSVVSLVSSQVSQVVCCVVNNYPDRSSPPRDRDHDDYDDDLVLAADDPVRLVQLLVVLVVQLVVQLVVLHAGDLLSLLLNCCLFQLEDSQQLQQFFLLQDDLVQQKGKRAWGQDPVVRDIGADVVNFIDITGGDNSNSVSLVSNVVSVPPPDRRDTSAQDPDPPGGGCDQVNSLVVSQVSCVVVVHRRHGSNSSSVHNLLNCVLVPNDLVVNCSSNRHPDSVVVCVSPVVSVVVVVVVCVVVVVVVVVVVD/DKDWDQDPVQKIKIWAFDDDPNHTDIDIDIDHNDRVVNVVVVVVQVVCVVVVVNCPVPQAFLLRLLVVVLCVPPVVPDDPVVSVLSVVLSVLCCVQRPSHGPQPDALVNVLVSLQVVQEPHELVSSVVSLVSSQVSQVVCCVVSVYPDRSSPPRDRHHDDYDDDLVLAADDPVRLVQLLVVLLVQLVVQLVVLHAGDLLSLLLNCCLFQLEDSQQLQQFFLLQDDLVQQKGKRAWGQDPVVRDIGADVVNFIDITGGDNSNSVSVVSNVVSVPPPDRRDTSAQDPDPPGGGDDQVNSLVVSQVSCVVVVHRRHGSNSSSVHNLLVCVLVPNDLVVNCSSNRHPDSVVVCVSPVVSVVVVVVVCVVVVVVVVVVVD

Secondary structure (DSSP, 8-state):
-EEEEE-TTS-EEEEE--EETTEE--EEEEEESSHHHHHHHHHHHHHHHHTT--------BHHHHHHHHHHHHTTTTS-HHHHHHHHHHHHHHHHHHTT-BGGG--HHHHHHHHHHHHTT-BHHHHHHHHHHHHHHHHHHHHTTS-SS-TTTT------BPPPPGGGG---HHHHHHHHHHHHHHHHHHHHTT-PPPHHHHHHHHHHHH---HHHHHT-BGGGEETTTTEEEE--EEETTTTEEEPPGGG--EEEE--HHHHHHHHHHHHHT----TT-BTTB-SSTT-SB--HHHHHHHHHHHHHHTTPPP--HHHHHHHHHHHHHHTT--HHHHHHHHT-S-HHHHHHHTHHHHHHHHHHHHHHHHHHHHTT-/-EEEEE-TTS-EEEEE--EETTEE--EEEEEESSHHHHHHHHHHHHHHHHTT--------BHHHHHHHHHHHHTTTTS-HHHHHHHHHHHHHHHHHHTT-BGGG--HHHHHHHHHHHHTT-BHHHHHHHHHHHHHHHHHHHHTTS-SS-TTTT------BPPPPGGGG---HHHHHHHHHHHHHHHHHHHHTT-PPPHHHHHHHHHHHH---HHHHHT-BGGGEETTTTEEEE--EEETTTTEEEPPGGG--EEEE--HHHHHHHHHHHHHT----TT-BTTB-SSTT-SB--HHHHHHHHHHHHHHTTPPP--HHHHHHHHHHHHHHTT--HHHHHHHHT-S-HHHHHHHTHHHHHHHHHHHHHHHHHHHHTT-

Radius of gyration: 36.09 Å; Cα contacts (8 Å, |Δi|>4): 1083; chains: 2; bounding box: 91×90×80 Å